Protein AF-0000000072565531 (afdb_homodimer)

Solvent-accessible surface area (backbone atoms only — not comparable to full-atom values): 30838 Å² total; per-residue (Å²): 128,79,81,88,70,74,52,72,39,52,61,85,63,38,60,67,57,52,47,52,44,26,73,65,26,23,34,28,35,31,40,63,65,44,51,71,66,58,48,52,55,39,49,62,47,43,44,70,64,51,68,69,54,58,58,15,61,64,39,75,56,76,86,51,63,68,60,41,48,55,53,23,66,44,15,34,72,42,57,62,39,69,75,59,21,68,50,42,46,69,43,62,69,58,36,63,66,61,50,54,50,47,44,73,58,38,58,80,52,90,88,44,19,46,27,49,22,47,44,32,40,39,33,36,25,46,62,26,69,49,28,66,71,42,37,66,36,59,82,47,51,67,50,34,75,42,21,60,80,41,74,72,57,33,40,36,37,40,30,25,69,28,66,27,34,73,52,37,23,15,46,25,34,17,72,39,40,43,68,36,87,58,63,65,61,44,97,86,64,47,49,87,61,61,88,58,54,46,56,53,64,35,52,57,23,16,25,42,39,31,40,16,54,21,35,28,28,45,28,36,8,74,36,87,80,49,66,25,33,30,39,39,39,33,32,27,34,48,61,43,43,28,36,40,37,43,63,80,72,52,54,67,76,60,51,70,73,45,53,69,66,47,28,19,32,42,58,49,32,30,56,31,77,74,60,84,82,62,69,18,55,51,34,6,50,76,40,27,45,33,19,52,77,70,66,69,54,72,88,125,128,80,80,88,72,76,52,72,42,51,61,86,63,38,60,66,58,51,48,52,43,26,74,63,25,25,34,28,35,31,39,64,66,43,53,71,67,58,49,53,54,39,49,63,47,44,44,70,63,51,68,71,55,59,58,17,65,64,42,66,56,74,86,51,65,67,60,39,50,55,52,23,66,45,15,35,72,42,58,63,39,69,75,59,21,68,51,43,47,69,43,62,70,59,35,63,65,62,51,54,48,46,44,73,59,38,57,80,55,89,88,44,20,46,29,49,23,47,43,32,38,40,35,36,24,46,62,25,68,49,28,66,72,42,39,68,35,59,81,46,50,66,50,34,75,42,21,59,80,41,74,71,57,31,41,35,36,40,30,26,69,28,65,28,34,72,50,38,24,14,46,24,33,16,72,41,39,42,68,37,85,58,62,64,61,44,96,86,64,47,50,87,63,61,87,56,55,45,55,51,63,34,51,56,23,16,25,42,39,33,40,17,54,21,34,28,30,44,28,37,8,73,36,86,80,49,65,24,32,31,40,38,39,31,32,27,34,48,60,42,43,28,36,42,38,44,63,80,72,54,56,66,76,60,49,71,72,46,52,69,66,47,29,19,31,41,59,50,32,31,54,31,79,73,59,84,81,61,70,18,56,50,33,7,51,76,42,30,45,33,18,52,79,70,66,69,53,72,88,125

Sequence (600 aa):
MGEQIIERFPMSAGPDAIFESFKKNGVVVIENFVTKDQLDRFTAEIDPALQKLTAGYASRIDGDEQVDDFFGKKTKRLGQLSTVSSVFRHEFLEHDLMHSLLERNFIDYPLAGYWMNTSDVIEIGPGSKPQPIHRDLELYHPFVIGGPAMPEAVCNFMVALTPFTAENGATVFAPGTHLNESFERLEDGELPGGDKTISAVMNPGDCAFFSGKVIHGGGTNSTTDEFRRGLSMSFIRRILSPEQAHPLSISREIIETMSYRGQAMLGFRSNWPAIGDEPAIIWSYQGSDIGKKLGLGDKNMGEQIIERFPMSAGPDAIFESFKKNGVVVIENFVTKDQLDRFTAEIDPALQKLTAGYASRIDGDEQVDDFFGKKTKRLGQLSTVSSVFRHEFLEHDLMHSLLERNFIDYPLAGYWMNTSDVIEIGPGSKPQPIHRDLELYHPFVIGGPAMPEAVCNFMVALTPFTAENGATVFAPGTHLNESFERLEDGELPGGDKTISAVMNPGDCAFFSGKVIHGGGTNSTTDEFRRGLSMSFIRRILSPEQAHPLSISREIIETMSYRGQAMLGFRSNWPAIGDEPAIIWSYQGSDIGKKLGLGDKN

Nearest PDB structures (foldseek):
  5ybm-assembly1_B  TM=9.253E-01  e=1.752E-33  Penicillium brasilianum
  5ybo-assembly1_A  TM=9.042E-01  e=7.121E-34  Penicillium brasilianum
  5ybs-assembly1_B  TM=9.193E-01  e=6.665E-31  Penicillium brasilianum
  5ybp-assembly1_B  TM=9.101E-01  e=7.805E-30  Penicillium brasilianum
  5ybo-assembly1_B  TM=9.172E-01  e=2.753E-29  Penicillium brasilianum

Secondary structure (DSSP, 8-state):
-------EEEGGGHHHHHHHHHHHHSEEEEETSS-HHHHHHHHHHHHHHHHTPPSS--S--TT-HHHHHHH-TTEEEE--HHHH-HHIIIIITT-HHHHHHHHHHH-SSTT--EEEEEEEEEEEPTTPPPPPPB-GGGGGTHHHHHGGGSPP-EEEEEEESS-B-TTBTPPEEETTGGG-S--PPPTTS--TTTT--EE--B-TT-EEEEETTSEEEPPPB--SS--EEEEEEEEEETTBPPSB-HHHHS-HHHHTTS-HHHHHHTTSSS-SS--TTPPP-TTEETTEEHHHHTT-----/-------EEEGGGHHHHHHHHHHHHSEEEEETSS-HHHHHHHHHHHHHHHHTPPSS--S--TT-HHHHHHH-TTEEEE--HHHH-HHIIIIITT-HHHHHHHHHHH--STT--EEEEEEEEEEEPTTPPPPPPB-GGGGSHHHHHHGGGSPP-EEEEEEESS-B-TTBT--EEETTGGG-S--PPPTTS--TTTT--EE--B-TT-EEEEETTSEEEPPPB--SS--EEEEEEEEEETTBPPSB-HHHHS-HHHHTTS-HHHHHHTTSSS-SS--TTPPP-TTEETTEEHHHHTT-----

pLDDT: mean 92.39, std 11.61, range [35.53, 98.94]

Organism: Arthroderma benhamiae (strain ATCC MYA-4681 / CBS 112371) (NCBI:txid663331)

Foldseek 3Di:
DPQDDAAEDECVVALVVQLVSCVQWQKHKYALLDPPVLLVQLCVQCVVVQVPDQAFPPPPPPDDVLVRLQLWRQKTKDWPSLARHPSCQAPVLPRPSVVVNVCVQFVDDPPKDKAWQTKIKMKHWAQIAWHPKAFLCVVVVVDQVVALVDGFFKKKKKAWSAWFDLQAWAKKWQIPQLVPRGQDADPVRDGVSLVSIDGDGGHHSMMMIGTSSTIMITHHNNDDGDITIIIMIMMGILVDDHPDQQVVPHDPVSLLVHAPSSCVNRLLWQDPPPDPPQFRDRSDDVRHINNVVVVSDDRD/DPQDDAAEDECVVALVVQLVSCVQWQKHKYALLDPPVLLVQLCVQCVVVQVPDQAFPPPPPPDDVLVRLQLWRQKTKDWPSLARHPSCQAPVLPRVSVVVNVCVQFVDDPPKDKAWQTKIKMKHWAQIAWHPKAFLCVVVPVDQVVALVDGFFKKKKKAWSAWFDLQAWAKKWQIPQLVPRGQDADPVRDGVSLVSIDGDGGHHSMMMIGTSSTIIITHHNNDDGDITIIIMIMMGILVDDHPDQQVVPHDPVSLLVHAPSSCVNRLLWQDPPPDDPQFRDRSDDVRHINNVVVVSDDRD

Structure (mmCIF, N/CA/C/O backbone):
data_AF-0000000072565531-model_v1
#
loop_
_entity.id
_entity.type
_entity.pdbx_description
1 polymer 'Phytanoyl-CoA dioxygenase family protein'
#
loop_
_atom_site.group_PDB
_atom_site.id
_atom_site.type_symbol
_atom_site.label_atom_id
_atom_site.label_alt_id
_atom_site.label_comp_id
_atom_site.label_asym_id
_atom_site.label_entity_id
_atom_site.label_seq_id
_atom_site.pdbx_PDB_ins_code
_atom_site.Cartn_x
_atom_site.Cartn_y
_atom_site.Cartn_z
_atom_site.occupancy
_atom_site.B_iso_or_equiv
_atom_site.auth_seq_id
_atom_site.auth_comp_id
_atom_site.auth_asym_id
_atom_site.auth_atom_id
_atom_site.pdbx_PDB_model_num
AT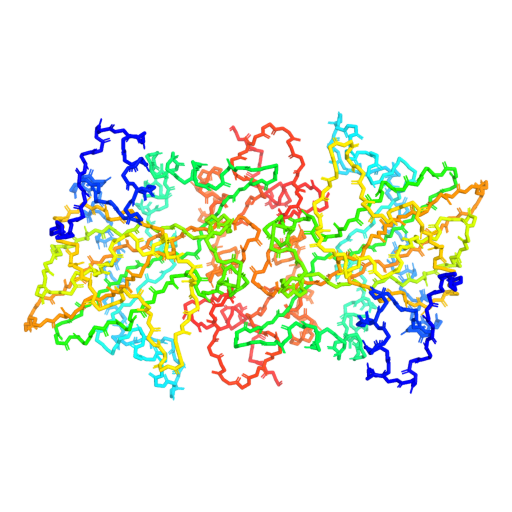OM 1 N N . MET A 1 1 ? -27.312 22.703 20.031 1 35.53 1 MET A N 1
ATOM 2 C CA . MET A 1 1 ? -26.234 21.859 19.516 1 35.53 1 MET A CA 1
ATOM 3 C C . MET A 1 1 ? -24.875 22.469 19.859 1 35.53 1 MET A C 1
ATOM 5 O O . MET A 1 1 ? -24.609 23.625 19.516 1 35.53 1 MET A O 1
ATOM 9 N N . GLY A 1 2 ? -24.234 22.156 20.891 1 44.75 2 GLY A N 1
ATOM 10 C CA . GLY A 1 2 ? -23.141 22.938 21.453 1 44.75 2 GLY A CA 1
ATOM 11 C C . GLY A 1 2 ? -22.109 23.344 20.406 1 44.75 2 GLY A C 1
ATOM 12 O O . GLY A 1 2 ? -22.016 22.75 19.344 1 44.75 2 GLY A O 1
ATOM 13 N N . GLU A 1 3 ? -21.688 24.609 20.359 1 57.94 3 GLU A N 1
ATOM 14 C CA . GLU A 1 3 ? -20.688 25.188 19.453 1 57.94 3 GLU A CA 1
ATOM 15 C C . GLU A 1 3 ? -19.531 24.219 19.219 1 57.94 3 GLU A C 1
ATOM 17 O O . GLU A 1 3 ? -19.016 23.609 20.156 1 57.94 3 GLU A O 1
ATOM 22 N N . GLN A 1 4 ? -19.344 23.719 18 1 74.44 4 GLN A N 1
ATOM 23 C CA . GLN A 1 4 ? -18.266 22.812 17.641 1 74.44 4 GLN A CA 1
ATOM 24 C C . GLN A 1 4 ? -16.906 23.422 17.984 1 74.44 4 GLN A C 1
ATOM 26 O O . GLN A 1 4 ? -16.656 24.609 17.703 1 74.44 4 GLN A O 1
ATOM 31 N N . ILE A 1 5 ? -16.203 22.859 18.891 1 88.12 5 ILE A N 1
ATOM 32 C CA . ILE A 1 5 ? -14.867 23.328 19.25 1 88.12 5 ILE A CA 1
ATOM 33 C C . ILE A 1 5 ? -13.828 22.266 18.938 1 88.12 5 ILE A C 1
ATOM 35 O O . ILE A 1 5 ? -14.141 21.062 18.906 1 88.12 5 ILE A O 1
ATOM 39 N N . ILE A 1 6 ? -12.68 22.703 18.578 1 97.31 6 ILE A N 1
ATOM 40 C CA . ILE A 1 6 ? -11.523 21.828 18.531 1 97.31 6 ILE A CA 1
ATOM 41 C C . ILE A 1 6 ? -10.812 21.828 19.891 1 97.31 6 ILE A C 1
ATOM 43 O O . ILE A 1 6 ? -10.273 22.859 20.312 1 97.31 6 ILE A O 1
ATOM 47 N N . GLU A 1 7 ? -10.883 20.719 20.562 1 98.12 7 GLU A N 1
ATOM 48 C CA . GLU A 1 7 ? -10.242 20.641 21.875 1 98.12 7 GLU A CA 1
ATOM 49 C C . GLU A 1 7 ? -8.734 20.812 21.766 1 98.12 7 GLU A C 1
ATOM 51 O O . GLU A 1 7 ? -8.141 20.516 20.719 1 98.12 7 GLU A O 1
ATOM 56 N N . ARG A 1 8 ? -8.195 21.328 22.828 1 98.5 8 ARG A N 1
ATOM 57 C CA . ARG A 1 8 ? -6.762 21.578 22.906 1 98.5 8 ARG A CA 1
ATOM 58 C C . ARG A 1 8 ? -6.156 21 24.172 1 98.5 8 ARG A C 1
ATOM 60 O O . ARG A 1 8 ? -6.77 21.078 25.25 1 98.5 8 ARG A O 1
ATOM 67 N N . PHE A 1 9 ? -4.988 20.453 24.031 1 98.56 9 PHE A N 1
ATOM 68 C CA . PHE A 1 9 ? -4.242 19.906 25.156 1 98.56 9 PHE A CA 1
ATOM 69 C C . PHE A 1 9 ? -2.771 20.297 25.078 1 98.56 9 PHE A C 1
ATOM 71 O O . PHE A 1 9 ? -2.193 20.344 23.984 1 98.56 9 PHE A O 1
ATOM 78 N N . PRO A 1 10 ? -2.129 20.594 26.203 1 98.12 10 PRO A N 1
ATOM 79 C CA . PRO A 1 10 ? -0.666 20.672 26.203 1 98.12 10 PRO A CA 1
ATOM 80 C C . PRO A 1 10 ? -0.003 19.312 25.984 1 98.12 10 PRO A C 1
ATOM 82 O O . PRO A 1 10 ? -0.615 18.281 26.25 1 98.12 10 PRO A O 1
ATOM 85 N N . MET A 1 11 ? 1.144 19.297 25.531 1 95.56 11 MET A N 1
ATOM 86 C CA . MET A 1 11 ? 1.888 18.047 25.344 1 95.56 11 MET A CA 1
ATOM 87 C C . MET A 1 11 ? 1.935 17.234 26.625 1 95.56 11 MET A C 1
ATOM 89 O O . MET A 1 11 ? 1.916 16.016 26.594 1 95.56 11 MET A O 1
ATOM 93 N N . SER A 1 12 ? 1.947 17.969 27.703 1 96.25 12 SER A N 1
ATOM 94 C CA . SER A 1 12 ? 2.115 17.344 29.016 1 96.25 12 SER A CA 1
ATOM 95 C C . SER A 1 12 ? 0.868 16.578 29.422 1 96.25 12 SER A C 1
ATOM 97 O O . SER A 1 12 ? 0.899 15.797 30.375 1 96.25 12 SER A O 1
ATOM 99 N N . ALA A 1 13 ? -0.25 16.812 28.703 1 97.75 13 ALA A N 1
ATOM 100 C CA . ALA A 1 13 ? -1.464 16.062 29 1 97.75 13 ALA A CA 1
ATOM 101 C C . ALA A 1 13 ? -1.261 14.57 28.734 1 97.75 13 ALA A C 1
ATOM 103 O O . ALA A 1 13 ? -1.988 13.734 29.266 1 97.75 13 ALA A O 1
ATOM 104 N N . GLY A 1 14 ? -0.297 14.242 27.828 1 97.44 14 GLY A N 1
ATOM 105 C CA . GLY A 1 14 ? 0.036 12.859 27.531 1 97.44 14 GLY A CA 1
ATOM 106 C C . GLY A 1 14 ? -0.813 12.266 26.422 1 97.44 14 GLY A C 1
ATOM 107 O O . GLY A 1 14 ? -1.854 12.82 26.062 1 97.44 14 GLY A O 1
ATOM 108 N N . PRO A 1 15 ? -0.366 11.133 25.922 1 98.31 15 PRO A N 1
ATOM 109 C CA . PRO A 1 15 ? -1.009 10.547 24.75 1 98.31 15 PRO A CA 1
ATOM 110 C C . PRO A 1 15 ? -2.42 10.039 25.031 1 98.31 15 PRO A C 1
ATOM 112 O O . PRO A 1 15 ? -3.285 10.078 24.156 1 98.31 15 PRO A O 1
ATOM 115 N N . ASP A 1 16 ? -2.705 9.586 26.25 1 98.44 16 ASP A N 1
ATOM 116 C CA . ASP A 1 16 ? -4.012 9.008 26.562 1 98.44 16 ASP A CA 1
ATOM 117 C C . ASP A 1 16 ? -5.117 10.055 26.438 1 98.44 16 ASP A C 1
ATOM 119 O O . ASP A 1 16 ? -6.105 9.844 25.719 1 98.44 16 ASP A O 1
ATOM 123 N N . ALA A 1 17 ? -4.91 11.203 27.109 1 98.62 17 ALA A N 1
ATOM 124 C CA . ALA A 1 17 ? -5.914 12.266 27.062 1 98.62 17 ALA A CA 1
ATOM 125 C C . ALA A 1 17 ? -6.09 12.805 25.656 1 98.62 17 ALA A C 1
ATOM 127 O O . ALA A 1 17 ? -7.215 13.016 25.203 1 98.62 17 ALA A O 1
ATOM 128 N N . ILE A 1 18 ? -5.02 13 25.016 1 98.81 18 ILE A N 1
ATOM 129 C CA . ILE A 1 18 ? -5.035 13.523 23.641 1 98.81 18 ILE A CA 1
ATOM 130 C C . ILE A 1 18 ? -5.75 12.539 22.719 1 98.81 18 ILE A C 1
ATOM 132 O O . ILE A 1 18 ? -6.598 12.93 21.922 1 98.81 18 ILE A O 1
ATOM 136 N N . PHE A 1 19 ? -5.445 11.273 22.859 1 98.75 19 PHE A N 1
ATOM 137 C CA . PHE A 1 19 ? -6.016 10.242 22 1 98.75 19 PHE A CA 1
ATOM 138 C C . PHE A 1 19 ? -7.512 10.102 22.25 1 98.75 19 PHE A C 1
ATOM 140 O O . PHE A 1 19 ? -8.281 9.836 21.328 1 98.75 19 PHE A O 1
ATOM 147 N N . GLU A 1 20 ? -7.941 10.234 23.484 1 98.5 20 GLU A N 1
ATOM 148 C CA . GLU A 1 20 ? -9.367 10.18 23.781 1 98.5 20 GLU A CA 1
ATOM 149 C C . GLU A 1 20 ? -10.125 11.289 23.062 1 98.5 20 GLU A C 1
ATOM 151 O O . GLU A 1 20 ? -11.219 11.07 22.531 1 98.5 20 GLU A O 1
ATOM 156 N N . SER A 1 21 ? -9.562 12.484 23.109 1 98.44 21 SER A N 1
ATOM 157 C CA . SER A 1 21 ? -10.164 13.586 22.375 1 98.44 21 SER A CA 1
ATOM 158 C C . SER A 1 21 ? -10.188 13.305 20.875 1 98.44 21 SER A C 1
ATOM 160 O O . SER A 1 21 ? -11.188 13.57 20.203 1 98.44 21 SER A O 1
ATOM 162 N N . PHE A 1 22 ? -9.125 12.805 20.359 1 98.56 22 PHE A N 1
ATOM 163 C CA . PHE A 1 22 ? -9.023 12.422 18.953 1 98.56 22 PHE A CA 1
ATOM 164 C C . PHE A 1 22 ? -10.133 11.445 18.578 1 98.56 22 PHE A C 1
ATOM 166 O O . PHE A 1 22 ? -10.789 11.602 17.547 1 98.56 22 PHE A O 1
ATOM 173 N N . LYS A 1 23 ? -10.312 10.414 19.359 1 97.56 23 LYS A N 1
ATOM 174 C CA . LYS A 1 23 ? -11.344 9.406 19.109 1 97.56 23 LYS A CA 1
ATOM 175 C C . LYS A 1 23 ? -12.727 10.039 19.078 1 97.56 23 LYS A C 1
ATOM 177 O O . LYS A 1 23 ? -13.578 9.648 18.281 1 97.56 23 LYS A O 1
ATOM 182 N N . LYS A 1 24 ? -12.891 11 19.938 1 97.06 24 LYS A N 1
ATOM 183 C CA . LYS A 1 24 ? -14.195 11.625 20.094 1 97.06 24 LYS A CA 1
ATOM 184 C C . LYS A 1 24 ? -14.469 12.625 18.969 1 97.06 24 LYS A C 1
ATOM 186 O O . LYS A 1 24 ? -15.57 12.664 18.422 1 97.06 24 LYS A O 1
ATOM 191 N N . ASN A 1 25 ? -13.422 13.406 18.578 1 97.44 25 ASN A N 1
ATOM 192 C CA . ASN A 1 25 ? -13.664 14.578 17.75 1 97.44 25 ASN A CA 1
ATOM 193 C C . ASN A 1 25 ? -13.062 14.414 16.359 1 97.44 25 ASN A C 1
ATOM 195 O O . ASN A 1 25 ? -13.391 15.164 15.445 1 97.44 25 ASN A O 1
ATOM 199 N N . GLY A 1 26 ? -12.164 13.453 16.203 1 97.81 26 GLY A N 1
ATOM 200 C CA . GLY A 1 26 ? -11.477 13.258 14.93 1 97.81 26 GLY A CA 1
ATOM 201 C C . GLY A 1 26 ? -10.344 14.234 14.703 1 97.81 26 GLY A C 1
ATOM 202 O O . GLY A 1 26 ? -9.578 14.102 13.75 1 97.81 26 GLY A O 1
ATOM 203 N N . VAL A 1 27 ? -10.242 15.281 15.57 1 98.75 27 VAL A N 1
ATOM 204 C CA . VAL A 1 27 ? -9.188 16.281 15.531 1 98.75 27 VAL A CA 1
ATOM 205 C C . VAL A 1 27 ? -8.953 16.844 16.922 1 98.75 27 VAL A C 1
ATOM 207 O O . VAL A 1 27 ? -9.891 17.031 17.703 1 98.75 27 VAL A O 1
ATOM 210 N N . VAL A 1 28 ? -7.734 17.172 17.219 1 98.88 28 VAL A N 1
ATOM 211 C CA . VAL A 1 28 ? -7.324 17.781 18.484 1 98.88 28 VAL A CA 1
ATOM 212 C C . VAL A 1 28 ? -6.078 18.625 18.266 1 98.88 28 VAL A C 1
ATOM 214 O O . VAL A 1 28 ? -5.207 18.281 17.469 1 98.88 28 VAL A O 1
ATOM 217 N N . VAL A 1 29 ? -5.988 19.75 18.922 1 98.88 29 VAL A N 1
ATOM 218 C CA . VAL A 1 29 ? -4.797 20.594 18.844 1 98.88 29 VAL A CA 1
ATOM 219 C C . VAL A 1 29 ? -3.881 20.312 20.031 1 98.88 29 VAL A C 1
ATOM 221 O O . VAL A 1 29 ? -4.332 20.266 21.172 1 98.88 29 VAL A O 1
ATOM 224 N N . ILE A 1 30 ? -2.678 20.047 19.75 1 98.94 30 ILE A N 1
ATOM 225 C CA . ILE A 1 30 ? -1.638 19.859 20.75 1 98.94 30 ILE A CA 1
ATOM 226 C C . ILE A 1 30 ? -0.791 21.125 20.844 1 98.94 30 ILE A C 1
ATOM 228 O O . ILE A 1 30 ? -0.142 21.531 19.875 1 98.94 30 ILE A O 1
ATOM 232 N N . GLU A 1 31 ? -0.731 21.719 21.969 1 98.69 31 GLU A N 1
ATOM 233 C CA . GLU A 1 31 ? 0.007 22.969 22.172 1 98.69 31 GLU A CA 1
ATOM 234 C C . GLU A 1 31 ? 1.495 22.703 22.375 1 98.69 31 GLU A C 1
ATOM 236 O O . GLU A 1 31 ? 1.869 21.719 23.031 1 98.69 31 GLU A O 1
ATOM 241 N N . ASN A 1 32 ? 2.305 23.531 21.781 1 97.81 32 ASN A N 1
ATOM 242 C CA . ASN A 1 32 ? 3.756 23.484 21.906 1 97.81 32 ASN A CA 1
ATOM 243 C C . ASN A 1 32 ? 4.301 22.109 21.516 1 97.81 32 ASN A C 1
ATOM 245 O O . ASN A 1 32 ? 5.09 21.516 22.25 1 97.81 32 ASN A O 1
ATOM 249 N N . PHE A 1 33 ? 3.797 21.641 20.469 1 98.62 33 PHE A N 1
ATOM 250 C CA . PHE A 1 33 ? 4.203 20.359 19.922 1 98.62 33 PHE A CA 1
ATOM 251 C C . PHE A 1 33 ? 5.676 20.375 19.531 1 98.62 33 PHE A C 1
ATOM 253 O O . PHE A 1 33 ? 6.379 19.375 19.672 1 98.62 33 PHE A O 1
ATOM 260 N N . VAL A 1 34 ? 6.156 21.453 19 1 98.25 34 VAL A N 1
ATOM 261 C CA . VAL A 1 34 ? 7.574 21.672 18.734 1 98.25 34 VAL A CA 1
ATOM 262 C C . VAL A 1 34 ? 8.031 22.969 19.406 1 98.25 34 VAL A C 1
ATOM 264 O O . VAL A 1 34 ? 7.23 23.875 19.625 1 98.25 34 VAL A O 1
ATOM 267 N N . THR A 1 35 ? 9.305 23.078 19.688 1 98 35 THR A N 1
ATOM 268 C CA . THR A 1 35 ? 9.836 24.25 20.375 1 98 35 THR A CA 1
ATOM 269 C C . THR A 1 35 ? 10.141 25.359 19.375 1 98 35 THR A C 1
ATOM 271 O O . THR A 1 35 ? 10.258 25.109 18.172 1 98 35 THR A O 1
ATOM 274 N N . LYS A 1 36 ? 10.289 26.547 19.953 1 98 36 LYS A N 1
ATOM 275 C CA . LYS A 1 36 ? 10.664 27.688 19.141 1 98 36 LYS A CA 1
ATOM 276 C C . LYS A 1 36 ? 12.016 27.469 18.453 1 98 36 LYS A C 1
ATOM 278 O O . LYS A 1 36 ? 12.203 27.844 17.297 1 98 36 LYS A O 1
ATOM 2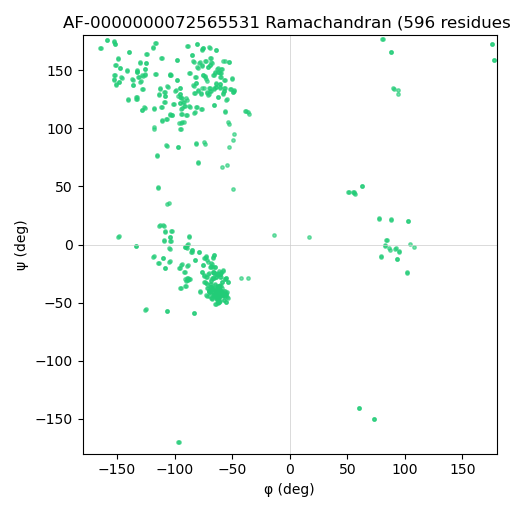83 N N . ASP A 1 37 ? 12.922 26.891 19.156 1 98.56 37 ASP A N 1
ATOM 284 C CA . ASP A 1 37 ? 14.242 26.609 18.594 1 98.56 37 ASP A CA 1
ATOM 285 C C . ASP A 1 37 ? 14.141 25.656 17.406 1 98.56 37 ASP A C 1
ATOM 287 O O . ASP A 1 37 ? 14.742 25.891 16.359 1 98.56 37 ASP A O 1
ATOM 291 N N . GLN A 1 38 ? 13.438 24.547 17.562 1 98.5 38 GLN A N 1
ATOM 292 C CA . GLN A 1 38 ? 13.227 23.594 16.484 1 98.5 38 GLN A CA 1
ATOM 293 C C . GLN A 1 38 ? 12.602 24.281 15.266 1 98.5 38 GLN A C 1
ATOM 295 O O . GLN A 1 38 ? 13.031 24.047 14.133 1 98.5 38 GLN A O 1
ATOM 300 N N . LEU A 1 39 ? 11.641 25.109 15.547 1 98.25 39 LEU A N 1
ATOM 301 C CA . LEU A 1 39 ? 10.938 25.828 14.484 1 98.25 39 LEU A CA 1
ATOM 302 C C . LEU A 1 39 ? 11.891 26.734 13.719 1 98.25 39 LEU A C 1
ATOM 304 O O . LEU A 1 39 ? 11.875 26.766 12.484 1 98.25 39 LEU A O 1
ATOM 308 N N . ASP A 1 40 ? 12.656 27.484 14.43 1 98.19 40 ASP A N 1
ATOM 309 C CA . ASP A 1 40 ? 13.594 28.406 13.812 1 98.19 40 ASP A CA 1
ATOM 310 C C . ASP A 1 40 ? 14.617 27.672 12.953 1 98.19 40 ASP A C 1
ATOM 312 O O . ASP A 1 40 ? 14.883 28.062 11.82 1 98.19 40 ASP A O 1
ATOM 316 N N . ARG A 1 41 ? 15.188 26.594 13.453 1 98.75 41 ARG A N 1
ATOM 317 C CA . ARG A 1 41 ? 16.188 25.812 12.719 1 98.75 41 ARG A CA 1
ATOM 318 C C . ARG A 1 41 ? 15.562 25.156 11.492 1 98.75 41 ARG A C 1
ATOM 320 O O . ARG A 1 41 ? 16.156 25.172 10.414 1 98.75 41 ARG A O 1
ATOM 327 N N . PHE A 1 42 ? 14.43 24.625 11.672 1 98.81 42 PHE A N 1
ATOM 328 C CA . PHE A 1 42 ? 13.734 23.984 10.555 1 98.81 42 PHE A CA 1
ATOM 329 C C . PHE A 1 42 ? 13.438 25 9.453 1 98.81 42 PHE A C 1
ATOM 331 O O . PHE A 1 42 ? 13.695 24.75 8.281 1 98.81 42 PHE A O 1
ATOM 338 N N . THR A 1 43 ? 12.883 26.141 9.859 1 98.12 43 THR A N 1
ATOM 339 C CA . THR A 1 43 ? 12.547 27.203 8.906 1 98.12 43 THR A CA 1
ATOM 340 C C . THR A 1 43 ? 13.789 27.641 8.141 1 98.12 43 THR A C 1
ATOM 342 O O . THR A 1 43 ? 13.734 27.828 6.926 1 98.12 43 THR A O 1
ATOM 345 N N . ALA A 1 44 ? 14.844 27.766 8.82 1 98.44 44 ALA A N 1
ATOM 346 C CA . ALA A 1 44 ? 16.094 28.156 8.18 1 98.44 44 ALA A CA 1
ATOM 347 C C . ALA A 1 44 ? 16.531 27.125 7.145 1 98.44 44 ALA A C 1
ATOM 349 O O . ALA A 1 44 ? 17.062 27.469 6.094 1 98.44 44 ALA A O 1
ATOM 350 N N . GLU A 1 45 ? 16.312 25.844 7.398 1 98.56 45 GLU A N 1
ATOM 351 C CA . GLU A 1 45 ? 16.734 24.766 6.512 1 98.56 45 GLU A CA 1
ATOM 352 C C . GLU A 1 45 ? 15.859 24.719 5.262 1 98.56 45 GLU A C 1
ATOM 354 O O . GLU A 1 45 ? 16.344 24.391 4.172 1 98.56 45 GLU A O 1
ATOM 359 N N . ILE A 1 46 ? 14.586 25.062 5.371 1 98 46 ILE A N 1
ATOM 360 C CA . ILE A 1 46 ? 13.688 24.812 4.254 1 98 46 ILE A CA 1
ATOM 361 C C . ILE A 1 46 ? 13.562 26.078 3.402 1 98 46 ILE A C 1
ATOM 363 O O . ILE A 1 46 ? 13.172 26.016 2.234 1 98 46 ILE A O 1
ATOM 367 N N . ASP A 1 47 ? 13.883 27.25 3.932 1 97.44 47 ASP A N 1
ATOM 368 C CA . ASP A 1 47 ? 13.625 28.531 3.287 1 97.44 47 ASP A CA 1
ATOM 369 C C . ASP A 1 47 ? 14.281 28.594 1.913 1 97.44 47 ASP A C 1
ATOM 371 O O . ASP A 1 47 ? 13.648 29 0.935 1 97.44 47 ASP A O 1
ATOM 375 N N . PRO A 1 48 ? 15.555 28.219 1.774 1 97.12 48 PRO A N 1
ATOM 376 C CA . PRO A 1 48 ? 16.172 28.312 0.449 1 97.12 48 PRO A CA 1
ATOM 377 C C . PRO A 1 48 ? 15.422 27.516 -0.61 1 97.12 48 PRO A C 1
ATOM 379 O O . PRO A 1 48 ? 15.25 27.984 -1.738 1 97.12 48 PRO A O 1
ATOM 382 N N . ALA A 1 49 ? 14.984 26.297 -0.272 1 95.12 49 ALA A N 1
ATOM 383 C CA . ALA A 1 49 ? 14.25 25.453 -1.214 1 95.12 49 ALA A CA 1
ATOM 384 C C . ALA A 1 49 ? 12.859 26.031 -1.482 1 95.12 49 ALA A C 1
ATOM 386 O O . ALA A 1 49 ? 12.383 26 -2.619 1 95.12 49 ALA A O 1
ATOM 387 N N . LEU A 1 50 ? 12.227 26.516 -0.449 1 94.38 50 LEU A N 1
ATOM 388 C CA . LEU A 1 50 ? 10.883 27.062 -0.561 1 94.38 50 LEU A CA 1
ATOM 389 C C . LEU A 1 50 ? 10.875 28.297 -1.455 1 94.38 50 LEU A C 1
ATOM 391 O O . LEU A 1 50 ? 9.953 28.484 -2.258 1 94.38 50 LEU A O 1
ATOM 395 N N . GLN A 1 51 ? 11.844 29.109 -1.353 1 92.69 51 GLN A N 1
ATOM 396 C CA . GLN A 1 51 ? 11.93 30.359 -2.107 1 92.69 51 GLN A CA 1
ATOM 397 C C . GLN A 1 51 ? 12.094 30.078 -3.6 1 92.69 51 GLN A C 1
ATOM 399 O O . GLN A 1 51 ? 11.688 30.891 -4.434 1 92.69 51 GLN A O 1
ATOM 404 N N . LYS A 1 52 ? 12.586 28.938 -3.936 1 91.62 52 LYS A N 1
ATOM 405 C CA . LYS A 1 52 ? 12.812 28.594 -5.336 1 91.62 52 LYS A CA 1
ATOM 406 C C . LYS A 1 52 ? 11.539 28.094 -6 1 91.62 52 LYS A C 1
ATOM 408 O O . LYS A 1 52 ? 11.461 28.016 -7.227 1 91.62 52 LYS A O 1
ATOM 413 N N . LEU A 1 53 ? 10.578 27.812 -5.172 1 89.5 53 LEU A N 1
ATOM 414 C CA . LEU A 1 53 ? 9.328 27.281 -5.719 1 89.5 53 LEU A CA 1
ATOM 415 C C . LEU A 1 53 ? 8.445 28.406 -6.238 1 89.5 53 LEU A C 1
ATOM 417 O O . LEU A 1 53 ? 8.469 29.516 -5.699 1 89.5 53 LEU A O 1
ATOM 421 N N . THR A 1 54 ? 7.758 28.062 -7.332 1 85.06 54 THR A N 1
ATOM 422 C CA . THR A 1 54 ? 6.676 28.922 -7.809 1 85.06 54 THR A CA 1
ATOM 423 C C . THR A 1 54 ? 5.328 28.438 -7.281 1 85.06 54 THR A C 1
ATOM 425 O O . THR A 1 54 ? 5.062 27.234 -7.25 1 85.06 54 THR A O 1
ATOM 428 N N . ALA A 1 55 ? 4.586 29.438 -6.812 1 83.94 55 ALA A N 1
ATOM 429 C CA . ALA A 1 55 ? 3.262 29.062 -6.32 1 83.94 55 ALA A CA 1
ATOM 430 C C . ALA A 1 55 ? 2.439 28.391 -7.418 1 83.94 55 ALA A C 1
ATOM 432 O O . ALA A 1 55 ? 2.533 28.766 -8.586 1 83.94 55 ALA A O 1
ATOM 433 N N . GLY A 1 56 ? 1.637 27.578 -6.82 1 74.94 56 GLY A N 1
ATOM 434 C CA . GLY A 1 56 ? 0.864 26.719 -7.711 1 74.94 56 GLY A CA 1
ATOM 435 C C . GLY A 1 56 ? 1.507 25.375 -7.949 1 74.94 56 GLY A C 1
ATOM 436 O O . GLY A 1 56 ? 2.672 25.156 -7.602 1 74.94 56 GLY A O 1
ATOM 437 N N . TYR A 1 57 ? 0.798 24.469 -7.855 1 57.69 57 TYR A N 1
ATOM 438 C CA . TYR A 1 57 ? 1.332 23.125 -7.844 1 57.69 57 TYR A CA 1
ATOM 439 C C . TYR A 1 57 ? 2.297 22.906 -9 1 57.69 57 TYR A C 1
ATOM 441 O O . TYR A 1 57 ? 1.959 23.172 -10.156 1 57.69 57 TYR A O 1
ATOM 449 N N . ALA A 1 58 ? 3.537 23.203 -8.703 1 49.09 58 ALA A N 1
ATOM 450 C CA . ALA A 1 58 ? 4.605 22.875 -9.648 1 49.09 58 ALA A CA 1
ATOM 451 C C . ALA A 1 58 ? 4.324 21.547 -10.359 1 49.09 58 ALA A C 1
ATOM 453 O O . ALA A 1 58 ? 5.113 21.109 -11.195 1 49.09 58 ALA A O 1
ATOM 454 N N . SER A 1 59 ? 3.623 20.688 -9.711 1 43.62 59 SER A N 1
ATOM 455 C CA . SER A 1 59 ? 3.633 19.516 -10.578 1 43.62 59 SER A CA 1
ATOM 456 C C . SER A 1 59 ? 3.184 19.875 -11.992 1 43.62 59 SER A C 1
ATOM 458 O O . SER A 1 59 ? 2.234 20.641 -12.172 1 43.62 59 SER A O 1
ATOM 460 N N . ARG A 1 60 ? 4.09 20.328 -12.711 1 43.5 60 ARG A N 1
ATOM 461 C CA . ARG A 1 60 ? 3.908 20.484 -14.148 1 43.5 60 ARG A CA 1
ATOM 462 C C . ARG A 1 60 ? 2.666 19.734 -14.625 1 43.5 60 ARG A C 1
ATOM 464 O O . ARG A 1 60 ? 2.691 19.078 -15.672 1 43.5 60 ARG A O 1
ATOM 471 N N . ILE A 1 61 ? 1.866 19.219 -13.742 1 44.09 61 ILE A N 1
ATOM 472 C CA . ILE A 1 61 ? 0.732 18.703 -14.5 1 44.09 61 ILE A CA 1
ATOM 473 C C . ILE A 1 61 ? 0.072 19.828 -15.281 1 44.09 61 ILE A C 1
ATOM 475 O O . ILE A 1 61 ? -0.648 20.656 -14.711 1 44.09 61 ILE A O 1
ATOM 479 N N . ASP A 1 62 ? 0.641 20.312 -16.125 1 44.06 62 ASP A N 1
ATOM 480 C CA . ASP A 1 62 ? 0.085 21.266 -17.094 1 44.06 62 ASP A CA 1
ATOM 481 C C . ASP A 1 62 ? -1.359 20.906 -17.438 1 44.06 62 ASP A C 1
ATOM 483 O O . ASP A 1 62 ? -1.653 19.781 -17.812 1 44.06 62 ASP A O 1
ATOM 487 N N . GLY A 1 63 ? -2.332 21.672 -17.109 1 51.56 63 GLY A N 1
ATOM 488 C CA . GLY A 1 63 ? -3.625 21.781 -17.766 1 51.56 63 GLY A CA 1
ATOM 489 C C . GLY A 1 63 ? -4.746 21.109 -17 1 51.56 63 GLY A C 1
ATOM 490 O O . GLY A 1 63 ? -5.879 21.031 -17.484 1 51.56 63 GLY A O 1
ATOM 491 N N . ASP A 1 64 ? -4.449 20.453 -15.727 1 59.66 64 ASP A N 1
ATOM 492 C CA . ASP A 1 64 ? -5.617 19.859 -15.078 1 59.66 64 ASP A CA 1
ATOM 493 C C . ASP A 1 64 ? -6.203 20.812 -14.031 1 59.66 64 ASP A C 1
ATOM 495 O O . ASP A 1 64 ? -5.633 20.969 -12.953 1 59.66 64 ASP A O 1
ATOM 499 N N . GLU A 1 65 ? -7.242 21.422 -14.273 1 66.5 65 GLU A N 1
ATOM 500 C CA . GLU A 1 65 ? -7.875 22.453 -13.461 1 66.5 65 GLU A CA 1
ATOM 501 C C . GLU A 1 65 ? -8.266 21.906 -12.086 1 66.5 65 GLU A C 1
ATOM 503 O O . GLU A 1 65 ? -8.141 22.609 -11.078 1 66.5 65 GLU A O 1
ATOM 508 N N . GLN A 1 66 ? -8.664 20.719 -11.961 1 68.25 66 GLN A N 1
ATOM 509 C CA . GLN A 1 66 ? -9.102 20.156 -10.688 1 68.25 66 GLN A CA 1
ATOM 510 C C . GLN A 1 66 ? -7.93 19.984 -9.727 1 68.25 66 GLN A C 1
ATOM 512 O O . GLN A 1 66 ? -8.039 20.297 -8.539 1 68.25 66 GLN A O 1
ATOM 517 N N . VAL A 1 67 ? -6.914 19.578 -10.242 1 68.88 67 VAL A N 1
ATOM 518 C CA . VAL A 1 67 ? -5.707 19.391 -9.445 1 68.88 67 VAL A CA 1
ATOM 519 C C . VAL A 1 67 ? -5.16 20.75 -9.008 1 68.88 67 VAL A C 1
ATOM 521 O O . VAL A 1 67 ? -4.75 20.922 -7.855 1 68.88 67 VAL A O 1
ATOM 524 N N . ASP A 1 68 ? -5.348 21.672 -9.898 1 69 68 ASP A N 1
ATOM 525 C CA . ASP A 1 68 ? -4.902 23.016 -9.586 1 69 68 ASP A CA 1
ATOM 526 C C . ASP A 1 68 ? -5.738 23.625 -8.461 1 69 68 ASP A C 1
ATOM 528 O O . ASP A 1 68 ? -5.207 24.312 -7.582 1 69 68 ASP A O 1
ATOM 532 N N . ASP A 1 69 ? -6.953 23.312 -8.562 1 73.06 69 ASP A N 1
ATOM 533 C CA . ASP A 1 69 ? -7.84 23.844 -7.531 1 73.06 69 ASP A CA 1
ATOM 534 C C . ASP A 1 69 ? -7.559 23.203 -6.176 1 73.06 69 ASP A C 1
ATOM 536 O O . ASP A 1 69 ? -7.621 23.875 -5.141 1 73.06 69 ASP A O 1
ATOM 540 N N . PHE A 1 70 ? -7.262 22.031 -6.199 1 74.75 70 PHE A N 1
ATOM 541 C CA . PHE A 1 70 ? -7.02 21.328 -4.949 1 74.75 70 PHE A CA 1
ATOM 542 C C . PHE A 1 70 ? -5.715 21.781 -4.309 1 74.75 70 PHE A C 1
ATOM 544 O O . PHE A 1 70 ? -5.648 21.969 -3.094 1 74.75 70 PHE A O 1
ATOM 551 N N . PHE A 1 71 ? -4.734 22.031 -5.062 1 77 71 PHE A N 1
ATOM 552 C CA . PHE A 1 71 ? -3.426 22.344 -4.5 1 77 71 PHE A CA 1
ATOM 553 C C . PHE A 1 71 ? -3.252 23.859 -4.371 1 77 71 PHE A C 1
ATOM 555 O O . PHE A 1 71 ? -2.396 24.328 -3.615 1 77 71 PHE A O 1
ATOM 562 N N . GLY A 1 72 ? -4.051 24.625 -5.047 1 78.88 72 GLY A N 1
ATOM 563 C CA . GLY A 1 72 ? -4.09 26.078 -4.871 1 78.88 72 GLY A CA 1
ATOM 564 C C . GLY A 1 72 ? -3.133 26.812 -5.789 1 78.88 72 GLY A C 1
ATOM 565 O O . GLY A 1 72 ? -1.928 26.562 -5.773 1 78.88 72 GLY A O 1
ATOM 566 N N . LYS A 1 73 ? -3.559 27.812 -6.398 1 80.94 73 LYS A N 1
ATOM 567 C CA . LYS A 1 73 ? -2.779 28.594 -7.348 1 80.94 73 LYS A CA 1
ATOM 568 C C . LYS A 1 73 ? -1.776 29.5 -6.629 1 80.94 73 LYS A C 1
ATOM 570 O O . LYS A 1 73 ? -0.725 29.828 -7.18 1 80.94 73 LYS A O 1
ATOM 575 N N . LYS A 1 74 ? -2.053 29.812 -5.418 1 89.44 74 LYS A N 1
ATOM 576 C CA . LYS A 1 74 ? -1.193 30.703 -4.652 1 89.44 74 LYS A CA 1
ATOM 577 C C . LYS A 1 74 ? -0.516 29.969 -3.502 1 89.44 74 LYS A C 1
ATOM 579 O O . LYS A 1 74 ? -0.071 30.578 -2.533 1 89.44 74 LYS A O 1
ATOM 584 N N . THR A 1 75 ? -0.52 28.703 -3.586 1 93.19 75 THR A N 1
ATOM 585 C CA . THR A 1 75 ? 0.054 27.859 -2.543 1 93.19 75 THR A CA 1
ATOM 586 C C . THR A 1 75 ? 1.345 27.203 -3.029 1 93.19 75 THR A C 1
ATOM 588 O O . THR A 1 75 ? 1.421 26.734 -4.168 1 93.19 75 THR A O 1
ATOM 591 N N . LYS A 1 76 ? 2.367 27.312 -2.178 1 92.88 76 LYS A N 1
ATOM 592 C CA . LYS A 1 76 ? 3.586 26.531 -2.396 1 92.88 76 LYS A CA 1
ATOM 593 C C . LYS A 1 76 ? 3.59 25.266 -1.548 1 92.88 76 LYS A C 1
ATOM 595 O O . LYS A 1 76 ? 3.125 25.281 -0.406 1 92.88 76 LYS A O 1
ATOM 600 N N . ARG A 1 77 ? 4.078 24.219 -2.104 1 93.69 77 ARG A N 1
ATOM 601 C CA . ARG A 1 77 ? 4.273 22.969 -1.382 1 93.69 77 ARG A CA 1
ATOM 602 C C . ARG A 1 77 ? 5.695 22.453 -1.562 1 93.69 77 ARG A C 1
ATOM 604 O O . ARG A 1 77 ? 6.129 22.188 -2.686 1 93.69 77 ARG A O 1
ATOM 611 N N . LEU A 1 78 ? 6.387 22.406 -0.521 1 94.88 78 LEU A N 1
ATOM 612 C CA . LEU A 1 78 ? 7.73 21.844 -0.518 1 94.88 78 LEU A CA 1
ATOM 613 C C . LEU A 1 78 ? 7.723 20.438 0.075 1 94.88 78 LEU A C 1
ATOM 615 O O . LEU A 1 78 ? 7.461 20.25 1.268 1 94.88 78 LEU A O 1
ATOM 619 N N . GLY A 1 79 ? 7.969 19.406 -0.768 1 93.94 79 GLY A N 1
ATOM 620 C CA . GLY A 1 79 ? 8.023 18.016 -0.33 1 93.94 79 GLY A CA 1
ATOM 621 C C . GLY A 1 79 ? 9.43 17.531 -0.059 1 93.94 79 GLY A C 1
ATOM 622 O O . GLY A 1 79 ? 10.359 18.328 0.073 1 93.94 79 GLY A O 1
ATOM 623 N N . GLN A 1 80 ? 9.594 16.234 0.145 1 90.75 80 GLN A N 1
ATOM 624 C CA . GLN A 1 80 ? 10.867 15.555 0.346 1 90.75 80 GLN A CA 1
ATOM 625 C C . GLN A 1 80 ? 11.648 16.172 1.503 1 90.75 80 GLN A C 1
ATOM 627 O O . GLN A 1 80 ? 12.836 16.484 1.366 1 90.75 80 GLN A O 1
ATOM 632 N N . LEU A 1 81 ? 10.938 16.406 2.559 1 97.19 81 LEU A N 1
ATOM 633 C CA . LEU A 1 81 ? 11.523 17.141 3.666 1 97.19 81 LEU A CA 1
ATOM 634 C C . LEU A 1 81 ? 12.648 16.344 4.32 1 97.19 81 LEU A C 1
ATOM 636 O O . LEU A 1 81 ? 13.562 16.938 4.91 1 97.19 81 LEU A O 1
ATOM 640 N N . SER A 1 82 ? 12.562 15 4.262 1 95.88 82 SER A N 1
ATOM 641 C CA . SER A 1 82 ? 13.633 14.172 4.809 1 95.88 82 SER A CA 1
ATOM 642 C C . SER A 1 82 ? 14.953 14.438 4.102 1 95.88 82 SER A C 1
ATOM 644 O O . SER A 1 82 ? 16.031 14.234 4.68 1 95.88 82 SER A O 1
ATOM 646 N N . THR A 1 83 ? 14.898 14.883 2.9 1 95.5 83 THR A N 1
ATOM 647 C CA . THR A 1 83 ? 16.109 15.203 2.146 1 95.5 83 THR A CA 1
ATOM 648 C C . THR A 1 83 ? 16.562 16.641 2.42 1 95.5 83 THR A C 1
ATOM 650 O O . THR A 1 83 ? 17.75 16.906 2.479 1 95.5 83 THR A O 1
ATOM 653 N N . VAL A 1 84 ? 15.703 17.516 2.705 1 96.5 84 VAL A N 1
ATOM 654 C CA . VAL A 1 84 ? 15.945 18.953 2.736 1 96.5 84 VAL A CA 1
ATOM 655 C C . VAL A 1 84 ? 16.391 19.375 4.137 1 96.5 84 VAL A C 1
ATOM 657 O O . VAL A 1 84 ? 17.172 20.312 4.293 1 96.5 84 VAL A O 1
ATOM 660 N N . SER A 1 85 ? 15.898 18.656 5.129 1 98.44 85 SER A N 1
ATOM 661 C CA . SER A 1 85 ? 16.047 19.203 6.473 1 98.44 85 SER A CA 1
ATOM 662 C C . SER A 1 85 ? 16.562 18.141 7.445 1 98.44 85 SER A C 1
ATOM 664 O O . SER A 1 85 ? 15.945 17.094 7.605 1 98.44 85 SER A O 1
ATOM 666 N N . SER A 1 86 ? 17.656 18.484 8.094 1 98.31 86 SER A N 1
ATOM 667 C CA . SER A 1 86 ? 18.188 17.672 9.18 1 98.31 86 SER A CA 1
ATOM 668 C C . SER A 1 86 ? 17.25 17.672 10.391 1 98.31 86 SER A C 1
ATOM 670 O O . SER A 1 86 ? 17.062 16.656 11.039 1 98.31 86 SER A O 1
ATOM 672 N N . VAL A 1 87 ? 16.703 18.812 10.703 1 98.81 87 VAL A N 1
ATOM 673 C CA . VAL A 1 87 ? 15.766 18.938 11.82 1 98.81 87 VAL A CA 1
ATOM 674 C C . VAL A 1 87 ? 14.578 18 11.602 1 98.81 87 VAL A C 1
ATOM 676 O O . VAL A 1 87 ? 14.141 17.312 12.531 1 98.81 87 VAL A O 1
ATOM 679 N N . PHE A 1 88 ? 14.086 17.953 10.375 1 98.75 88 PHE A N 1
ATOM 680 C CA . PHE A 1 88 ? 12.961 17.078 10.078 1 98.75 88 PHE A 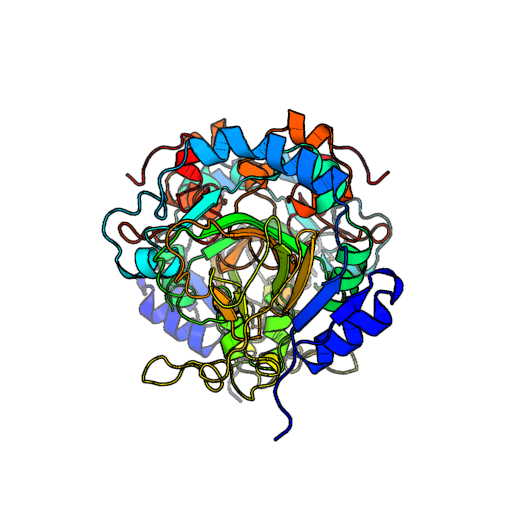CA 1
ATOM 681 C C . PHE A 1 88 ? 13.352 15.617 10.312 1 98.75 88 PHE A C 1
ATOM 683 O O . PHE A 1 88 ? 12.648 14.891 11.023 1 98.75 88 PHE A O 1
ATOM 690 N N . ARG A 1 89 ? 14.508 15.188 9.82 1 98.06 89 ARG A N 1
ATOM 691 C CA . ARG A 1 89 ? 14.953 13.797 9.867 1 98.06 89 ARG A CA 1
ATOM 692 C C . ARG A 1 89 ? 15.164 13.336 11.305 1 98.06 89 ARG A C 1
ATOM 694 O O . ARG A 1 89 ? 14.75 12.234 11.672 1 98.06 89 ARG A O 1
ATOM 701 N N . HIS A 1 90 ? 15.695 14.18 12.062 1 98.31 90 HIS A N 1
ATOM 702 C CA . HIS A 1 90 ? 16.281 13.695 13.305 1 98.31 90 HIS A CA 1
ATOM 703 C C . HIS A 1 90 ? 15.477 14.148 14.516 1 98.31 90 HIS A C 1
ATOM 705 O O . HIS A 1 90 ? 15.688 13.672 15.633 1 98.31 90 HIS A O 1
ATOM 711 N N . GLU A 1 91 ? 14.555 15.062 14.297 1 98.69 91 GLU A N 1
ATOM 712 C CA . GLU A 1 91 ? 13.789 15.555 15.438 1 98.69 91 GLU A CA 1
ATOM 713 C C . GLU A 1 91 ? 12.289 15.406 15.195 1 98.69 91 GLU A C 1
ATOM 715 O O . GLU A 1 91 ? 11.602 14.695 15.93 1 98.69 91 GLU A O 1
ATOM 720 N N . PHE A 1 92 ? 11.758 15.961 14.117 1 98.69 92 PHE A N 1
ATOM 721 C CA . PHE A 1 92 ? 10.32 15.914 13.883 1 98.69 92 PHE A CA 1
ATOM 722 C C . PHE A 1 92 ? 9.852 14.492 13.609 1 98.69 92 PHE A C 1
ATOM 724 O O . PHE A 1 92 ? 8.883 14.023 14.203 1 98.69 92 PHE A O 1
ATOM 731 N N . LEU A 1 93 ? 10.578 13.789 12.742 1 98.25 93 LEU A N 1
ATOM 732 C CA . LEU A 1 93 ? 10.219 12.422 12.383 1 98.25 93 LEU A CA 1
ATOM 733 C C . LEU A 1 93 ? 10.406 11.477 13.57 1 98.25 93 LEU A C 1
ATOM 735 O O . LEU A 1 93 ? 9.859 10.375 13.586 1 98.25 93 LEU A O 1
ATOM 739 N N . GLU A 1 94 ? 11.148 11.922 14.562 1 98.19 94 GLU A N 1
ATOM 740 C CA . GLU A 1 94 ? 11.484 11.102 15.727 1 98.19 94 GLU A CA 1
ATOM 741 C C . GLU A 1 94 ? 10.633 11.492 16.938 1 98.19 94 GLU A C 1
ATOM 743 O O . GLU A 1 94 ? 10.914 11.07 18.047 1 98.19 94 GLU A O 1
ATOM 748 N N . HIS A 1 95 ? 9.633 12.266 16.75 1 98.56 95 HIS A N 1
ATOM 749 C CA . HIS A 1 95 ? 8.852 12.844 17.844 1 98.56 95 HIS A CA 1
ATOM 750 C C . HIS A 1 95 ? 8.109 11.758 18.625 1 98.56 95 HIS A C 1
ATOM 752 O O . HIS A 1 95 ? 7.184 11.141 18.094 1 98.56 95 HIS A O 1
ATOM 758 N N . ASP A 1 96 ? 8.352 11.594 19.922 1 97.81 96 ASP A N 1
ATOM 759 C CA . ASP A 1 96 ? 7.883 10.461 20.719 1 97.81 96 ASP A CA 1
ATOM 760 C C . ASP A 1 96 ? 6.367 10.508 20.891 1 97.81 96 ASP A C 1
ATOM 762 O O . ASP A 1 96 ? 5.691 9.477 20.797 1 97.81 96 ASP A O 1
ATOM 766 N N . LEU A 1 97 ? 5.824 11.617 21.203 1 98.62 97 LEU A N 1
ATOM 767 C CA . LEU A 1 97 ? 4.375 11.703 21.359 1 98.62 97 LEU A CA 1
ATOM 768 C C . LEU A 1 97 ? 3.662 11.359 20.062 1 98.62 97 LEU A C 1
ATOM 770 O O . LEU A 1 97 ? 2.66 10.641 20.062 1 98.62 97 LEU A O 1
ATOM 774 N N . MET A 1 98 ? 4.191 11.891 18.953 1 98.69 98 MET A N 1
ATOM 775 C CA . MET A 1 98 ? 3.629 11.578 17.641 1 98.69 98 MET A CA 1
ATOM 776 C C . MET A 1 98 ? 3.561 10.07 17.422 1 98.69 98 MET A C 1
ATOM 778 O O . MET A 1 98 ? 2.51 9.539 17.047 1 98.69 98 MET A O 1
ATOM 782 N N . HIS A 1 99 ? 4.605 9.367 17.734 1 98.19 99 HIS A N 1
ATOM 783 C CA . HIS A 1 99 ? 4.648 7.926 17.5 1 98.19 99 HIS A CA 1
ATOM 784 C C . HIS A 1 99 ? 3.779 7.172 18.5 1 98.19 99 HIS A C 1
ATOM 786 O O . HIS A 1 99 ? 3.195 6.141 18.172 1 98.19 99 HIS A O 1
ATOM 792 N N . SER A 1 100 ? 3.678 7.688 19.688 1 98.38 100 SER A N 1
ATOM 793 C CA . SER A 1 100 ? 2.76 7.082 20.656 1 98.38 100 SER A CA 1
ATOM 794 C C . SER A 1 100 ? 1.32 7.145 20.156 1 98.38 100 SER A C 1
ATOM 796 O O . SER A 1 100 ? 0.568 6.176 20.281 1 98.38 100 SER A O 1
ATOM 798 N N . LEU A 1 101 ? 0.964 8.242 19.594 1 98.75 101 LEU A N 1
ATOM 799 C CA . LEU A 1 101 ? -0.38 8.422 19.062 1 98.75 101 LEU A CA 1
ATOM 800 C C . LEU A 1 101 ? -0.583 7.566 17.812 1 98.75 101 LEU A C 1
ATOM 802 O O . LEU A 1 101 ? -1.644 6.965 17.625 1 98.75 101 LEU A O 1
ATOM 806 N N . LEU A 1 102 ? 0.402 7.488 16.969 1 98.44 102 LEU A N 1
ATOM 807 C CA . LEU A 1 102 ? 0.336 6.68 15.758 1 98.44 102 LEU A CA 1
ATOM 808 C C . LEU A 1 102 ? 0.192 5.199 16.094 1 98.44 102 LEU A C 1
ATOM 810 O O . LEU A 1 102 ? -0.595 4.488 15.469 1 98.44 102 LEU A O 1
ATOM 814 N N . GLU A 1 103 ? 0.933 4.738 17.047 1 96.88 103 GLU A N 1
ATOM 815 C CA . GLU A 1 103 ? 0.862 3.336 17.453 1 96.88 103 GLU A CA 1
ATOM 816 C C . GLU A 1 103 ? -0.532 2.977 17.969 1 96.88 103 GLU A C 1
ATOM 818 O O . GLU A 1 103 ? -1.035 1.885 17.688 1 96.88 103 GLU A O 1
ATOM 823 N N . ARG A 1 104 ? -1.144 3.857 18.656 1 96.94 104 ARG A N 1
ATOM 824 C CA . ARG A 1 104 ? -2.494 3.635 19.156 1 96.94 104 ARG A CA 1
ATOM 825 C C . ARG A 1 104 ? -3.49 3.496 18.016 1 96.94 104 ARG A C 1
ATOM 827 O O . ARG A 1 104 ? -4.504 2.809 18.156 1 96.94 104 ARG A O 1
ATOM 834 N N . ASN A 1 105 ? -3.158 4.129 16.906 1 96.5 105 ASN A N 1
ATOM 835 C CA . ASN A 1 105 ? -4.074 4.129 15.781 1 96.5 105 ASN A CA 1
ATOM 836 C C . ASN A 1 105 ? -3.807 2.951 14.844 1 96.5 105 ASN A C 1
ATOM 838 O O . ASN A 1 105 ? -4.738 2.385 14.266 1 96.5 105 ASN A O 1
ATOM 842 N N . PHE A 1 106 ? -2.525 2.609 14.703 1 96.44 106 PHE A N 1
ATOM 843 C CA . PHE A 1 106 ? -2.184 1.762 13.57 1 96.44 106 PHE A CA 1
ATOM 844 C C . PHE A 1 106 ? -1.838 0.35 14.031 1 96.44 106 PHE A C 1
ATOM 846 O O . PHE A 1 106 ? -1.825 -0.585 13.227 1 96.44 106 PHE A O 1
ATOM 853 N N . ILE A 1 107 ? -1.495 0.145 15.266 1 94.19 107 ILE A N 1
ATOM 854 C CA . ILE A 1 107 ? -1.084 -1.172 15.742 1 94.19 107 ILE A CA 1
ATOM 855 C C . ILE A 1 107 ? -2.27 -1.878 16.391 1 94.19 107 ILE A C 1
ATOM 857 O O . ILE A 1 107 ? -2.4 -1.873 17.625 1 94.19 107 ILE A O 1
ATOM 861 N N . ASP A 1 108 ? -3.117 -2.52 15.617 1 90.19 108 ASP A N 1
ATOM 862 C CA . ASP A 1 108 ? -4.375 -3.049 16.141 1 90.19 108 ASP A CA 1
ATOM 863 C C . ASP A 1 108 ? -4.598 -4.484 15.672 1 90.19 108 ASP A C 1
ATOM 865 O O . ASP A 1 108 ? -5.648 -5.07 15.945 1 90.19 108 ASP A O 1
ATOM 869 N N . TYR A 1 109 ? -3.717 -5.047 14.883 1 82.81 109 TYR A N 1
ATOM 870 C CA . TYR A 1 109 ? -3.766 -6.453 14.5 1 82.81 109 TYR A CA 1
ATOM 871 C C . TYR A 1 109 ? -2.369 -6.984 14.203 1 82.81 109 TYR A C 1
ATOM 873 O O . TYR A 1 109 ? -1.414 -6.211 14.086 1 82.81 109 TYR A O 1
ATOM 881 N N . PRO A 1 110 ? -2.381 -8.281 14.008 1 73.31 110 PRO A N 1
ATOM 882 C CA . PRO A 1 110 ? -1.069 -8.836 13.672 1 73.31 110 PRO A CA 1
ATOM 883 C C . PRO A 1 110 ? -0.529 -8.312 12.344 1 73.31 110 PRO A C 1
ATOM 885 O O . PRO A 1 110 ? -1.304 -8.047 11.422 1 73.31 110 PRO A O 1
ATOM 888 N N . LEU A 1 111 ? 0.665 -7.988 12.172 1 76.81 111 LEU A N 1
ATOM 889 C CA . LEU A 1 111 ? 1.36 -7.504 10.977 1 76.81 111 LEU A CA 1
ATOM 890 C C . LEU A 1 111 ? 1.148 -6.008 10.797 1 76.81 111 LEU A C 1
ATOM 892 O O . LEU A 1 111 ? 1.593 -5.43 9.797 1 76.81 111 LEU A O 1
ATOM 896 N N . ALA A 1 112 ? 0.378 -5.523 11.766 1 87 112 ALA A N 1
ATOM 897 C CA . ALA A 1 112 ? 0.133 -4.086 11.672 1 87 112 ALA A CA 1
ATOM 898 C C . ALA A 1 112 ? 1.443 -3.305 11.688 1 87 112 ALA A C 1
ATOM 900 O O . ALA A 1 112 ? 2.471 -3.811 12.148 1 87 112 ALA A O 1
ATOM 901 N N . GLY A 1 113 ? 1.405 -2.148 11.195 1 94.25 113 GLY A N 1
ATOM 902 C CA . GLY A 1 113 ? 2.49 -1.185 11.094 1 94.25 113 GLY A CA 1
ATOM 903 C C . GLY A 1 113 ? 2.107 0.074 10.344 1 94.25 113 GLY A C 1
ATOM 904 O O . GLY A 1 113 ? 0.989 0.182 9.836 1 94.25 113 GLY A O 1
ATOM 905 N N . TYR A 1 114 ? 3.043 0.988 10.391 1 97.38 114 TYR A N 1
ATOM 906 C CA . TYR A 1 114 ? 2.777 2.242 9.695 1 97.38 114 TYR A CA 1
ATOM 907 C C . TYR A 1 114 ? 4.07 2.863 9.18 1 97.38 114 TYR A C 1
ATOM 909 O O . TYR A 1 114 ? 5.164 2.471 9.602 1 97.38 114 TYR A O 1
ATOM 917 N N . TRP A 1 115 ? 3.924 3.738 8.227 1 98.12 115 TRP A N 1
ATOM 918 C CA . TRP A 1 115 ? 5.035 4.52 7.695 1 98.12 115 TRP A CA 1
ATOM 919 C C . TRP A 1 115 ? 4.547 5.852 7.133 1 98.12 115 TRP A C 1
ATOM 921 O O . TRP A 1 115 ? 3.354 6.156 7.191 1 98.12 115 TRP A O 1
ATOM 931 N N . MET A 1 116 ? 5.449 6.672 6.738 1 98.5 116 MET A N 1
ATOM 932 C CA . MET A 1 116 ? 5.117 8.031 6.316 1 98.5 116 MET A CA 1
ATOM 933 C C . MET A 1 116 ? 4.527 8.031 4.91 1 98.5 116 MET A C 1
ATOM 935 O O . MET A 1 116 ? 5.078 7.41 3.998 1 98.5 116 MET A O 1
ATOM 939 N N . ASN A 1 117 ? 3.432 8.688 4.801 1 98.25 117 ASN A N 1
ATOM 940 C CA . ASN A 1 117 ? 2.777 8.914 3.516 1 98.25 117 ASN A CA 1
ATOM 941 C C . ASN A 1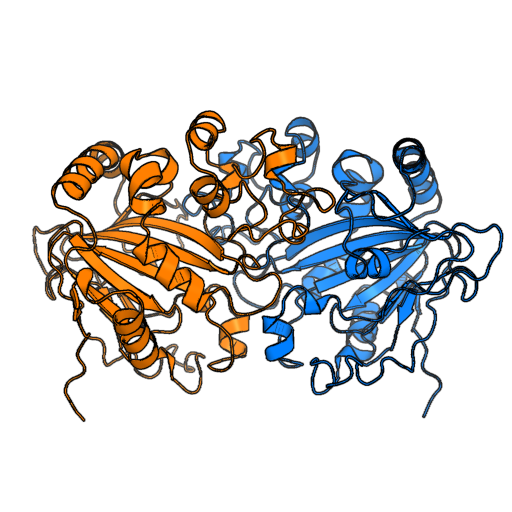 117 ? 3.379 10.117 2.789 1 98.25 117 ASN A C 1
ATOM 943 O O . ASN A 1 117 ? 3.93 9.969 1.695 1 98.25 117 ASN A O 1
ATOM 947 N N . THR A 1 118 ? 3.328 11.281 3.426 1 97.5 118 THR A N 1
ATOM 948 C CA . THR A 1 118 ? 3.859 12.523 2.871 1 97.5 118 THR A CA 1
ATOM 949 C C . THR A 1 118 ? 4.395 13.422 3.977 1 97.5 118 THR A C 1
ATOM 951 O O . THR A 1 118 ? 3.969 13.32 5.129 1 97.5 118 THR A O 1
ATOM 954 N N . SER A 1 119 ? 5.305 14.172 3.623 1 97.44 119 SER A N 1
ATOM 955 C CA . SER A 1 119 ? 5.719 15.344 4.387 1 97.44 119 SER A CA 1
ATOM 956 C C . SER A 1 119 ? 5.867 16.562 3.482 1 97.44 119 SER A C 1
ATOM 958 O O . SER A 1 119 ? 6.574 16.516 2.475 1 97.44 119 SER A O 1
ATOM 960 N N . ASP A 1 120 ? 5.207 17.656 3.842 1 96.75 120 ASP A N 1
ATOM 961 C CA . ASP A 1 120 ? 5.203 18.859 3.012 1 96.75 120 ASP A CA 1
ATOM 962 C C . ASP A 1 120 ? 5.113 20.125 3.869 1 96.75 120 ASP A C 1
ATOM 964 O O . ASP A 1 120 ? 4.383 20.156 4.863 1 96.75 120 ASP A O 1
ATOM 968 N N . VAL A 1 121 ? 5.852 21.062 3.455 1 97.81 121 VAL A N 1
ATOM 969 C CA . VAL A 1 121 ? 5.539 22.422 3.908 1 97.81 121 VAL A CA 1
ATOM 970 C C . VAL A 1 121 ? 4.559 23.078 2.939 1 97.81 121 VAL A C 1
ATOM 972 O O . VAL A 1 121 ? 4.812 23.125 1.731 1 97.81 121 VAL A O 1
ATOM 975 N N . ILE A 1 122 ? 3.498 23.516 3.465 1 97.12 122 ILE A N 1
ATOM 976 C CA . ILE A 1 122 ? 2.453 24.172 2.684 1 97.12 122 ILE A CA 1
ATOM 977 C C . ILE A 1 122 ? 2.389 25.656 3.039 1 97.12 122 ILE A C 1
ATOM 979 O O . ILE A 1 122 ? 2.109 26.016 4.184 1 97.12 122 ILE A O 1
ATOM 983 N N . GLU A 1 123 ? 2.635 26.469 2.1 1 96.94 123 GLU A N 1
ATOM 984 C CA . GLU A 1 123 ? 2.559 27.922 2.271 1 96.94 123 GLU A CA 1
ATOM 985 C C . GLU A 1 123 ? 1.387 28.516 1.489 1 96.94 123 GLU A C 1
ATOM 987 O O . GLU A 1 123 ? 1.446 28.625 0.263 1 96.94 123 GLU A O 1
ATOM 992 N N . ILE A 1 124 ? 0.404 28.875 2.172 1 97 124 ILE A N 1
ATOM 993 C CA . ILE A 1 124 ? -0.778 29.484 1.575 1 97 124 ILE A CA 1
ATOM 994 C C . ILE A 1 124 ? -0.612 31 1.544 1 97 124 ILE A C 1
ATOM 996 O O . ILE A 1 124 ? -0.563 31.656 2.592 1 97 124 ILE A O 1
ATOM 1000 N N . GLY A 1 125 ? -0.63 31.531 0.354 1 96.69 125 GLY A N 1
ATOM 1001 C CA . GLY A 1 125 ? -0.397 32.969 0.188 1 96.69 125 GLY A CA 1
ATOM 1002 C C . GLY A 1 125 ? -1.667 33.781 0.27 1 96.69 125 GLY A C 1
ATOM 1003 O O . GLY A 1 125 ? -2.771 33.25 0.291 1 96.69 125 GLY A O 1
ATOM 1004 N N . PRO A 1 126 ? -1.427 35.094 0.316 1 96.88 126 PRO A N 1
ATOM 1005 C CA . PRO A 1 126 ? -2.568 36 0.401 1 96.88 126 PRO A CA 1
ATOM 1006 C C . PRO A 1 126 ? -3.516 35.875 -0.79 1 96.88 126 PRO A C 1
ATOM 1008 O O . PRO A 1 126 ? -3.066 35.688 -1.924 1 96.88 126 PRO A O 1
ATOM 1011 N N . GLY A 1 127 ? -4.824 35.906 -0.485 1 95.94 127 GLY A N 1
ATOM 1012 C CA . GLY A 1 127 ? -5.836 35.844 -1.526 1 95.94 127 GLY A CA 1
ATOM 1013 C C . GLY A 1 127 ? -6.156 34.438 -1.977 1 95.94 127 GLY A C 1
ATOM 1014 O O . GLY A 1 127 ? -6.957 34.25 -2.895 1 95.94 127 GLY A O 1
ATOM 1015 N N . SER A 1 128 ? -5.566 33.469 -1.342 1 95 128 SER A N 1
ATOM 1016 C CA . SER A 1 128 ? -5.816 32.062 -1.732 1 95 128 SER A CA 1
ATOM 1017 C C . SER A 1 128 ? -7.262 31.672 -1.461 1 95 128 SER A C 1
ATOM 1019 O O . SER A 1 128 ? -7.812 31.984 -0.406 1 95 128 SER A O 1
ATOM 1021 N N . LYS A 1 129 ? -7.879 31.016 -2.453 1 93.75 129 LYS A N 1
ATOM 1022 C CA . LYS A 1 129 ? -9.172 30.359 -2.26 1 93.75 129 LYS A CA 1
ATOM 1023 C C . LYS A 1 129 ? -9.039 29.141 -1.358 1 93.75 129 LYS A C 1
ATOM 1025 O O . LYS A 1 129 ? -7.949 28.594 -1.2 1 93.75 129 LYS A O 1
ATOM 1030 N N . PRO A 1 130 ? -10.141 28.812 -0.713 1 94.56 130 PRO A N 1
ATOM 1031 C CA . PRO A 1 130 ? -10.055 27.609 0.13 1 94.56 130 PRO A CA 1
ATOM 1032 C C . PRO A 1 130 ? -9.844 26.344 -0.678 1 94.56 130 PRO A C 1
ATOM 1034 O O . PRO A 1 130 ? -10.352 26.219 -1.795 1 94.56 130 PRO A O 1
ATOM 1037 N N . GLN A 1 131 ? -9.102 25.438 -0.078 1 93.69 131 GLN A N 1
ATOM 1038 C CA . GLN A 1 131 ? -9.023 24.078 -0.63 1 93.69 131 GLN A CA 1
ATOM 1039 C C . GLN A 1 131 ? -10.383 23.391 -0.579 1 93.69 131 GLN A C 1
ATOM 1041 O O . GLN A 1 131 ? -11.102 23.484 0.419 1 93.69 131 GLN A O 1
ATOM 1046 N N . PRO A 1 132 ? -10.773 22.703 -1.684 1 93.31 132 PRO A N 1
ATOM 1047 C CA . PRO A 1 132 ? -11.984 21.906 -1.558 1 93.31 132 PRO A CA 1
ATOM 1048 C C . PRO A 1 132 ? -11.953 20.969 -0.349 1 93.31 132 PRO A C 1
ATOM 1050 O O . PRO A 1 132 ? -10.945 20.297 -0.116 1 93.31 132 PRO A O 1
ATOM 1053 N N . ILE A 1 133 ? -13.023 20.938 0.386 1 96 133 ILE A N 1
ATOM 1054 C CA . ILE A 1 133 ? -13.078 20.078 1.564 1 96 133 ILE A CA 1
ATOM 1055 C C . ILE A 1 133 ? -13.008 18.625 1.139 1 96 133 ILE A C 1
ATOM 1057 O O . ILE A 1 133 ? -13.516 18.25 0.08 1 96 133 ILE A O 1
ATOM 1061 N N . HIS A 1 134 ? -12.43 17.797 1.952 1 96.94 134 HIS A N 1
ATOM 1062 C CA . HIS A 1 134 ? -12.172 16.406 1.598 1 96.94 134 HIS A CA 1
ATOM 1063 C C . HIS A 1 134 ? -11.852 15.578 2.834 1 96.94 134 HIS A C 1
ATOM 1065 O O . HIS A 1 134 ? -11.758 16.109 3.941 1 96.94 134 HIS A O 1
ATOM 1071 N N . ARG A 1 135 ? -11.82 14.305 2.672 1 97.19 135 ARG A N 1
ATOM 1072 C CA . ARG A 1 135 ? -11.203 13.328 3.566 1 97.19 135 ARG A CA 1
ATOM 1073 C C . ARG A 1 135 ? -9.93 12.75 2.953 1 97.19 135 ARG A C 1
ATOM 1075 O O . ARG A 1 135 ? -9.938 12.32 1.799 1 97.19 135 ARG A O 1
ATOM 1082 N N . ASP A 1 136 ? -8.867 12.805 3.723 1 96.94 136 ASP A N 1
ATOM 1083 C CA . ASP A 1 136 ? -7.645 12.211 3.197 1 96.94 136 ASP A CA 1
ATOM 1084 C C . ASP A 1 136 ? -7.84 10.727 2.898 1 96.94 136 ASP A C 1
ATOM 1086 O O . ASP A 1 136 ? -7.16 10.164 2.035 1 96.94 136 ASP A O 1
ATOM 1090 N N . LEU A 1 137 ? -8.773 10.148 3.551 1 95.56 137 LEU A N 1
ATOM 1091 C CA . LEU A 1 137 ? -9.133 8.75 3.371 1 95.56 137 LEU A CA 1
ATOM 1092 C C . LEU A 1 137 ? -9.516 8.469 1.923 1 95.56 137 LEU A C 1
ATOM 1094 O O . LEU A 1 137 ? -9.438 7.324 1.465 1 95.56 137 LEU A O 1
ATOM 1098 N N . GLU A 1 138 ? -9.922 9.477 1.17 1 94.38 138 GLU A N 1
ATOM 1099 C CA . GLU A 1 138 ? -10.414 9.32 -0.193 1 94.38 138 GLU A CA 1
ATOM 1100 C C . GLU A 1 138 ? -9.312 8.828 -1.129 1 94.38 138 GLU A C 1
ATOM 1102 O O . GLU A 1 138 ? -9.594 8.273 -2.191 1 94.38 138 GLU A O 1
ATOM 1107 N N . LEU A 1 139 ? -8.055 9.062 -0.778 1 93.19 139 LEU A N 1
ATOM 1108 C CA . LEU A 1 139 ? -6.926 8.539 -1.54 1 93.19 139 LEU A CA 1
ATOM 1109 C C . LEU A 1 139 ? -6.965 7.012 -1.578 1 93.19 139 LEU A C 1
ATOM 1111 O O . LEU A 1 139 ? -6.445 6.398 -2.514 1 93.19 139 LEU A O 1
ATOM 1115 N N . TYR A 1 140 ? -7.52 6.422 -0.607 1 95.88 140 TYR A N 1
ATOM 1116 C CA . TYR A 1 140 ? -7.641 4.977 -0.457 1 95.88 140 TYR A CA 1
ATOM 1117 C C . TYR A 1 140 ? -9.102 4.539 -0.507 1 95.88 140 TYR A C 1
ATOM 1119 O O . TYR A 1 140 ? -9.656 4.098 0.5 1 95.88 140 TYR A O 1
ATOM 1127 N N . HIS A 1 141 ? -9.617 4.527 -1.612 1 93.94 141 HIS A N 1
ATOM 1128 C CA . HIS A 1 141 ? -11.031 4.469 -1.934 1 93.94 141 HIS A CA 1
ATOM 1129 C C . HIS A 1 141 ? -11.703 3.273 -1.263 1 93.94 141 HIS A C 1
ATOM 1131 O O . HIS A 1 141 ? -12.836 3.373 -0.796 1 93.94 141 HIS A O 1
ATOM 1137 N N . PRO A 1 142 ? -11.117 2.088 -1.204 1 94.38 142 PRO A N 1
ATOM 1138 C CA . PRO A 1 142 ? -11.789 0.969 -0.539 1 94.38 142 PRO A CA 1
ATOM 1139 C C . PRO A 1 142 ? -12.18 1.286 0.904 1 94.38 142 PRO A C 1
ATOM 1141 O O . PRO A 1 142 ? -13.172 0.762 1.409 1 94.38 142 PRO A O 1
ATOM 1144 N N . PHE A 1 143 ? -11.469 2.139 1.566 1 95.25 143 PHE A N 1
ATOM 1145 C CA . PHE A 1 143 ? -11.789 2.525 2.936 1 95.25 143 PHE A CA 1
ATOM 1146 C C . PHE A 1 143 ? -13.031 3.414 2.971 1 95.25 143 PHE A C 1
ATOM 1148 O O . PHE A 1 143 ? -13.703 3.512 4 1 95.25 143 PHE A O 1
ATOM 1155 N N . VAL A 1 144 ? -13.273 4.145 1.878 1 95.19 144 VAL A N 1
ATOM 1156 C CA . VAL A 1 144 ? -14.516 4.898 1.757 1 95.19 144 VAL A CA 1
ATOM 1157 C C . VAL A 1 144 ? -15.695 3.934 1.662 1 95.19 144 VAL A C 1
ATOM 1159 O O . VAL A 1 144 ? -16.703 4.109 2.348 1 95.19 144 VAL A O 1
ATOM 1162 N N . ILE A 1 145 ? -15.516 2.906 0.866 1 93.12 145 ILE A N 1
ATOM 1163 C CA . ILE A 1 145 ? -16.562 1.908 0.651 1 93.12 145 ILE A CA 1
ATOM 1164 C C . ILE A 1 145 ? -16.891 1.215 1.972 1 93.12 145 ILE A C 1
ATOM 1166 O O . ILE A 1 145 ? -18.062 1.021 2.303 1 93.12 145 ILE A O 1
ATOM 1170 N N . GLY A 1 146 ? -15.859 0.845 2.752 1 92.19 146 GLY A N 1
ATOM 1171 C CA . GLY A 1 146 ? -16.062 0.136 4.008 1 92.19 146 GLY A CA 1
ATOM 1172 C C . GLY A 1 146 ? -16.672 1 5.09 1 92.19 146 GLY A C 1
ATOM 1173 O O . GLY A 1 146 ? -17.25 0.485 6.051 1 92.19 146 GLY A O 1
ATOM 1174 N N . GLY A 1 147 ? -16.484 2.344 4.992 1 90.62 147 GLY A N 1
ATOM 1175 C CA . GLY A 1 147 ? -17.141 3.275 5.895 1 90.62 147 GLY A CA 1
ATOM 1176 C C . GLY A 1 147 ? -16.547 3.264 7.293 1 90.62 147 GLY A C 1
ATOM 1177 O O . GLY A 1 147 ? -15.352 3.051 7.465 1 90.62 147 GLY A O 1
ATOM 1178 N N . PRO A 1 148 ? -17.391 3.549 8.258 1 89.31 148 PRO A N 1
ATOM 1179 C CA . PRO A 1 148 ? -16.922 3.773 9.625 1 89.31 148 PRO A CA 1
ATOM 1180 C C . PRO A 1 148 ? -16.375 2.506 10.273 1 89.31 148 PRO A C 1
ATOM 1182 O O . PRO A 1 148 ? -15.609 2.582 11.242 1 89.31 148 PRO A O 1
ATOM 1185 N N . ALA A 1 149 ? -16.688 1.405 9.773 1 88.44 149 ALA A N 1
ATOM 1186 C CA . ALA A 1 149 ? -16.234 0.143 10.359 1 88.44 149 ALA A CA 1
ATOM 1187 C C . ALA A 1 149 ? -14.766 -0.119 10.039 1 88.44 149 ALA A C 1
ATOM 1189 O O . ALA A 1 149 ? -14.125 -0.961 10.68 1 88.44 149 ALA A O 1
ATOM 1190 N N . MET A 1 150 ? -14.258 0.555 9.07 1 93.69 150 MET A N 1
ATOM 1191 C CA . MET A 1 150 ? -12.875 0.344 8.664 1 93.69 150 MET A CA 1
ATOM 1192 C C . MET A 1 150 ? -11.914 0.952 9.68 1 93.69 150 MET A C 1
ATOM 1194 O O . MET A 1 150 ? -12.203 1.988 10.281 1 93.69 150 MET A O 1
ATOM 1198 N N . PRO A 1 151 ? -10.773 0.266 9.867 1 95.38 151 PRO A N 1
ATOM 1199 C CA . PRO A 1 151 ? -9.758 0.901 10.703 1 95.38 151 PRO A CA 1
ATOM 1200 C C . PRO A 1 151 ? -9.211 2.191 10.094 1 95.38 151 PRO A C 1
ATOM 1202 O O . PRO A 1 151 ? -9.484 2.492 8.93 1 95.38 151 PRO A O 1
ATOM 1205 N N . GLU A 1 152 ? -8.492 2.936 10.922 1 97.25 152 GLU A N 1
ATOM 1206 C CA . GLU A 1 152 ? -7.879 4.18 10.453 1 97.25 152 GLU A CA 1
ATOM 1207 C C . GLU A 1 152 ? -6.871 3.918 9.344 1 97.25 152 GLU A C 1
ATOM 1209 O O . GLU A 1 152 ? -5.988 3.068 9.484 1 97.25 152 GLU A O 1
ATOM 1214 N N . ALA A 1 153 ? -7.016 4.605 8.227 1 97.56 153 ALA A N 1
ATOM 1215 C CA . ALA A 1 153 ? -6.094 4.441 7.109 1 97.56 153 ALA A CA 1
ATOM 1216 C C . ALA A 1 153 ? -4.988 5.492 7.148 1 97.56 153 ALA A C 1
ATOM 1218 O O . ALA A 1 153 ? -3.842 5.207 6.797 1 97.56 153 ALA A O 1
ATOM 1219 N N . VAL A 1 154 ? -5.352 6.688 7.555 1 98.56 154 VAL A N 1
ATOM 1220 C CA . VAL A 1 154 ? -4.473 7.848 7.488 1 98.56 154 VAL A CA 1
ATOM 1221 C C . VAL A 1 154 ? -4.57 8.648 8.789 1 98.56 154 VAL A C 1
ATOM 1223 O O . VAL A 1 154 ? -5.668 8.852 9.312 1 98.56 154 VAL A O 1
ATOM 1226 N N . CYS A 1 155 ? -3.477 9.07 9.273 1 98.62 155 CYS A N 1
ATOM 1227 C CA . CYS A 1 155 ? -3.387 10.031 10.367 1 98.62 155 CYS A CA 1
ATOM 1228 C C . CYS A 1 155 ? -2.467 11.188 10.008 1 98.62 155 CYS A C 1
ATOM 1230 O O . CYS A 1 155 ? -1.431 10.992 9.367 1 98.62 155 CYS A O 1
ATOM 1232 N N . ASN A 1 156 ? -2.828 12.352 10.508 1 98.81 156 ASN A N 1
ATOM 1233 C CA . ASN A 1 156 ? -2.1 13.539 10.07 1 98.81 156 ASN A CA 1
ATOM 1234 C C . ASN A 1 156 ? -1.704 14.414 11.258 1 98.81 156 ASN A C 1
ATOM 1236 O O . ASN A 1 156 ? -2.402 14.445 12.273 1 98.81 156 ASN A O 1
ATOM 1240 N N . PHE A 1 157 ? -0.63 15.062 11.062 1 98.94 157 PHE A N 1
ATOM 1241 C CA . PHE A 1 157 ? -0.161 16.141 11.93 1 98.94 157 PHE A CA 1
ATOM 1242 C C . PHE A 1 157 ? 0.122 17.391 11.125 1 98.94 157 PHE A C 1
ATOM 1244 O O . PHE A 1 157 ? 0.954 17.391 10.219 1 98.94 157 PHE A O 1
ATOM 1251 N N . MET A 1 158 ? -0.577 18.438 11.406 1 98.94 158 MET A N 1
ATOM 1252 C CA . MET A 1 158 ? -0.336 19.766 10.836 1 98.94 158 MET A CA 1
ATOM 1253 C C . MET A 1 158 ? 0.274 20.703 11.875 1 98.94 158 MET A C 1
ATOM 1255 O O . MET A 1 158 ? -0.414 21.141 12.797 1 98.94 158 MET A O 1
ATOM 1259 N N . VAL A 1 159 ? 1.501 20.984 11.688 1 98.94 159 VAL A N 1
ATOM 1260 C CA . VAL A 1 159 ? 2.205 21.875 12.617 1 98.94 159 VAL A CA 1
ATOM 1261 C C . VAL A 1 159 ? 2.189 23.297 12.07 1 98.94 159 VAL A C 1
ATOM 1263 O O . VAL A 1 159 ? 2.555 23.531 10.922 1 98.94 159 VAL A O 1
ATOM 1266 N N . ALA A 1 160 ? 1.792 24.203 12.914 1 98.88 160 ALA A N 1
ATOM 1267 C CA . ALA A 1 160 ? 1.851 25.609 12.523 1 98.88 160 ALA A CA 1
ATOM 1268 C C . ALA A 1 160 ? 3.279 26.141 12.594 1 98.88 160 ALA A C 1
ATOM 1270 O O . ALA A 1 160 ? 3.875 26.203 13.672 1 98.88 160 ALA A O 1
ATOM 1271 N N . LEU A 1 161 ? 3.789 26.516 11.453 1 98.75 161 LEU A N 1
ATOM 1272 C CA . LEU A 1 161 ? 5.105 27.141 11.422 1 98.75 161 LEU A CA 1
ATOM 1273 C C . LEU A 1 161 ? 4.996 28.656 11.594 1 98.75 161 LEU A C 1
ATOM 1275 O O . LEU A 1 161 ? 5.949 29.297 12.031 1 98.75 161 LEU A O 1
ATOM 1279 N N . THR A 1 162 ? 3.957 29.234 11.156 1 98.62 162 THR A N 1
ATOM 1280 C CA . THR A 1 162 ? 3.514 30.609 11.375 1 98.62 162 THR A CA 1
ATOM 1281 C C . THR A 1 162 ? 2.164 30.641 12.086 1 98.62 162 THR A C 1
ATOM 1283 O O . THR A 1 162 ? 1.535 29.594 12.273 1 98.62 162 THR A O 1
ATOM 1286 N N . PRO A 1 163 ? 1.751 31.859 12.547 1 98.75 163 PRO A N 1
ATOM 1287 C CA . PRO A 1 163 ? 0.415 31.875 13.141 1 98.75 163 PRO A CA 1
ATOM 1288 C C . PRO A 1 163 ? -0.672 31.406 12.18 1 98.75 163 PRO A C 1
ATOM 1290 O O . PRO A 1 163 ? -0.655 31.766 11 1 98.75 163 PRO A O 1
ATOM 1293 N N . PHE A 1 164 ? -1.509 30.484 12.633 1 98.88 164 PHE A N 1
ATOM 1294 C CA . PHE A 1 164 ? -2.738 30.094 11.945 1 98.88 164 PHE A CA 1
ATOM 1295 C C . PHE A 1 164 ? -3.926 30.891 12.484 1 98.88 164 PHE A C 1
ATOM 1297 O O . PHE A 1 164 ? -4.27 30.781 13.664 1 98.88 164 PHE A O 1
ATOM 1304 N N . THR A 1 165 ? -4.523 31.672 11.68 1 98.62 165 THR A N 1
ATOM 1305 C CA . THR A 1 165 ? -5.73 32.406 12.039 1 98.62 165 THR A CA 1
ATOM 1306 C C . THR A 1 165 ? -6.859 32.094 11.055 1 98.62 165 THR A C 1
ATOM 1308 O O . THR A 1 165 ? -6.621 31.578 9.969 1 98.62 165 THR A O 1
ATOM 1311 N N . ALA A 1 166 ? -8.07 32.438 11.469 1 97.88 166 ALA A N 1
ATOM 1312 C CA . ALA A 1 166 ? -9.227 32.219 10.594 1 97.88 166 ALA A CA 1
ATOM 1313 C C . ALA A 1 166 ? -9.086 33.031 9.305 1 97.88 166 ALA A C 1
ATOM 1315 O O . ALA A 1 166 ? -9.586 32.625 8.258 1 97.88 166 ALA A O 1
ATOM 1316 N N . GLU A 1 167 ? -8.328 34.062 9.336 1 98.25 167 GLU A N 1
ATOM 1317 C CA . GLU A 1 167 ? -8.242 35 8.219 1 98.25 167 GLU A CA 1
ATOM 1318 C C . GLU A 1 167 ? -7.129 34.625 7.25 1 98.25 167 GLU A C 1
ATOM 1320 O O . GLU A 1 167 ? -7.156 34.969 6.074 1 98.25 167 GLU A O 1
ATOM 1325 N N . ASN A 1 168 ? -6.133 33.875 7.781 1 98.44 168 ASN A N 1
ATOM 1326 C CA . ASN A 1 168 ? -4.961 33.719 6.922 1 98.44 168 ASN A CA 1
ATOM 1327 C C . ASN A 1 168 ? -4.848 32.281 6.379 1 98.44 168 ASN A C 1
ATOM 1329 O O . ASN A 1 168 ? -3.76 31.859 5.992 1 98.44 168 ASN A O 1
ATOM 1333 N N . GLY A 1 169 ? -5.934 31.516 6.461 1 97.94 169 GLY A N 1
ATOM 1334 C CA . GLY A 1 169 ? -5.949 30.25 5.773 1 97.94 169 GLY A CA 1
ATOM 1335 C C . GLY A 1 169 ? -5.723 29.062 6.695 1 97.94 169 GLY A C 1
ATOM 1336 O O . GLY A 1 169 ? -5.312 27.984 6.25 1 97.94 169 GLY A O 1
ATOM 1337 N N . ALA A 1 170 ? -5.938 29.203 7.973 1 98.69 170 ALA A N 1
ATOM 1338 C CA . ALA A 1 170 ? -5.863 28.062 8.891 1 98.69 170 ALA A CA 1
ATOM 1339 C C . ALA A 1 170 ? -6.688 26.891 8.375 1 98.69 170 ALA A C 1
ATOM 1341 O O . ALA A 1 170 ? -7.762 27.078 7.801 1 98.69 170 ALA A O 1
ATOM 1342 N N . THR A 1 171 ? -6.133 25.688 8.609 1 98.62 171 THR A N 1
ATOM 1343 C CA . THR A 1 171 ? -6.887 24.5 8.219 1 98.62 171 THR A CA 1
ATOM 1344 C C . THR A 1 171 ? -8.25 24.484 8.898 1 98.62 171 THR A C 1
ATOM 1346 O O . THR A 1 171 ? -8.359 24.781 10.086 1 98.62 171 THR A O 1
ATOM 1349 N N . VAL A 1 172 ? -9.242 24.188 8.148 1 98.44 172 VAL A N 1
ATOM 1350 C CA . VAL A 1 172 ? -10.586 24.078 8.695 1 98.44 172 VAL A CA 1
ATOM 1351 C C . VAL A 1 172 ? -10.977 22.609 8.844 1 98.44 172 VAL A C 1
ATOM 1353 O O . VAL A 1 172 ? -10.547 21.766 8.055 1 98.44 172 VAL A O 1
ATOM 1356 N N . PHE A 1 173 ? -11.781 22.344 9.922 1 98.62 173 PHE A N 1
ATOM 1357 C CA . PHE A 1 173 ? -12.234 20.984 10.211 1 98.62 173 PHE A CA 1
ATOM 1358 C C . PHE A 1 173 ? -13.734 20.984 10.492 1 98.62 173 PHE A C 1
ATOM 1360 O O . PHE A 1 173 ? -14.289 21.969 10.961 1 98.62 173 PHE A O 1
ATOM 1367 N N . ALA A 1 174 ? -14.359 19.891 10.141 1 98 174 ALA A N 1
ATOM 1368 C CA . ALA A 1 174 ? -15.688 19.562 10.648 1 98 174 ALA A CA 1
ATOM 1369 C C . ALA A 1 174 ? -15.617 18.438 11.68 1 98 174 ALA A C 1
ATOM 1371 O O . ALA A 1 174 ? -15.883 17.281 11.359 1 98 174 ALA A O 1
ATOM 1372 N N . PRO A 1 175 ? -15.344 18.859 12.953 1 97.69 175 PRO A N 1
ATOM 1373 C CA . PRO A 1 175 ? -15.133 17.844 13.977 1 97.69 175 PRO A CA 1
ATOM 1374 C C . PRO A 1 175 ? -16.312 16.875 14.102 1 97.69 175 PRO A C 1
ATOM 1376 O O . PRO A 1 175 ? -17.469 17.281 14 1 97.69 175 PRO A O 1
ATOM 1379 N N . GLY A 1 176 ? -15.984 15.578 14.328 1 96.31 176 GLY A N 1
ATOM 1380 C CA . GLY A 1 176 ? -17 14.555 14.531 1 96.31 176 GLY A CA 1
ATOM 1381 C C . GLY A 1 176 ? -17.391 13.844 13.258 1 96.31 176 GLY A C 1
ATOM 1382 O O . GLY A 1 176 ? -18.031 12.781 13.297 1 96.31 176 GLY A O 1
ATOM 1383 N N . THR A 1 177 ? -17 14.359 12.102 1 96.88 177 THR A N 1
ATOM 1384 C CA . THR A 1 177 ? -17.469 13.805 10.836 1 96.88 177 THR A CA 1
ATOM 1385 C C . THR A 1 177 ? -16.781 12.469 10.547 1 96.88 177 THR A C 1
ATOM 1387 O O . THR A 1 177 ? -17.203 11.734 9.656 1 96.88 177 THR A O 1
ATOM 1390 N N . HIS A 1 178 ? -15.727 12.109 11.289 1 96.44 178 HIS A N 1
ATOM 1391 C CA . HIS A 1 178 ? -15.109 10.797 11.172 1 96.44 178 HIS A CA 1
ATOM 1392 C C . HIS A 1 178 ? -16.062 9.703 11.648 1 96.44 178 HIS A C 1
ATOM 1394 O O . HIS A 1 178 ? -15.812 8.516 11.414 1 96.44 178 HIS A O 1
ATOM 1400 N N . LEU A 1 179 ? -17.172 10.125 12.297 1 95.38 179 LEU A N 1
ATOM 1401 C CA . LEU A 1 179 ? -18.141 9.18 12.82 1 95.38 179 LEU A CA 1
ATOM 1402 C C . LEU A 1 179 ? -19.375 9.117 11.938 1 95.38 179 LEU A C 1
ATOM 1404 O O . LEU A 1 179 ? -20.391 8.516 12.305 1 95.38 179 LEU A O 1
ATOM 1408 N N . ASN A 1 180 ? -19.328 9.812 10.797 1 96.44 180 ASN A N 1
ATOM 1409 C CA . ASN A 1 180 ? -20.453 9.711 9.867 1 96.44 180 ASN A CA 1
ATOM 1410 C C . ASN A 1 180 ? -20.781 8.258 9.539 1 96.44 180 ASN A C 1
ATOM 1412 O O . ASN A 1 180 ? -19.906 7.395 9.57 1 96.44 180 ASN A O 1
ATOM 1416 N N . GLU A 1 181 ? -22 8.047 9.133 1 94.94 181 GLU A N 1
ATOM 1417 C CA . GLU A 1 181 ? -22.453 6.695 8.797 1 94.94 181 GLU A CA 1
ATOM 1418 C C . GLU A 1 181 ? -21.875 6.234 7.465 1 94.94 181 GLU A C 1
ATOM 1420 O O . GLU A 1 181 ? -21.797 5.031 7.199 1 94.94 181 GLU A O 1
ATOM 1425 N N . SER A 1 182 ? -21.609 7.156 6.668 1 94.88 182 SER A N 1
ATOM 1426 C CA . SER A 1 182 ? -21.031 6.902 5.359 1 94.88 182 SER A CA 1
ATOM 1427 C C . SER A 1 182 ? -19.984 7.965 5.008 1 94.88 182 SER A C 1
ATOM 1429 O O . SER A 1 182 ? -20.094 9.117 5.438 1 94.88 182 SER A O 1
ATOM 1431 N N . PHE A 1 183 ? -19.047 7.551 4.258 1 95.69 183 PHE A N 1
ATOM 1432 C CA . PHE A 1 183 ? -18 8.477 3.828 1 95.69 183 PHE A CA 1
ATOM 1433 C C . PHE A 1 183 ? -18.141 8.789 2.344 1 95.69 183 PHE A C 1
ATOM 1435 O O . PHE A 1 183 ? -17.328 9.531 1.784 1 95.69 183 PHE A O 1
ATOM 1442 N N . GLU A 1 184 ? -19.109 8.312 1.698 1 92.75 184 GLU A N 1
ATOM 1443 C CA . GLU A 1 184 ? -19.344 8.57 0.282 1 92.75 184 GLU A CA 1
ATOM 1444 C C . GLU A 1 184 ? -19.828 10 0.057 1 92.75 184 GLU A C 1
ATOM 1446 O O . GLU A 1 184 ? -20.609 10.531 0.854 1 92.75 184 GLU A O 1
ATOM 1451 N N . ARG A 1 185 ? -19.375 10.578 -0.997 1 93.38 185 ARG A N 1
ATOM 1452 C CA . ARG A 1 185 ? -19.906 11.875 -1.405 1 93.38 185 ARG A CA 1
ATOM 1453 C C . ARG A 1 185 ? -21.328 11.75 -1.937 1 93.38 185 ARG A C 1
ATOM 1455 O O . ARG A 1 185 ? -21.688 10.727 -2.516 1 93.38 185 ARG A O 1
ATOM 1462 N N . LEU A 1 186 ? -22.016 12.867 -1.778 1 92.62 186 LEU A N 1
ATOM 1463 C CA . LEU A 1 186 ? -23.359 12.953 -2.336 1 92.62 186 LEU A CA 1
ATOM 1464 C C . LEU A 1 186 ? -23.312 13.156 -3.846 1 92.62 186 LEU A C 1
ATOM 1466 O O . LEU A 1 186 ? -22.25 13.422 -4.406 1 92.62 186 LEU A O 1
ATOM 1470 N N . GLU A 1 187 ? -24.406 13.008 -4.488 1 91.69 187 GLU A N 1
ATOM 1471 C CA . GLU A 1 187 ? -24.5 13.133 -5.941 1 91.69 187 GLU A CA 1
ATOM 1472 C C . GLU A 1 187 ? -23.984 14.484 -6.418 1 91.69 187 GLU A C 1
ATOM 1474 O O . GLU A 1 187 ? -23.391 14.586 -7.492 1 91.69 187 GLU A O 1
ATOM 1479 N N . ASP A 1 188 ? -24.109 15.438 -5.605 1 91.38 188 ASP A N 1
ATOM 1480 C CA . ASP A 1 188 ? -23.672 16.781 -5.992 1 91.38 188 ASP A CA 1
ATOM 1481 C C . ASP A 1 188 ? -22.203 17 -5.637 1 91.38 188 ASP A C 1
ATOM 1483 O O . ASP A 1 188 ? -21.688 18.109 -5.773 1 91.38 188 ASP A O 1
ATOM 1487 N N . GLY A 1 189 ? -21.625 15.961 -5.055 1 91.62 189 GLY A N 1
ATOM 1488 C CA . GLY A 1 189 ? -20.203 16.031 -4.742 1 91.62 189 GLY A CA 1
ATOM 1489 C C . GLY A 1 189 ? -19.938 16.484 -3.318 1 91.62 189 GLY A C 1
ATOM 1490 O O . GLY A 1 189 ? -18.781 16.469 -2.861 1 91.62 189 GLY A O 1
ATOM 1491 N N . GLU A 1 190 ? -20.969 16.859 -2.619 1 92.88 190 GLU A N 1
ATOM 1492 C CA . GLU A 1 190 ? -20.797 17.391 -1.271 1 92.88 190 GLU A CA 1
ATOM 1493 C C . GLU A 1 190 ? -20.547 16.281 -0.26 1 92.88 190 GLU A C 1
ATOM 1495 O O . GLU A 1 190 ? -20.844 15.109 -0.528 1 92.88 190 GLU A O 1
ATOM 1500 N N . LEU A 1 191 ? -19.953 16.656 0.81 1 95.38 191 LEU A N 1
ATOM 1501 C CA . LEU A 1 191 ? -19.734 15.766 1.938 1 95.38 191 LEU A CA 1
ATOM 1502 C C . LEU A 1 191 ? -20.625 16.141 3.117 1 95.38 191 LEU A C 1
ATOM 1504 O O . LEU A 1 191 ? -20.547 17.266 3.621 1 95.38 191 LEU A O 1
ATOM 1508 N N . PRO A 1 192 ? -21.406 15.227 3.551 1 93.25 192 PRO A N 1
ATOM 1509 C CA . PRO A 1 192 ? -22.281 15.547 4.691 1 93.25 192 PRO A CA 1
ATOM 1510 C C . PRO A 1 192 ? -21.5 16.062 5.898 1 93.25 192 PRO A C 1
ATOM 1512 O O . PRO A 1 192 ? -20.562 15.406 6.363 1 93.25 192 PRO A O 1
ATOM 1515 N N . GLY A 1 193 ? -21.875 17.219 6.359 1 93 193 GLY A N 1
ATOM 1516 C CA . GLY A 1 193 ? -21.203 17.844 7.484 1 93 193 GLY A CA 1
ATOM 1517 C C . GLY A 1 193 ? -20.078 18.781 7.062 1 93 193 GLY A C 1
ATOM 1518 O O . GLY A 1 193 ? -19.5 19.469 7.895 1 93 193 GLY A O 1
ATOM 1519 N N . GLY A 1 194 ? -19.828 18.844 5.781 1 92.88 194 GLY A N 1
ATOM 1520 C CA . GLY A 1 194 ? -18.734 19.641 5.258 1 92.88 194 GLY A CA 1
ATOM 1521 C C . GLY A 1 194 ? -19 21.141 5.312 1 92.88 194 GLY A C 1
ATOM 1522 O O . GLY A 1 194 ? -18.094 21.953 5.148 1 92.88 194 GLY A O 1
ATOM 1523 N N . ASP A 1 195 ? -20.188 21.5 5.602 1 92.44 195 ASP A N 1
ATOM 1524 C CA . ASP A 1 195 ? -20.578 22.906 5.66 1 92.44 195 ASP A CA 1
ATOM 1525 C C . ASP A 1 195 ? -20.359 23.484 7.066 1 92.44 195 ASP A C 1
ATOM 1527 O O . ASP A 1 195 ? -20.516 24.688 7.281 1 92.44 195 ASP A O 1
ATOM 1531 N N . LYS A 1 196 ? -19.938 22.672 7.984 1 93.81 196 LYS A N 1
ATOM 1532 C CA . LYS A 1 196 ? -19.797 23.094 9.375 1 93.81 196 LYS A CA 1
ATOM 1533 C C . LYS A 1 196 ? -18.344 23.078 9.805 1 93.81 196 LYS A C 1
ATOM 1535 O O . LYS A 1 196 ? -18 22.531 10.867 1 93.81 196 LYS A O 1
ATOM 1540 N N . THR A 1 197 ? -17.516 23.641 9.031 1 96.75 197 THR A N 1
ATOM 1541 C CA . THR A 1 197 ? -16.094 23.625 9.367 1 96.75 197 THR A CA 1
ATOM 1542 C C . THR A 1 197 ? -15.742 24.797 10.273 1 96.75 197 THR A C 1
ATOM 1544 O O . THR A 1 197 ? -16.375 25.844 10.219 1 96.75 197 THR A O 1
ATOM 1547 N N . ILE A 1 198 ? -14.812 24.578 11.117 1 97.12 198 ILE A N 1
ATOM 1548 C CA . ILE A 1 198 ? -14.234 25.625 11.961 1 97.12 198 ILE A CA 1
ATOM 1549 C C . ILE A 1 198 ? -12.719 25.656 11.781 1 97.12 198 ILE A C 1
ATOM 1551 O O . ILE A 1 198 ? -12.086 24.609 11.594 1 97.12 198 ILE A O 1
ATOM 1555 N N . SER A 1 199 ? -12.156 26.844 11.883 1 98.06 199 SER A N 1
ATOM 1556 C CA . SER A 1 199 ? -10.719 27.016 11.688 1 98.06 199 SER A CA 1
ATOM 1557 C C . SER A 1 199 ? -9.93 26.531 12.898 1 98.06 199 SER A C 1
ATOM 1559 O O . SER A 1 199 ? -10.289 26.812 14.039 1 98.06 199 SER A O 1
ATOM 1561 N N . ALA A 1 200 ? -8.883 25.797 12.68 1 98.56 200 ALA A N 1
ATOM 1562 C CA . ALA A 1 200 ? -7.934 25.484 13.734 1 98.56 200 ALA A CA 1
ATOM 1563 C C . ALA A 1 200 ? -6.949 26.625 13.961 1 98.56 200 ALA A C 1
ATOM 1565 O O . ALA A 1 200 ? -5.852 26.625 13.398 1 98.56 200 ALA A O 1
ATOM 1566 N N . VAL A 1 201 ? -7.34 27.531 14.773 1 98.56 201 VAL A N 1
ATOM 1567 C CA . VAL A 1 201 ? -6.449 28.641 15.133 1 98.56 201 VAL A CA 1
ATOM 1568 C C . VAL A 1 201 ? -5.32 28.109 16.016 1 98.56 201 VAL A C 1
ATOM 1570 O O . VAL A 1 201 ? -5.566 27.438 17.016 1 98.56 201 VAL A O 1
ATOM 1573 N N . MET A 1 202 ? -4.074 28.438 15.641 1 98.81 202 MET A N 1
ATOM 1574 C CA . MET A 1 202 ? -2.914 27.859 16.328 1 98.81 202 MET A CA 1
ATOM 1575 C C . MET A 1 202 ? -1.764 28.859 16.375 1 98.81 202 MET A C 1
ATOM 1577 O O . MET A 1 202 ? -1.578 29.656 15.438 1 98.81 202 MET A O 1
ATOM 1581 N N . ASN A 1 203 ? -1.046 28.812 17.469 1 98.69 203 ASN A N 1
ATOM 1582 C CA . ASN A 1 203 ? 0.241 29.5 17.531 1 98.69 203 ASN A CA 1
ATOM 1583 C C . ASN A 1 203 ? 1.348 28.688 16.875 1 98.69 203 ASN A C 1
ATOM 1585 O O . ASN A 1 203 ? 1.253 27.453 16.812 1 98.69 203 ASN A O 1
ATOM 1589 N N . PRO A 1 204 ? 2.357 29.422 16.375 1 98.81 204 PRO A N 1
ATOM 1590 C CA . PRO A 1 204 ? 3.502 28.656 15.883 1 98.81 204 PRO A CA 1
ATOM 1591 C C . PRO A 1 204 ? 3.986 27.609 16.891 1 98.81 204 PRO A C 1
ATOM 1593 O O . PRO A 1 204 ? 4.109 27.922 18.094 1 98.81 204 PRO A O 1
ATOM 1596 N N . GLY A 1 205 ? 4.168 26.375 16.406 1 98.69 205 GLY A N 1
ATOM 1597 C CA . GLY A 1 205 ? 4.602 25.297 17.281 1 98.69 205 GLY A CA 1
ATOM 1598 C C . GLY A 1 205 ? 3.467 24.375 17.703 1 98.69 205 GLY A C 1
ATOM 1599 O O . GLY A 1 205 ? 3.703 23.25 18.141 1 98.69 205 GLY A O 1
ATOM 1600 N N . ASP A 1 206 ? 2.209 24.859 17.672 1 98.88 206 ASP A N 1
ATOM 1601 C CA . ASP A 1 206 ? 1.057 24 17.891 1 98.88 206 ASP A CA 1
ATOM 1602 C C . ASP A 1 206 ? 0.863 23.016 16.734 1 98.88 206 ASP A C 1
ATOM 1604 O O . ASP A 1 206 ? 1.41 23.219 15.648 1 98.88 206 ASP A O 1
ATOM 1608 N N . CYS A 1 207 ? 0.113 21.938 17 1 98.94 207 CYS A N 1
ATOM 1609 C CA . CYS A 1 207 ? -0.1 20.906 15.984 1 98.94 207 CYS A CA 1
ATOM 1610 C C . CYS A 1 207 ? -1.534 20.391 16.031 1 98.94 207 CYS A C 1
ATOM 1612 O O . CYS A 1 207 ? -2.039 20.031 17.094 1 98.94 207 CYS A O 1
ATOM 1614 N N . ALA A 1 208 ? -2.189 20.453 14.93 1 98.94 208 ALA A N 1
ATOM 1615 C CA . ALA A 1 208 ? -3.455 19.734 14.812 1 98.94 208 ALA A CA 1
ATOM 1616 C C . ALA A 1 208 ? -3.223 18.266 14.469 1 98.94 208 ALA A C 1
ATOM 1618 O O . ALA A 1 208 ? -2.625 17.953 13.438 1 98.94 208 ALA A O 1
ATOM 1619 N N . PHE A 1 209 ? -3.553 17.375 15.367 1 98.94 209 PHE A N 1
ATOM 1620 C CA . PHE A 1 209 ? -3.588 15.93 15.148 1 98.94 209 PHE A CA 1
ATOM 1621 C C . PHE A 1 209 ? -4.98 15.484 14.727 1 98.94 209 PHE A C 1
ATOM 1623 O O . PHE A 1 209 ? -5.961 15.734 15.438 1 98.94 209 PHE A O 1
ATOM 1630 N N . PHE A 1 210 ? -5.082 14.789 13.477 1 98.88 210 PHE A N 1
ATOM 1631 C CA . PHE A 1 210 ? -6.441 14.531 13.023 1 98.88 210 PHE A CA 1
ATOM 1632 C C . PHE A 1 210 ? -6.488 13.273 12.156 1 98.88 210 PHE A C 1
ATOM 1634 O O . PHE A 1 210 ? -5.48 12.883 11.562 1 98.88 210 PHE A O 1
ATOM 1641 N N . SER A 1 211 ? -7.66 12.672 12.133 1 98.62 211 SER A N 1
ATOM 1642 C CA . SER A 1 211 ? -7.98 11.453 11.383 1 98.62 211 SER A CA 1
ATOM 1643 C C . SER A 1 211 ? -8.133 11.75 9.898 1 98.62 211 SER A C 1
ATOM 1645 O O . SER A 1 211 ? -8.664 12.797 9.516 1 98.62 211 SER A O 1
ATOM 1647 N N . GLY A 1 212 ? -7.734 10.789 9.078 1 98.44 212 GLY A N 1
ATOM 1648 C CA . GLY A 1 212 ? -8.016 10.891 7.66 1 98.44 212 GLY A CA 1
ATOM 1649 C C . GLY A 1 212 ? -9.5 10.828 7.34 1 98.44 212 GLY A C 1
ATOM 1650 O O . GLY A 1 212 ? -9.914 11.125 6.219 1 98.44 212 GLY A O 1
ATOM 1651 N N . LYS A 1 213 ? -10.32 10.516 8.281 1 98.12 213 LYS A N 1
ATOM 1652 C CA . LYS A 1 213 ? -11.766 10.375 8.125 1 98.12 213 LYS A CA 1
ATOM 1653 C C . LYS A 1 213 ? -12.477 11.711 8.352 1 98.12 213 LYS A C 1
ATOM 1655 O O . LYS A 1 213 ? -13.648 11.867 8 1 98.12 213 LYS A O 1
ATOM 1660 N N . VAL A 1 214 ? -11.844 12.641 8.969 1 97.88 214 VAL A N 1
ATOM 1661 C CA . VAL A 1 214 ? -12.5 13.906 9.297 1 97.88 214 VAL A CA 1
ATOM 1662 C C . VAL A 1 214 ? -12.461 14.836 8.086 1 97.88 214 VAL A C 1
ATOM 1664 O O . VAL A 1 214 ? -11.438 14.93 7.406 1 97.88 214 VAL A O 1
ATOM 1667 N N . ILE A 1 215 ? -13.547 15.484 7.809 1 98.12 215 ILE A N 1
ATOM 1668 C CA . ILE A 1 215 ? -13.609 16.469 6.727 1 98.12 215 ILE A CA 1
ATOM 1669 C C . ILE A 1 215 ? -12.766 17.688 7.082 1 98.12 215 ILE A C 1
ATOM 1671 O O . ILE A 1 215 ? -12.867 18.219 8.188 1 98.12 215 ILE A O 1
ATOM 1675 N N . HIS A 1 216 ? -11.969 18.094 6.16 1 98.5 216 HIS A N 1
ATOM 1676 C CA . HIS A 1 216 ? -11.078 19.234 6.398 1 98.5 216 HIS A CA 1
ATOM 1677 C C . HIS A 1 216 ? -10.633 19.859 5.082 1 98.5 216 HIS A C 1
ATOM 1679 O O . HIS A 1 216 ? -11.023 19.406 4.004 1 98.5 216 HIS A O 1
ATOM 1685 N N . GLY A 1 217 ? -9.891 20.938 5.207 1 97.81 217 GLY A N 1
ATOM 1686 C CA . GLY A 1 217 ? -9.25 21.609 4.078 1 97.81 217 GLY A CA 1
ATOM 1687 C C . GLY A 1 217 ? -8.5 22.859 4.473 1 97.81 217 GLY A C 1
ATOM 1688 O O . GLY A 1 217 ? -8.727 23.406 5.551 1 97.81 217 GLY A O 1
ATOM 1689 N N . GLY A 1 218 ? -7.566 23.234 3.609 1 97.31 218 GLY A N 1
ATOM 1690 C CA . GLY A 1 218 ? -6.969 24.547 3.805 1 97.31 218 GLY A CA 1
ATOM 1691 C C . GLY A 1 218 ? -7.973 25.688 3.719 1 97.31 218 GLY A C 1
ATOM 1692 O O . GLY A 1 218 ? -8.82 25.703 2.822 1 97.31 218 GLY A O 1
ATOM 1693 N N . GLY A 1 219 ? -7.898 26.578 4.598 1 97.06 219 GLY A N 1
ATOM 1694 C CA . GLY A 1 219 ? -8.836 27.688 4.621 1 97.06 219 GLY A CA 1
ATOM 1695 C 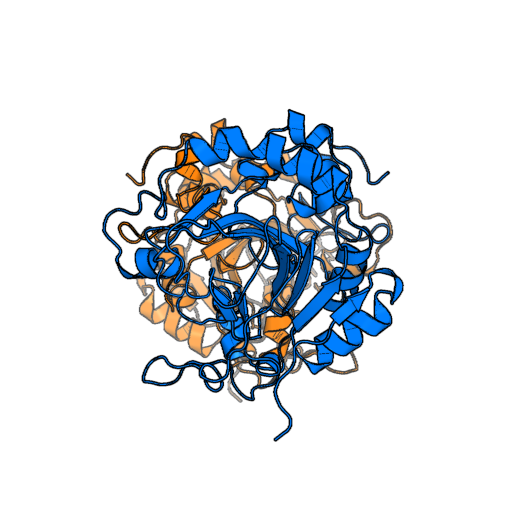C . GLY A 1 219 ? -8.492 28.797 3.641 1 97.06 219 GLY A C 1
ATOM 1696 O O . GLY A 1 219 ? -7.438 28.75 2.998 1 97.06 219 GLY A O 1
ATOM 1697 N N . THR A 1 220 ? -9.438 29.719 3.562 1 96.69 220 THR A N 1
ATOM 1698 C CA . THR A 1 220 ? -9.211 30.906 2.766 1 96.69 220 THR A CA 1
ATOM 1699 C C . THR A 1 220 ? -8.195 31.828 3.439 1 96.69 220 THR A C 1
ATOM 1701 O O . THR A 1 220 ? -8.25 32.031 4.652 1 96.69 220 THR A O 1
ATOM 1704 N N . ASN A 1 221 ? -7.242 32.219 2.611 1 98.12 221 ASN A N 1
ATOM 1705 C CA . ASN A 1 221 ? -6.418 33.344 3.078 1 98.12 221 ASN A CA 1
ATOM 1706 C C . ASN A 1 221 ? -6.934 34.688 2.562 1 98.12 221 ASN A C 1
ATOM 1708 O O . ASN A 1 221 ? -6.598 35.094 1.451 1 98.12 221 ASN A O 1
ATOM 1712 N N . SER A 1 222 ? -7.629 35.375 3.348 1 98.12 222 SER A N 1
ATOM 1713 C CA . SER A 1 222 ? -8.266 36.625 2.945 1 98.12 222 SER A CA 1
ATOM 1714 C C . SER A 1 222 ? -7.348 37.812 3.209 1 98.12 222 SER A C 1
ATOM 1716 O O . SER A 1 222 ? -7.719 38.938 2.936 1 98.12 222 SER A O 1
ATOM 1718 N N . THR A 1 223 ? -6.203 37.531 3.768 1 98.19 223 THR A N 1
ATOM 1719 C CA . THR A 1 223 ? -5.266 38.625 4.039 1 98.19 223 THR A CA 1
ATOM 1720 C C . THR A 1 223 ? -4.582 39.094 2.756 1 98.19 223 THR A C 1
ATOM 1722 O O . THR A 1 223 ? -4.727 38.469 1.708 1 98.19 223 THR A O 1
ATOM 1725 N N . THR A 1 224 ? -3.885 40.219 2.861 1 97.5 224 THR A N 1
ATOM 1726 C CA . THR A 1 224 ? -3.262 40.812 1.676 1 97.5 224 THR A CA 1
ATOM 1727 C C . THR A 1 224 ? -1.754 40.562 1.688 1 97.5 224 THR A C 1
ATOM 1729 O O . THR A 1 224 ? -1.085 40.75 0.667 1 97.5 224 THR A O 1
ATOM 1732 N N . ASP A 1 225 ? -1.212 40.156 2.854 1 97.38 225 ASP A N 1
ATOM 1733 C CA . ASP A 1 225 ? 0.247 40.125 2.898 1 97.38 225 ASP A CA 1
ATOM 1734 C C . ASP A 1 225 ? 0.758 39.031 3.812 1 97.38 225 ASP A C 1
ATOM 1736 O O . ASP A 1 225 ? 1.951 38.969 4.117 1 97.38 225 ASP A O 1
ATOM 1740 N N . GLU A 1 226 ? -0.053 38.156 4.348 1 97.94 226 GLU A N 1
ATOM 1741 C CA . GLU A 1 226 ? 0.385 37.094 5.246 1 97.94 226 GLU A CA 1
ATOM 1742 C C . GLU A 1 226 ? 0.521 35.781 4.5 1 97.94 226 GLU A C 1
ATOM 1744 O O . GLU A 1 226 ? -0.352 35.406 3.711 1 97.94 226 GLU A O 1
ATOM 1749 N N . PHE A 1 227 ? 1.636 35.125 4.711 1 97.44 227 PHE A N 1
ATOM 1750 C CA . PHE A 1 227 ? 1.865 33.75 4.227 1 97.44 227 PHE A CA 1
ATOM 1751 C C . PHE A 1 227 ? 1.747 32.75 5.363 1 97.44 227 PHE A C 1
ATOM 1753 O O . PHE A 1 227 ? 2.551 32.781 6.301 1 97.44 227 PHE A O 1
ATOM 1760 N N . ARG A 1 228 ? 0.766 31.984 5.316 1 98.19 228 ARG A N 1
ATOM 1761 C CA . ARG A 1 228 ? 0.542 30.969 6.336 1 98.19 228 ARG A CA 1
ATOM 1762 C C . ARG A 1 228 ? 1.286 29.672 5.996 1 98.19 228 ARG A C 1
ATOM 1764 O O . ARG A 1 228 ? 1.005 29.047 4.977 1 98.19 228 ARG A O 1
ATOM 1771 N N . ARG A 1 229 ? 2.191 29.281 6.844 1 98.19 229 ARG A N 1
ATOM 1772 C CA . ARG A 1 229 ? 3.023 28.109 6.598 1 98.19 229 ARG A CA 1
ATOM 1773 C C . ARG A 1 229 ? 2.715 27 7.598 1 98.19 229 ARG A C 1
ATOM 1775 O O . ARG A 1 229 ? 2.668 27.234 8.805 1 98.19 229 ARG A O 1
ATOM 1782 N N . GLY A 1 230 ? 2.473 25.812 7.059 1 98.62 230 GLY A N 1
ATOM 1783 C CA . GLY A 1 230 ? 2.279 24.641 7.883 1 98.62 230 GLY A CA 1
ATOM 1784 C C . GLY A 1 230 ? 3.109 23.453 7.43 1 98.62 230 GLY A C 1
ATOM 1785 O O . GLY A 1 230 ? 3.361 23.281 6.234 1 98.62 230 GLY A O 1
ATOM 1786 N N . LEU A 1 231 ? 3.57 22.688 8.383 1 98.81 231 LEU A N 1
ATOM 1787 C CA . LEU A 1 231 ? 4.195 21.406 8.117 1 98.81 231 LEU A CA 1
ATOM 1788 C C . LEU A 1 231 ? 3.172 20.281 8.219 1 98.81 231 LEU A C 1
ATOM 1790 O O . LEU A 1 231 ? 2.648 20 9.297 1 98.81 231 LEU A O 1
ATOM 1794 N N . SER A 1 232 ? 2.898 19.703 7.102 1 98.44 232 SER A N 1
ATOM 1795 C CA . SER A 1 232 ? 2.002 18.547 7.051 1 98.44 232 SER A CA 1
ATOM 1796 C C . SER A 1 232 ? 2.783 17.234 7.086 1 98.44 232 SER A C 1
ATOM 1798 O O . SER A 1 232 ? 3.662 17 6.254 1 98.44 232 SER A O 1
ATOM 1800 N N . MET A 1 233 ? 2.529 16.406 8.039 1 98.75 233 MET A N 1
ATOM 1801 C CA . MET A 1 233 ? 3.037 15.039 8.125 1 98.75 233 MET A CA 1
ATOM 1802 C C . MET A 1 233 ? 1.894 14.031 8.102 1 98.75 233 MET A C 1
ATOM 1804 O O . MET A 1 233 ? 1.032 14.039 8.984 1 98.75 233 MET A O 1
ATOM 1808 N N . SER A 1 234 ? 1.87 13.234 7.125 1 98.62 234 SER A N 1
ATOM 1809 C CA . SER A 1 234 ? 0.837 12.219 6.945 1 98.62 234 SER A CA 1
ATOM 1810 C C . SER A 1 234 ? 1.414 10.812 7.086 1 98.62 234 SER A C 1
ATOM 1812 O O . SER A 1 234 ? 2.48 10.516 6.543 1 98.62 234 SER A O 1
ATOM 1814 N N . PHE A 1 235 ? 0.722 9.992 7.82 1 98.75 235 PHE A N 1
ATOM 1815 C CA . PHE A 1 235 ? 1.122 8.602 8.031 1 98.75 235 PHE A CA 1
ATOM 1816 C C . PHE A 1 235 ? -0.009 7.652 7.66 1 98.75 235 PHE A C 1
ATOM 1818 O O . PHE A 1 235 ? -1.186 7.992 7.809 1 98.75 235 PHE A O 1
ATOM 1825 N N . ILE A 1 236 ? 0.409 6.473 7.238 1 98.56 236 ILE A N 1
ATOM 1826 C CA . ILE A 1 236 ? -0.576 5.488 6.797 1 98.56 236 ILE A CA 1
ATOM 1827 C C . ILE A 1 236 ? -0.177 4.102 7.297 1 98.56 236 ILE A C 1
ATOM 1829 O O . ILE A 1 236 ? 0.948 3.9 7.758 1 98.56 236 ILE A O 1
ATOM 1833 N N . ARG A 1 237 ? -1.14 3.205 7.207 1 97 237 ARG A N 1
ATOM 1834 C CA . ARG A 1 237 ? -0.851 1.803 7.496 1 97 237 ARG A CA 1
ATOM 1835 C C . ARG A 1 237 ? 0.215 1.259 6.551 1 97 237 ARG A C 1
ATOM 1837 O O . ARG A 1 237 ? 0.219 1.579 5.359 1 97 237 ARG A O 1
ATOM 1844 N N . ARG A 1 238 ? 0.995 0.34 7.062 1 95.88 238 ARG A N 1
ATOM 1845 C CA . ARG A 1 238 ? 2.104 -0.233 6.305 1 95.88 238 ARG A CA 1
ATOM 1846 C C . ARG A 1 238 ? 1.6 -0.966 5.066 1 95.88 238 ARG A C 1
ATOM 1848 O O . ARG A 1 238 ? 2.295 -1.027 4.051 1 95.88 238 ARG A O 1
ATOM 1855 N N . ILE A 1 239 ? 0.426 -1.416 5.055 1 96.5 239 ILE A N 1
ATOM 1856 C CA . ILE A 1 239 ? -0.122 -2.184 3.943 1 96.5 239 ILE A CA 1
ATOM 1857 C C . ILE A 1 239 ? -0.526 -1.239 2.812 1 96.5 239 ILE A C 1
ATOM 1859 O O . ILE A 1 239 ? -0.894 -1.686 1.724 1 96.5 239 ILE A O 1
ATOM 1863 N N . LEU A 1 240 ? -0.467 0.067 3.025 1 97.5 240 LEU A N 1
ATOM 1864 C CA . LEU A 1 240 ? -0.857 1.04 2.01 1 97.5 240 LEU A CA 1
ATOM 1865 C C . LEU A 1 240 ? 0.37 1.677 1.366 1 97.5 240 LEU A C 1
ATOM 1867 O O . LEU A 1 240 ? 1.365 1.94 2.043 1 97.5 240 LEU A O 1
ATOM 1871 N N . SER A 1 241 ? 0.234 1.976 0.094 1 97.44 241 SER A N 1
ATOM 1872 C CA . SER A 1 241 ? 1.299 2.654 -0.637 1 97.44 241 SER A CA 1
ATOM 1873 C C . SER A 1 241 ? 1.299 4.152 -0.348 1 97.44 241 SER A C 1
ATOM 1875 O O . SER A 1 241 ? 0.253 4.801 -0.413 1 97.44 241 SER A O 1
ATOM 1877 N N . PRO A 1 242 ? 2.457 4.66 -0.074 1 97.75 242 PRO A N 1
ATOM 1878 C CA . PRO A 1 242 ? 2.516 6.105 0.16 1 97.75 242 PRO A CA 1
ATOM 1879 C C . PRO A 1 242 ? 2.375 6.918 -1.126 1 97.75 242 PRO A C 1
ATOM 1881 O O . PRO A 1 242 ? 2.598 6.395 -2.219 1 97.75 242 PRO A O 1
ATOM 1884 N N . GLU A 1 243 ? 1.969 8.141 -0.971 1 96.38 243 GLU A N 1
ATOM 1885 C CA . GLU A 1 243 ? 1.978 9.094 -2.082 1 96.38 243 GLU A CA 1
ATOM 1886 C C . GLU A 1 243 ? 3.4 9.367 -2.561 1 96.38 243 GLU A C 1
ATOM 1888 O O . GLU A 1 243 ? 3.664 9.375 -3.764 1 96.38 243 GLU A O 1
ATOM 1893 N N . GLN A 1 244 ? 4.273 9.594 -1.618 1 96.88 244 GLN A N 1
ATOM 1894 C CA . GLN A 1 244 ? 5.656 9.898 -1.974 1 96.88 244 GLN A CA 1
ATOM 1895 C C . GLN A 1 244 ? 6.516 8.633 -1.971 1 96.88 244 GLN A C 1
ATOM 1897 O O . GLN A 1 244 ? 6.562 7.914 -0.973 1 96.88 244 GLN A O 1
ATOM 1902 N N . ALA A 1 245 ? 7.195 8.383 -3.049 1 97.56 245 ALA A N 1
ATOM 1903 C CA . ALA A 1 245 ? 8.055 7.207 -3.18 1 97.56 245 ALA A CA 1
ATOM 1904 C C . ALA A 1 245 ? 9.391 7.43 -2.479 1 97.56 245 ALA A C 1
ATOM 1906 O O . ALA A 1 245 ? 10.445 7.391 -3.117 1 97.56 245 ALA A O 1
ATOM 1907 N N . HIS A 1 246 ? 9.406 7.461 -1.188 1 97.25 246 HIS A N 1
ATOM 1908 C CA . HIS A 1 246 ? 10.555 7.812 -0.359 1 97.25 246 HIS A CA 1
ATOM 1909 C C . HIS A 1 246 ? 11.734 6.891 -0.637 1 97.25 246 HIS A C 1
ATOM 1911 O O . HIS A 1 246 ? 12.867 7.355 -0.799 1 97.25 246 HIS A O 1
ATOM 1917 N N . PRO A 1 247 ? 11.523 5.594 -0.766 1 96.75 247 PRO A N 1
ATOM 1918 C CA . PRO A 1 247 ? 12.68 4.699 -0.906 1 96.75 247 PRO A CA 1
ATOM 1919 C C . PRO A 1 247 ? 13.461 4.941 -2.195 1 96.75 247 PRO A C 1
ATOM 1921 O O . PRO A 1 247 ? 14.617 4.531 -2.307 1 96.75 247 PRO A O 1
ATOM 1924 N N . LEU A 1 248 ? 12.812 5.578 -3.125 1 97.06 248 LEU A N 1
ATOM 1925 C CA . LEU A 1 248 ? 13.461 5.766 -4.418 1 97.06 248 LEU A CA 1
ATOM 1926 C C . LEU A 1 248 ? 13.953 7.199 -4.578 1 97.06 248 LEU A C 1
ATOM 1928 O O . LEU A 1 248 ? 14.625 7.523 -5.559 1 97.06 248 LEU A O 1
ATOM 1932 N N . SER A 1 249 ? 13.664 8.047 -3.609 1 94.75 249 SER A N 1
ATOM 1933 C CA . SER A 1 249 ? 13.977 9.461 -3.803 1 94.75 249 SER A CA 1
ATOM 1934 C C . SER A 1 249 ? 14.992 9.953 -2.771 1 94.75 249 SER A C 1
ATOM 1936 O O . SER A 1 249 ? 15.492 11.07 -2.867 1 94.75 249 SER A O 1
ATOM 1938 N N . ILE A 1 250 ? 15.273 9.172 -1.791 1 96.69 250 ILE A N 1
ATOM 1939 C CA . ILE A 1 250 ? 16.203 9.57 -0.735 1 96.69 250 ILE A CA 1
ATOM 1940 C C . ILE A 1 250 ? 17.516 8.828 -0.898 1 96.69 250 ILE A C 1
ATOM 1942 O O . ILE A 1 250 ? 17.531 7.617 -1.124 1 96.69 250 ILE A O 1
ATOM 1946 N N . SER A 1 251 ? 18.578 9.484 -0.755 1 95.75 251 SER A N 1
ATOM 1947 C CA . SER A 1 251 ? 19.891 8.891 -0.992 1 95.75 251 SER A CA 1
ATOM 1948 C C . SER A 1 251 ? 20.312 7.98 0.158 1 95.75 251 SER A C 1
ATOM 1950 O O . SER A 1 251 ? 19.875 8.172 1.295 1 95.75 251 SER A O 1
ATOM 1952 N N . ARG A 1 252 ? 21.125 7.086 -0.167 1 94.38 252 ARG A N 1
ATOM 1953 C CA . ARG A 1 252 ? 21.672 6.172 0.829 1 94.38 252 ARG A CA 1
ATOM 1954 C C . ARG A 1 252 ? 22.438 6.938 1.908 1 94.38 252 ARG A C 1
ATOM 1956 O O . ARG A 1 252 ? 22.375 6.586 3.088 1 94.38 252 ARG A O 1
ATOM 1963 N N . GLU A 1 253 ? 23.172 7.965 1.515 1 96.69 253 GLU A N 1
ATOM 1964 C CA . GLU A 1 253 ? 23.953 8.766 2.453 1 96.69 253 GLU A CA 1
ATOM 1965 C C . GLU A 1 253 ? 23.062 9.359 3.545 1 96.69 253 GLU A C 1
ATOM 1967 O O . GLU A 1 253 ? 23.422 9.344 4.723 1 96.69 253 GLU A O 1
ATOM 1972 N N . ILE A 1 254 ? 21.938 9.789 3.162 1 97.62 254 ILE A N 1
ATOM 1973 C CA . ILE A 1 254 ? 21.016 10.391 4.113 1 97.62 254 ILE A CA 1
ATOM 1974 C C . ILE A 1 254 ? 20.422 9.305 5.012 1 97.62 254 ILE A C 1
ATOM 1976 O O . ILE A 1 254 ? 20.406 9.453 6.238 1 97.62 254 ILE A O 1
ATOM 1980 N N . ILE A 1 255 ? 20.047 8.203 4.418 1 97.56 255 ILE A N 1
ATOM 1981 C CA . ILE A 1 255 ? 19.359 7.148 5.148 1 97.56 255 ILE A CA 1
ATOM 1982 C C . ILE A 1 255 ? 20.281 6.555 6.203 1 97.56 255 ILE A C 1
ATOM 1984 O O . ILE A 1 255 ? 19.844 6.211 7.305 1 97.56 255 ILE A O 1
ATOM 1988 N N . GLU A 1 256 ? 21.5 6.488 5.906 1 96.62 256 GLU A N 1
ATOM 1989 C CA . GLU A 1 256 ? 22.484 5.883 6.812 1 96.62 256 GLU A CA 1
ATOM 1990 C C . GLU A 1 256 ? 22.672 6.734 8.062 1 96.62 256 GLU A C 1
ATOM 1992 O O . GLU A 1 256 ? 23.203 6.258 9.07 1 96.62 256 GLU A O 1
ATOM 1997 N N . THR A 1 257 ? 22.281 7.992 7.996 1 97 257 THR A N 1
ATOM 1998 C CA . THR A 1 257 ? 22.422 8.859 9.164 1 97 257 THR A CA 1
ATOM 1999 C C . THR A 1 257 ? 21.219 8.711 10.094 1 97 257 THR A C 1
ATOM 2001 O O . THR A 1 257 ? 21.219 9.234 11.211 1 97 257 THR A O 1
ATOM 2004 N N . MET A 1 258 ? 20.25 7.977 9.648 1 97.12 258 MET A N 1
ATOM 2005 C CA . MET A 1 258 ? 18.969 7.988 10.352 1 97.12 258 MET A CA 1
ATOM 2006 C C . MET A 1 258 ? 18.859 6.793 11.297 1 97.12 258 MET A C 1
ATOM 2008 O O . MET A 1 258 ? 19.594 5.809 11.141 1 97.12 258 MET A O 1
ATOM 2012 N N . SER A 1 259 ? 17.969 6.965 12.25 1 95.56 259 SER A N 1
ATOM 2013 C CA . SER A 1 259 ? 17.641 5.867 13.156 1 95.56 259 SER A CA 1
ATOM 2014 C C . SER A 1 259 ? 16.875 4.766 12.438 1 95.56 259 SER A C 1
ATOM 2016 O O . SER A 1 259 ? 16.406 4.953 11.312 1 95.56 259 SER A O 1
ATOM 2018 N N . TYR A 1 260 ? 16.719 3.598 13.125 1 94.62 260 TYR A N 1
ATOM 2019 C CA . TYR A 1 260 ? 15.883 2.521 12.594 1 94.62 260 TYR A CA 1
ATOM 2020 C C . TYR A 1 260 ? 14.453 3 12.359 1 94.62 260 TYR A C 1
ATOM 2022 O O . TYR A 1 260 ? 13.867 2.719 11.305 1 94.62 260 TYR A O 1
ATOM 2030 N N . ARG A 1 261 ? 13.914 3.764 13.328 1 95.88 261 ARG A N 1
ATOM 2031 C CA . ARG A 1 261 ? 12.562 4.289 13.188 1 95.88 261 ARG A CA 1
ATOM 2032 C C . ARG A 1 261 ? 12.453 5.207 11.977 1 95.88 261 ARG A C 1
ATOM 2034 O O . ARG A 1 261 ? 11.523 5.074 11.172 1 95.88 261 ARG A O 1
ATOM 2041 N N . GLY A 1 262 ? 13.383 6.129 11.891 1 97.19 262 GLY A N 1
ATOM 2042 C CA . GLY A 1 262 ? 13.383 7.008 10.734 1 97.19 262 GLY A CA 1
ATOM 2043 C C . GLY A 1 262 ? 13.453 6.258 9.414 1 97.19 262 GLY A C 1
ATOM 2044 O O . GLY A 1 262 ? 12.727 6.578 8.477 1 97.19 262 GLY A O 1
ATOM 2045 N N . GLN A 1 263 ? 14.312 5.266 9.359 1 97.38 263 GLN A N 1
ATOM 2046 C CA . GLN A 1 263 ? 14.438 4.434 8.164 1 97.38 263 GLN A CA 1
ATOM 2047 C C . GLN A 1 263 ? 13.133 3.697 7.867 1 97.38 263 GLN A C 1
ATOM 2049 O O . GLN A 1 263 ? 12.719 3.607 6.707 1 97.38 263 GLN A O 1
ATOM 2054 N N . ALA A 1 264 ? 12.531 3.191 8.922 1 96.88 264 ALA A N 1
ATOM 2055 C CA . ALA A 1 264 ? 11.273 2.467 8.758 1 96.88 264 ALA A CA 1
ATOM 2056 C C . ALA A 1 264 ? 10.18 3.387 8.227 1 96.88 264 ALA A C 1
ATOM 2058 O O . ALA A 1 264 ? 9.406 3 7.348 1 96.88 264 ALA A O 1
ATOM 2059 N N . MET A 1 265 ? 10.156 4.621 8.688 1 98.06 265 MET A N 1
ATOM 2060 C CA . MET A 1 265 ? 9.125 5.57 8.273 1 98.06 265 MET A CA 1
ATOM 2061 C C . MET A 1 265 ? 9.258 5.895 6.785 1 98.06 265 MET A C 1
ATOM 2063 O O . MET A 1 265 ? 8.266 6.23 6.129 1 98.06 265 MET A O 1
ATOM 2067 N N . LEU A 1 266 ? 10.445 5.719 6.324 1 98.25 266 LEU A N 1
ATOM 2068 C CA . LEU A 1 266 ? 10.695 6.129 4.945 1 98.25 266 LEU A CA 1
ATOM 2069 C C . LEU A 1 266 ? 10.867 4.914 4.039 1 98.25 266 LEU A C 1
ATOM 2071 O O . LEU A 1 266 ? 11.336 5.043 2.904 1 98.25 266 LEU A O 1
ATOM 2075 N N . GLY A 1 267 ? 10.562 3.74 4.484 1 97.56 267 GLY A N 1
ATOM 2076 C CA . GLY A 1 267 ? 10.438 2.553 3.656 1 97.56 267 GLY A CA 1
ATOM 2077 C C . GLY A 1 267 ? 11.75 1.819 3.461 1 97.56 267 GLY A C 1
ATOM 2078 O O . GLY A 1 267 ? 11.898 1.046 2.514 1 97.56 267 GLY A O 1
ATOM 2079 N N . PHE A 1 268 ? 12.68 2.045 4.363 1 97.5 268 PHE A N 1
ATOM 2080 C CA . PHE A 1 268 ? 13.961 1.363 4.234 1 97.5 268 PHE A CA 1
ATOM 2081 C C . PHE A 1 268 ? 14.07 0.214 5.23 1 97.5 268 PHE A C 1
ATOM 2083 O O . PHE A 1 268 ? 15.133 -0.391 5.379 1 97.5 268 PHE A O 1
ATOM 2090 N N . ARG A 1 269 ? 12.992 -0.002 5.973 1 95.5 269 ARG A N 1
ATOM 2091 C CA . ARG A 1 269 ? 12.789 -1.167 6.828 1 95.5 269 ARG A CA 1
ATOM 2092 C C . ARG A 1 269 ? 11.43 -1.803 6.57 1 95.5 269 ARG A C 1
ATOM 2094 O O . ARG A 1 269 ? 10.508 -1.137 6.094 1 95.5 269 ARG A O 1
ATOM 2101 N N . SER A 1 270 ? 11.328 -3.059 6.895 1 93.31 270 SER A N 1
ATOM 2102 C CA . SER A 1 270 ? 10.094 -3.783 6.613 1 93.31 270 SER A CA 1
ATOM 2103 C C . SER A 1 270 ? 9.094 -3.648 7.758 1 93.31 270 SER A C 1
ATOM 2105 O O . SER A 1 270 ? 7.883 -3.697 7.539 1 93.31 270 SER A O 1
ATOM 2107 N N . ASN A 1 271 ? 9.68 -3.486 8.914 1 89.31 271 ASN A N 1
ATOM 2108 C CA . ASN A 1 271 ? 8.789 -3.506 10.07 1 89.31 271 ASN A CA 1
ATOM 2109 C C . ASN A 1 271 ? 8.992 -2.281 10.961 1 89.31 271 ASN A C 1
ATOM 2111 O O . ASN A 1 271 ? 10.125 -1.933 11.289 1 89.31 271 ASN A O 1
ATOM 2115 N N . TRP A 1 272 ? 7.832 -1.75 11.305 1 90.12 272 TRP A N 1
ATOM 2116 C CA . TRP A 1 272 ? 7.734 -0.842 12.445 1 90.12 272 TRP A CA 1
ATOM 2117 C C . TRP A 1 272 ? 6.352 -0.923 13.086 1 90.12 272 TRP A C 1
ATOM 2119 O O . TRP A 1 272 ? 5.332 -0.863 12.391 1 90.12 272 TRP A O 1
ATOM 2129 N N . PRO A 1 273 ? 6.16 -0.949 14.453 1 86.69 273 PRO A N 1
ATOM 2130 C CA . PRO A 1 273 ? 7.289 -1.133 15.367 1 86.69 273 PRO A CA 1
ATOM 2131 C C . PRO A 1 273 ? 7.988 -2.477 15.172 1 86.69 273 PRO A C 1
ATOM 2133 O O . PRO A 1 273 ? 7.398 -3.414 14.633 1 86.69 273 PRO A O 1
ATOM 2136 N N . ALA A 1 274 ? 9.25 -2.441 15.422 1 70.62 274 ALA A N 1
ATOM 2137 C CA . ALA A 1 274 ? 10.031 -3.678 15.359 1 70.62 274 ALA A CA 1
ATOM 2138 C C . ALA A 1 274 ? 9.734 -4.578 16.547 1 70.62 274 ALA A C 1
ATOM 2140 O O . ALA A 1 274 ? 10.078 -4.242 17.688 1 70.62 274 ALA A O 1
ATOM 2141 N N . ILE A 1 275 ? 8.766 -5.297 16.344 1 62.94 275 ILE A N 1
ATOM 2142 C CA . ILE A 1 275 ? 8.414 -6.137 17.484 1 62.94 275 ILE A CA 1
ATOM 2143 C C . ILE A 1 275 ? 9.117 -7.488 17.375 1 62.94 275 ILE A C 1
ATOM 2145 O O . ILE A 1 275 ? 8.773 -8.297 16.516 1 62.94 275 ILE A O 1
ATOM 2149 N N . GLY A 1 276 ? 10.125 -7.699 18.156 1 62.28 276 GLY A N 1
ATOM 2150 C CA . GLY A 1 276 ? 10.789 -8.992 18.266 1 62.28 276 GLY A CA 1
ATOM 2151 C C . GLY A 1 276 ? 11.383 -9.477 16.969 1 62.28 276 GLY A C 1
ATOM 2152 O O . GLY A 1 276 ? 12.016 -8.711 16.234 1 62.28 276 GLY A O 1
ATOM 2153 N N . ASP A 1 277 ? 11.258 -10.758 16.75 1 64.94 277 ASP A N 1
ATOM 2154 C CA . ASP A 1 277 ? 11.82 -11.461 15.602 1 64.94 277 ASP A CA 1
ATOM 2155 C C . ASP A 1 277 ? 10.727 -11.836 14.602 1 64.94 277 ASP A C 1
ATOM 2157 O O . ASP A 1 277 ? 10.836 -12.852 13.906 1 64.94 277 ASP A O 1
ATOM 2161 N N . GLU A 1 278 ? 9.797 -10.914 14.562 1 71.38 278 GLU A N 1
ATOM 2162 C CA . GLU A 1 278 ? 8.711 -11.203 13.641 1 71.38 278 GLU A CA 1
ATOM 2163 C C . GLU A 1 278 ? 9.172 -11.117 12.188 1 71.38 278 GLU A C 1
ATOM 2165 O O . GLU A 1 278 ? 9.969 -10.25 11.844 1 71.38 278 GLU A O 1
ATOM 2170 N N . PRO A 1 279 ? 8.734 -12.156 11.438 1 76.19 279 PRO A N 1
ATOM 2171 C CA . PRO A 1 279 ? 9.125 -12.117 10.031 1 76.19 279 PRO A CA 1
ATOM 2172 C C . PRO A 1 279 ? 8.594 -10.883 9.305 1 76.19 279 PRO A C 1
ATOM 2174 O O . PRO A 1 279 ? 7.559 -10.336 9.688 1 76.19 279 PRO A O 1
ATOM 2177 N N . ALA A 1 280 ? 9.414 -10.43 8.438 1 83.44 280 ALA A N 1
ATOM 2178 C CA . ALA A 1 280 ? 8.961 -9.367 7.547 1 83.44 280 ALA A CA 1
ATOM 2179 C C . ALA A 1 280 ? 8.141 -9.938 6.391 1 83.44 280 ALA A C 1
ATOM 2181 O O . ALA A 1 280 ? 8.617 -10.797 5.645 1 83.44 280 ALA A O 1
ATOM 2182 N N . ILE A 1 281 ? 6.949 -9.539 6.344 1 88.56 281 ILE A N 1
ATOM 2183 C CA . ILE A 1 281 ? 6.074 -10.047 5.289 1 88.56 281 ILE A CA 1
ATOM 2184 C C . ILE A 1 281 ? 5.84 -8.953 4.246 1 88.56 281 ILE A C 1
ATOM 2186 O O . ILE A 1 281 ? 6.25 -9.094 3.092 1 88.56 281 ILE A O 1
ATOM 2190 N N . ILE A 1 282 ? 5.332 -7.836 4.668 1 93.75 282 ILE A N 1
ATOM 2191 C CA . ILE A 1 282 ? 5.074 -6.723 3.762 1 93.75 282 ILE A CA 1
ATOM 2192 C C . ILE A 1 282 ? 6.355 -5.922 3.549 1 93.75 282 ILE A C 1
ATOM 2194 O O . ILE A 1 282 ? 7.082 -5.633 4.504 1 93.75 282 ILE A O 1
ATOM 2198 N N . TRP A 1 283 ? 6.621 -5.691 2.289 1 96.12 283 TRP A N 1
ATOM 2199 C CA . TRP A 1 283 ? 7.766 -4.863 1.925 1 96.12 283 TRP A CA 1
ATOM 2200 C C . TRP A 1 283 ? 9.07 -5.5 2.391 1 96.12 283 TRP A C 1
ATOM 2202 O O . TRP A 1 283 ? 9.883 -4.855 3.057 1 96.12 283 TRP A O 1
ATOM 2212 N N . SER A 1 284 ? 9.227 -6.797 2.037 1 93.69 284 SER A N 1
ATOM 2213 C CA . SER A 1 284 ? 10.344 -7.598 2.521 1 93.69 284 SER A CA 1
ATOM 2214 C C . SER A 1 284 ? 11.234 -8.055 1.372 1 93.69 284 SER A C 1
ATOM 2216 O O . SER A 1 284 ? 10.953 -7.762 0.207 1 93.69 284 SER A O 1
ATOM 2218 N N . TYR A 1 285 ? 12.305 -8.641 1.741 1 91.56 285 TYR A N 1
ATOM 2219 C CA . TYR A 1 285 ? 13.172 -9.375 0.828 1 91.56 285 TYR A CA 1
ATOM 2220 C C . TYR A 1 285 ? 13.25 -10.844 1.218 1 91.56 285 TYR A C 1
ATOM 2222 O O . TYR A 1 285 ? 14.023 -11.219 2.104 1 91.56 285 TYR A O 1
ATOM 2230 N N . GLN A 1 286 ? 12.516 -11.633 0.511 1 80.5 286 GLN A N 1
ATOM 2231 C CA . GLN A 1 286 ? 12.484 -13.078 0.74 1 80.5 286 GLN A CA 1
ATOM 2232 C C . GLN A 1 286 ? 12.242 -13.391 2.213 1 80.5 286 GLN A C 1
ATOM 2234 O O . GLN A 1 286 ? 12.992 -14.164 2.816 1 80.5 286 GLN A O 1
ATOM 2239 N N . GLY A 1 287 ? 11.289 -12.68 2.777 1 80.06 287 GLY A N 1
ATOM 2240 C CA . GLY A 1 287 ? 10.875 -12.953 4.145 1 80.06 287 GLY A CA 1
ATOM 2241 C C . GLY A 1 287 ? 11.719 -12.219 5.176 1 80.06 287 GLY A C 1
ATOM 2242 O O . GLY A 1 287 ? 11.445 -12.305 6.375 1 80.06 287 GLY A O 1
ATOM 2243 N N . SER A 1 288 ? 12.672 -11.539 4.77 1 85.62 288 SER A N 1
ATOM 2244 C CA . SER A 1 288 ? 13.555 -10.812 5.672 1 85.62 288 SER A CA 1
ATOM 2245 C C . SER A 1 288 ? 13.383 -9.305 5.531 1 85.62 288 SER A C 1
ATOM 2247 O O . SER A 1 288 ? 12.891 -8.828 4.504 1 85.62 288 SER A O 1
ATOM 2249 N N . ASP A 1 289 ? 13.844 -8.641 6.605 1 91.31 289 ASP A N 1
ATOM 2250 C CA . ASP A 1 289 ? 13.812 -7.184 6.594 1 91.31 289 ASP A CA 1
ATOM 2251 C C . ASP A 1 289 ? 14.578 -6.629 5.398 1 91.31 289 ASP A C 1
ATOM 2253 O O . ASP A 1 289 ? 15.742 -6.977 5.18 1 91.31 289 ASP A O 1
ATOM 2257 N N . ILE A 1 290 ? 14.008 -5.707 4.688 1 94.88 290 ILE A N 1
ATOM 2258 C CA . ILE A 1 290 ? 14.617 -5.145 3.486 1 94.88 290 ILE A CA 1
ATOM 2259 C C . ILE A 1 290 ? 15.867 -4.355 3.861 1 94.88 290 ILE A C 1
ATOM 2261 O O . ILE A 1 290 ? 16.828 -4.312 3.096 1 94.88 290 ILE A O 1
ATOM 2265 N N . GLY A 1 291 ? 15.891 -3.809 5.059 1 94.19 291 GLY A N 1
ATOM 2266 C CA . GLY A 1 291 ? 17.062 -3.092 5.52 1 94.19 291 GLY A CA 1
ATOM 2267 C C . GLY A 1 291 ? 18.312 -3.967 5.598 1 94.19 291 GLY A C 1
ATOM 2268 O O . GLY A 1 291 ? 19.422 -3.512 5.316 1 94.19 291 GLY A O 1
ATOM 2269 N N . LYS A 1 292 ? 18.094 -5.188 5.961 1 90.31 292 LYS A N 1
ATOM 2270 C CA . LYS A 1 292 ? 19.219 -6.121 5.988 1 90.31 292 LYS A CA 1
ATOM 2271 C C . LYS A 1 292 ? 19.781 -6.332 4.59 1 90.31 292 LYS A C 1
ATOM 2273 O O . LYS A 1 292 ? 21 -6.305 4.402 1 90.31 292 LYS A O 1
ATOM 2278 N N . LYS A 1 293 ? 18.906 -6.508 3.686 1 91.12 293 LYS A N 1
ATOM 2279 C CA . LYS A 1 293 ? 19.328 -6.664 2.297 1 91.12 293 LYS A CA 1
ATOM 2280 C C . LYS A 1 293 ? 20.109 -5.438 1.82 1 91.12 293 LYS A C 1
ATOM 2282 O O . LYS A 1 293 ? 21.062 -5.562 1.05 1 91.12 293 LYS A O 1
ATOM 2287 N N . LEU A 1 294 ? 19.75 -4.297 2.338 1 95.06 294 LEU A N 1
ATOM 2288 C CA . LEU A 1 294 ? 20.359 -3.043 1.914 1 95.06 294 LEU A CA 1
ATOM 2289 C C . LEU A 1 294 ? 21.656 -2.781 2.678 1 95.06 294 LEU A C 1
ATOM 2291 O O . LEU A 1 294 ? 22.344 -1.803 2.408 1 95.06 294 LEU A O 1
ATOM 2295 N N . GLY A 1 295 ? 21.938 -3.627 3.592 1 94.06 295 GLY A N 1
ATOM 2296 C CA . GLY A 1 295 ? 23.156 -3.449 4.367 1 94.06 295 GLY A CA 1
ATOM 2297 C C . GLY A 1 295 ? 23.031 -2.383 5.438 1 94.06 295 GLY A C 1
ATOM 2298 O O . GLY A 1 295 ? 24.016 -1.775 5.84 1 94.06 295 GLY A O 1
ATOM 2299 N N . LEU A 1 296 ? 21.812 -2.059 5.875 1 93.62 296 LEU A N 1
ATOM 2300 C CA . LEU A 1 296 ? 21.594 -1.015 6.867 1 93.62 296 LEU A CA 1
ATOM 2301 C C . LEU A 1 296 ? 21.688 -1.581 8.281 1 93.62 296 LEU A C 1
ATOM 2303 O O . LEU A 1 296 ? 21.516 -0.853 9.258 1 93.62 296 LEU A O 1
ATOM 2307 N N . GLY A 1 297 ? 22.047 -2.76 8.445 1 82.75 297 GLY A N 1
ATOM 2308 C CA . GLY A 1 297 ? 22.266 -3.369 9.75 1 82.75 297 GLY A CA 1
ATOM 2309 C C . GLY A 1 297 ? 20.969 -3.83 10.406 1 82.75 297 GLY A C 1
ATOM 2310 O O . GLY A 1 297 ? 19.891 -3.736 9.805 1 82.75 297 GLY A O 1
ATOM 2311 N N . ASP A 1 298 ? 21.156 -4.473 11.617 1 73.75 298 ASP A N 1
ATOM 2312 C CA . ASP A 1 298 ? 20.031 -4.98 12.391 1 73.75 298 ASP A CA 1
ATOM 2313 C C . ASP A 1 298 ? 19.406 -3.875 13.242 1 73.75 298 ASP A C 1
ATOM 2315 O O . ASP A 1 298 ? 19.984 -2.799 13.391 1 73.75 298 ASP A O 1
ATOM 2319 N N . LYS A 1 299 ? 18.125 -4.168 13.562 1 63.59 299 LYS A N 1
ATOM 2320 C CA . LYS A 1 299 ? 17.484 -3.277 14.516 1 63.59 299 LYS A CA 1
ATOM 2321 C C . LYS A 1 299 ? 18.312 -3.135 15.789 1 63.59 299 LYS A C 1
ATOM 2323 O O . LYS A 1 299 ? 18.938 -4.098 16.234 1 63.59 299 LYS A O 1
ATOM 2328 N N . ASN A 1 300 ? 19.031 -1.973 16.016 1 49.44 300 ASN A N 1
ATOM 2329 C CA . ASN A 1 300 ? 19.812 -1.856 17.234 1 49.44 300 ASN A CA 1
ATOM 2330 C C . ASN A 1 300 ? 18.938 -1.814 18.469 1 49.44 300 ASN A C 1
ATOM 2332 O O . ASN A 1 300 ? 17.812 -1.297 18.422 1 49.44 300 ASN A O 1
ATOM 2336 N N . MET B 1 1 ? -26.297 -30.891 -5.445 1 36.16 1 MET B N 1
ATOM 2337 C CA . MET B 1 1 ? -25.391 -29.75 -5.543 1 36.16 1 MET B CA 1
ATOM 2338 C C . MET B 1 1 ? -24.281 -30 -6.559 1 36.16 1 MET B C 1
ATOM 2340 O O . MET B 1 1 ? -23.562 -31 -6.461 1 36.16 1 MET B O 1
ATOM 2344 N N . GLY B 1 2 ? -24.344 -29.609 -7.75 1 44.69 2 GLY B N 1
ATOM 2345 C CA . GLY B 1 2 ? -23.516 -30.109 -8.828 1 44.69 2 GLY B CA 1
ATOM 2346 C C . GLY B 1 2 ? -22.031 -30.156 -8.469 1 44.69 2 GLY B C 1
ATOM 2347 O O . GLY B 1 2 ? -21.594 -29.453 -7.559 1 44.69 2 GLY B O 1
ATOM 2348 N N . GLU B 1 3 ? -21.312 -31.234 -8.727 1 57.56 3 GLU B N 1
ATOM 2349 C CA . GLU B 1 3 ? -19.891 -31.453 -8.484 1 57.56 3 GLU B CA 1
ATOM 2350 C C . GLU B 1 3 ? -19.094 -30.188 -8.773 1 57.56 3 GLU B C 1
ATOM 2352 O O . GLU B 1 3 ? -19.297 -29.547 -9.797 1 57.56 3 GLU B O 1
ATOM 2357 N N . GLN B 1 4 ? -18.469 -29.578 -7.785 1 73.88 4 GLN B N 1
ATOM 2358 C CA . GLN B 1 4 ? -17.641 -28.375 -7.945 1 73.88 4 GLN B CA 1
ATOM 2359 C C . GLN B 1 4 ? -16.531 -28.609 -8.961 1 73.88 4 GLN B C 1
ATOM 2361 O O . GLN B 1 4 ? -15.867 -29.656 -8.938 1 73.88 4 GLN B O 1
ATOM 2366 N N . ILE B 1 5 ? -16.547 -27.938 -10.055 1 87.94 5 ILE B N 1
ATOM 2367 C CA . ILE B 1 5 ? -15.508 -28.062 -11.078 1 87.94 5 ILE B CA 1
ATOM 2368 C C . ILE B 1 5 ? -14.789 -26.719 -11.234 1 87.94 5 ILE B C 1
ATOM 2370 O O . ILE B 1 5 ? -15.359 -25.656 -10.961 1 87.94 5 ILE B O 1
ATOM 2374 N N . ILE B 1 6 ? -13.547 -26.812 -11.531 1 97.31 6 ILE B N 1
ATOM 2375 C CA . ILE B 1 6 ? -12.812 -25.641 -12 1 97.31 6 ILE B CA 1
ATOM 2376 C C . ILE B 1 6 ? -12.906 -25.547 -13.523 1 97.31 6 ILE B C 1
ATOM 2378 O O . ILE B 1 6 ? -12.391 -26.406 -14.234 1 97.31 6 ILE B O 1
ATOM 2382 N N . GLU B 1 7 ? -13.617 -24.547 -13.977 1 98.12 7 GLU B N 1
ATOM 2383 C CA . GLU B 1 7 ? -13.773 -24.391 -15.422 1 98.12 7 GLU B CA 1
ATOM 2384 C C . GLU B 1 7 ? -12.422 -24.141 -16.094 1 98.12 7 GLU B C 1
ATOM 2386 O O . GLU B 1 7 ? -11.5 -23.625 -15.477 1 98.12 7 GLU B O 1
ATOM 2391 N N . ARG B 1 8 ? -12.375 -24.562 -17.328 1 98.5 8 ARG B N 1
ATOM 2392 C CA . ARG B 1 8 ? -11.156 -24.422 -18.125 1 98.5 8 ARG B CA 1
ATOM 2393 C C . ARG B 1 8 ? -11.453 -23.797 -19.484 1 98.5 8 ARG B C 1
ATOM 2395 O O . ARG B 1 8 ? -12.477 -24.109 -20.109 1 98.5 8 ARG B O 1
ATOM 2402 N N . PHE B 1 9 ? -10.578 -22.938 -19.906 1 98.56 9 PHE B N 1
ATOM 2403 C CA . PHE B 1 9 ? -10.68 -22.281 -21.203 1 98.56 9 PHE B CA 1
ATOM 2404 C C . PHE B 1 9 ? -9.32 -22.266 -21.906 1 98.56 9 PHE B C 1
ATOM 2406 O O . PHE B 1 9 ? -8.289 -22.078 -21.25 1 98.56 9 PHE B O 1
ATOM 2413 N N . PRO B 1 10 ? -9.273 -22.453 -23.219 1 98.06 10 PRO B N 1
ATOM 2414 C CA . PRO B 1 10 ? -8.047 -22.141 -23.953 1 98.06 10 PRO B CA 1
ATOM 2415 C C . PRO B 1 10 ? -7.762 -20.641 -23.984 1 98.06 10 PRO B C 1
ATOM 2417 O O . PRO B 1 10 ? -8.68 -19.828 -23.828 1 98.06 10 PRO B O 1
ATOM 2420 N N . MET B 1 11 ? -6.605 -20.266 -24.172 1 95.56 11 MET B N 1
ATOM 2421 C CA . MET B 1 11 ? -6.234 -18.859 -24.297 1 95.56 11 MET B CA 1
ATOM 2422 C C . MET B 1 11 ? -7.062 -18.156 -25.375 1 95.56 11 MET B C 1
ATOM 2424 O O . MET B 1 11 ? -7.398 -16.984 -25.25 1 95.56 11 MET B O 1
ATOM 2428 N N . SER B 1 12 ? -7.391 -18.953 -26.359 1 96.25 12 SER B N 1
ATOM 2429 C CA . SER B 1 12 ? -8.078 -18.422 -27.516 1 96.25 12 SER B CA 1
ATOM 2430 C C . SER B 1 12 ? -9.516 -18.031 -27.188 1 96.25 12 SER B C 1
ATOM 2432 O O . SER B 1 12 ? -10.18 -17.359 -27.969 1 96.25 12 SER B O 1
ATOM 2434 N N . ALA B 1 13 ? -1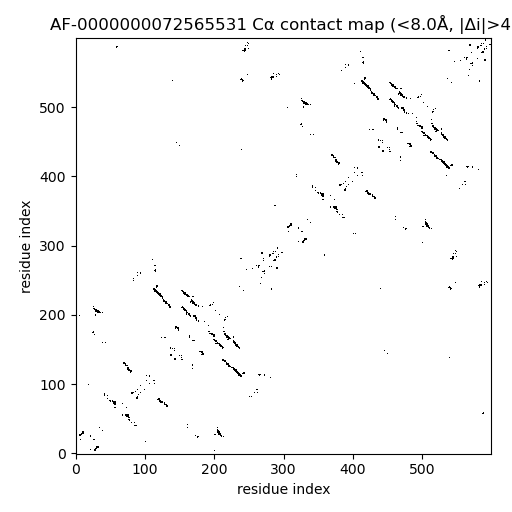0.008 -18.516 -26.031 1 97.75 13 ALA B N 1
ATOM 2435 C CA . ALA B 1 13 ? -11.359 -18.141 -25.609 1 97.75 13 ALA B CA 1
ATOM 2436 C C . ALA B 1 13 ? -11.461 -16.641 -25.375 1 97.75 13 ALA B C 1
ATOM 2438 O O . ALA B 1 13 ? -12.555 -16.062 -25.406 1 97.75 13 ALA B O 1
ATOM 2439 N N . GLY B 1 14 ? -10.305 -15.992 -25.047 1 97.5 14 GLY B N 1
ATOM 2440 C CA . GLY B 1 14 ? -10.25 -14.547 -24.859 1 97.5 14 GLY B CA 1
ATOM 2441 C C . GLY B 1 14 ? -10.562 -14.125 -23.422 1 97.5 14 GLY B C 1
ATOM 2442 O O . GLY B 1 14 ? -11.086 -14.914 -22.641 1 97.5 14 GLY B O 1
ATOM 2443 N N . PRO B 1 15 ? -10.242 -12.883 -23.141 1 98.31 15 PRO B N 1
ATOM 2444 C CA . PRO B 1 15 ? -10.344 -12.414 -21.766 1 98.31 15 PRO B CA 1
ATOM 2445 C C . PRO B 1 15 ? -11.789 -12.328 -21.266 1 98.31 15 PRO B C 1
ATOM 2447 O O . PRO B 1 15 ? -12.047 -12.539 -20.078 1 98.31 15 PRO B O 1
ATOM 2450 N N . ASP B 1 16 ? -12.75 -12.047 -22.141 1 98.44 16 ASP B N 1
ATOM 2451 C CA . ASP B 1 16 ? -14.133 -11.875 -21.703 1 98.44 16 ASP B CA 1
ATOM 2452 C C . ASP B 1 16 ? -14.695 -13.172 -21.125 1 98.44 16 ASP B C 1
ATOM 2454 O O . ASP B 1 16 ? -15.219 -13.18 -20.016 1 98.44 16 ASP B O 1
ATOM 2458 N N . ALA B 1 17 ? -14.539 -14.258 -21.906 1 98.62 17 ALA B N 1
ATOM 2459 C CA . ALA B 1 17 ? -15.062 -15.547 -21.453 1 98.62 17 ALA B CA 1
ATOM 2460 C C . ALA B 1 17 ? -14.352 -16.016 -20.172 1 98.62 17 ALA B C 1
ATOM 2462 O O . ALA B 1 17 ? -14.992 -16.484 -19.234 1 98.62 17 ALA B O 1
ATOM 2463 N N . ILE B 1 18 ? -13.102 -15.859 -20.172 1 98.75 18 ILE B N 1
ATOM 2464 C CA . ILE B 1 18 ? -12.289 -16.266 -19.016 1 98.75 18 ILE B CA 1
ATOM 2465 C C . ILE B 1 18 ? -12.688 -15.453 -17.797 1 98.75 18 ILE B C 1
ATOM 2467 O O . ILE B 1 18 ? -12.875 -16 -16.703 1 98.75 18 ILE B O 1
ATOM 2471 N N . PHE B 1 19 ? -12.844 -14.164 -17.969 1 98.75 19 PHE B N 1
ATOM 2472 C CA . PHE B 1 19 ? -13.164 -13.273 -16.859 1 98.75 19 PHE B CA 1
ATOM 2473 C C . PHE B 1 19 ? -14.562 -13.562 -16.328 1 98.75 19 PHE B C 1
ATOM 2475 O O . PHE B 1 19 ? -14.797 -13.453 -15.117 1 98.75 19 PHE B O 1
ATOM 2482 N N . GLU B 1 20 ? -15.484 -13.891 -17.188 1 98.5 20 GLU B N 1
ATOM 2483 C CA . GLU B 1 20 ? -16.828 -14.242 -16.719 1 98.5 20 GLU B CA 1
ATOM 2484 C C . GLU B 1 20 ? -16.797 -15.461 -15.812 1 98.5 20 GLU B C 1
ATOM 2486 O O . GLU B 1 20 ? -17.484 -15.508 -14.797 1 98.5 20 GLU B O 1
ATOM 2491 N N . SER B 1 21 ? -16.031 -16.453 -16.219 1 98.44 21 SER B N 1
ATOM 2492 C CA . SER B 1 21 ? -15.852 -17.641 -15.367 1 98.44 21 SER B CA 1
ATOM 2493 C C . SER B 1 21 ? -15.203 -17.266 -14.039 1 98.44 21 SER B C 1
ATOM 2495 O O . SER B 1 21 ? -15.625 -17.734 -12.984 1 98.44 21 SER B O 1
ATOM 2497 N N . PHE B 1 22 ? -14.211 -16.453 -14.094 1 98.56 22 PHE B N 1
ATOM 2498 C CA . PHE B 1 22 ? -13.531 -15.953 -12.906 1 98.56 22 PHE B CA 1
ATOM 2499 C C . PHE B 1 22 ? -14.516 -15.289 -11.953 1 98.56 22 PHE B C 1
ATOM 2501 O O . PHE B 1 22 ? -14.5 -15.547 -10.75 1 98.56 22 PHE B O 1
ATOM 2508 N N . LYS B 1 23 ? -15.336 -14.414 -12.461 1 97.62 23 LYS B N 1
ATOM 2509 C CA . LYS B 1 23 ? -16.328 -13.711 -11.648 1 97.62 23 LYS B CA 1
ATOM 2510 C C . LYS B 1 23 ? -17.297 -14.688 -10.984 1 97.62 23 LYS B C 1
ATOM 2512 O O . LYS B 1 23 ? -17.703 -14.492 -9.844 1 97.62 23 LYS B O 1
ATOM 2517 N N . LYS B 1 24 ? -17.578 -15.711 -11.727 1 97.06 24 LYS B N 1
ATOM 2518 C CA . LYS B 1 24 ? -18.562 -16.688 -11.266 1 97.06 24 LYS B CA 1
ATOM 2519 C C . LYS B 1 24 ? -17.969 -17.625 -10.234 1 97.06 24 LYS B C 1
ATOM 2521 O O . LYS B 1 24 ? -18.594 -17.922 -9.211 1 97.06 24 LYS B O 1
ATOM 2526 N N . ASN B 1 25 ? -16.703 -18.062 -10.469 1 97.44 25 ASN B N 1
ATOM 2527 C CA . ASN B 1 25 ? -16.172 -19.203 -9.727 1 97.44 25 ASN B CA 1
ATOM 2528 C C . ASN B 1 25 ? -15.016 -18.781 -8.812 1 97.44 25 ASN B C 1
ATOM 2530 O O . ASN B 1 25 ? -14.633 -19.531 -7.91 1 97.44 25 ASN B O 1
ATOM 2534 N N . GLY B 1 26 ? -14.453 -17.609 -9.039 1 97.81 26 GLY B N 1
ATOM 2535 C CA . GLY B 1 26 ? -13.312 -17.141 -8.273 1 97.81 26 GLY B CA 1
ATOM 2536 C C . GLY B 1 26 ? -12 -17.75 -8.719 1 97.81 26 GLY B C 1
ATOM 2537 O O . GLY B 1 26 ? -10.93 -17.344 -8.266 1 97.81 26 GLY B O 1
ATOM 2538 N N . VAL B 1 27 ? -12.07 -18.781 -9.602 1 98.75 27 VAL B N 1
ATOM 2539 C CA . VAL B 1 27 ? -10.906 -19.453 -10.164 1 98.75 27 VAL B CA 1
ATOM 2540 C C . VAL B 1 27 ? -11.258 -20.031 -11.531 1 98.75 27 VAL B C 1
ATOM 2542 O O . VAL B 1 27 ? -12.375 -20.516 -11.742 1 98.75 27 VAL B O 1
ATOM 2545 N N . VAL B 1 28 ? -10.312 -20.031 -12.414 1 98.88 28 VAL B N 1
ATOM 2546 C CA . VAL B 1 28 ? -10.445 -20.609 -13.75 1 98.88 28 VAL B CA 1
ATOM 2547 C C . VAL B 1 28 ? -9.078 -21.062 -14.25 1 98.88 28 VAL B C 1
ATOM 2549 O O . VAL B 1 28 ? -8.062 -20.422 -13.977 1 98.88 28 VAL B O 1
ATOM 2552 N N . VAL B 1 29 ? -9.023 -22.172 -14.945 1 98.88 29 VAL B N 1
ATOM 2553 C CA . VAL B 1 29 ? -7.777 -22.656 -15.539 1 98.88 29 VAL B CA 1
ATOM 2554 C C . VAL B 1 29 ? -7.695 -22.203 -17 1 98.88 29 VAL B C 1
ATOM 2556 O O . VAL B 1 29 ? -8.648 -22.375 -17.766 1 98.88 29 VAL B O 1
ATOM 2559 N N . ILE B 1 30 ? -6.641 -21.594 -17.328 1 98.94 30 ILE B N 1
ATOM 2560 C CA . ILE B 1 30 ? -6.34 -21.219 -18.703 1 98.94 30 ILE B CA 1
ATOM 2561 C C . ILE B 1 30 ? -5.348 -22.219 -19.312 1 98.94 30 ILE B C 1
ATOM 2563 O O . ILE B 1 30 ? -4.219 -22.344 -18.828 1 98.94 30 ILE B O 1
ATOM 2567 N N . GLU B 1 31 ? -5.699 -22.859 -20.359 1 98.69 31 GLU B N 1
ATOM 2568 C CA . GLU B 1 31 ? -4.855 -23.859 -21 1 98.69 31 GLU B CA 1
ATOM 2569 C C . GLU B 1 31 ? -3.807 -23.203 -21.891 1 98.69 31 GLU B C 1
ATOM 2571 O O . GLU B 1 31 ? -4.094 -22.219 -22.578 1 98.69 31 GLU B O 1
ATOM 2576 N N . ASN B 1 32 ? -2.615 -23.75 -21.828 1 97.81 32 ASN B N 1
ATOM 2577 C CA . ASN B 1 32 ? -1.502 -23.312 -22.672 1 97.81 32 ASN B CA 1
ATOM 2578 C C . ASN B 1 32 ? -1.229 -21.812 -22.5 1 97.81 32 ASN B C 1
ATOM 2580 O O . ASN B 1 32 ? -1.104 -21.094 -23.484 1 97.81 32 ASN B O 1
ATOM 2584 N N . PHE B 1 33 ? -1.248 -21.422 -21.312 1 98.62 33 PHE B N 1
ATOM 2585 C CA . PHE B 1 33 ? -0.985 -20.031 -20.938 1 98.62 33 PHE B CA 1
ATOM 2586 C C . PHE B 1 33 ? 0.431 -19.641 -21.344 1 98.62 33 PHE B C 1
ATOM 2588 O O . PHE B 1 33 ? 0.668 -18.484 -21.734 1 98.62 33 PHE B O 1
ATOM 2595 N N . VAL B 1 34 ? 1.381 -20.5 -21.203 1 98.19 34 VAL B N 1
ATOM 2596 C CA . VAL B 1 34 ? 2.738 -20.297 -21.703 1 98.19 34 VAL B CA 1
ATOM 2597 C C . VAL B 1 34 ? 3.133 -21.469 -22.609 1 98.19 34 VAL B C 1
ATOM 2599 O O . VAL B 1 34 ? 2.615 -22.578 -22.453 1 98.19 34 VAL B O 1
ATOM 2602 N N . THR B 1 35 ? 4.062 -21.25 -23.5 1 98 35 THR B N 1
ATOM 2603 C CA . THR B 1 35 ? 4.48 -22.281 -24.438 1 98 35 THR B CA 1
ATOM 2604 C C . THR B 1 35 ? 5.531 -23.188 -23.812 1 98 35 THR B C 1
ATOM 2606 O O . THR B 1 35 ? 6.164 -22.828 -22.828 1 98 35 THR B O 1
ATOM 2609 N N . LYS B 1 36 ? 5.684 -24.328 -24.469 1 98 36 LYS B N 1
ATOM 2610 C CA . LYS B 1 36 ? 6.711 -25.266 -24.031 1 98 36 LYS B CA 1
ATOM 2611 C C . LYS B 1 36 ? 8.102 -24.641 -24.109 1 98 36 LYS B C 1
ATOM 2613 O O . LYS B 1 36 ? 8.938 -24.859 -23.219 1 98 36 LYS B O 1
ATOM 2618 N N . ASP B 1 37 ? 8.344 -23.891 -25.109 1 98.5 37 ASP B N 1
ATOM 2619 C CA . ASP B 1 37 ? 9.641 -23.219 -25.266 1 98.5 37 ASP B CA 1
ATOM 2620 C C . ASP B 1 37 ? 9.891 -22.25 -24.125 1 98.5 37 ASP B C 1
ATOM 2622 O O . ASP B 1 37 ? 10.969 -22.234 -23.531 1 98.5 37 ASP B O 1
ATOM 2626 N N . GLN B 1 38 ? 8.938 -21.391 -23.828 1 98.5 38 GLN B N 1
ATOM 2627 C CA . GLN B 1 38 ? 9.047 -20.453 -22.719 1 98.5 38 GLN B CA 1
ATOM 2628 C C . GLN B 1 38 ? 9.328 -21.188 -21.406 1 98.5 38 GLN B C 1
ATOM 2630 O O . GLN B 1 38 ? 10.18 -20.766 -20.625 1 98.5 38 GLN B O 1
ATOM 2635 N N . LEU B 1 39 ? 8.617 -22.281 -21.234 1 98.19 39 LEU B N 1
ATOM 2636 C CA . LEU B 1 39 ? 8.766 -23.062 -20.016 1 98.19 39 LEU B CA 1
ATOM 2637 C C . LEU B 1 39 ? 10.18 -23.625 -19.906 1 98.19 39 LEU B C 1
ATOM 2639 O O . LEU B 1 39 ? 10.789 -23.562 -18.828 1 98.19 39 LEU B O 1
ATOM 2643 N N . ASP B 1 40 ? 10.648 -24.188 -20.953 1 98.19 40 ASP B N 1
ATOM 2644 C CA . ASP B 1 40 ? 11.984 -24.781 -20.953 1 98.19 40 ASP B CA 1
ATOM 2645 C C . ASP B 1 40 ? 13.055 -23.734 -20.672 1 98.19 40 ASP B C 1
ATOM 2647 O O . ASP B 1 40 ? 13.945 -23.953 -19.859 1 98.19 40 ASP B O 1
ATOM 2651 N N . ARG B 1 41 ? 12.977 -22.578 -21.312 1 98.75 41 ARG B N 1
ATOM 2652 C CA . ARG B 1 41 ? 13.953 -21.516 -21.125 1 98.75 41 ARG B CA 1
ATOM 2653 C C . ARG B 1 41 ? 13.883 -20.953 -19.703 1 98.75 41 ARG B C 1
ATOM 2655 O O . ARG B 1 41 ? 14.906 -20.734 -19.062 1 98.75 41 ARG B O 1
ATOM 2662 N N . PHE B 1 42 ? 12.711 -20.75 -19.25 1 98.81 42 PHE B N 1
ATOM 2663 C CA . PHE B 1 42 ? 12.523 -20.266 -17.891 1 98.81 42 PHE B CA 1
ATOM 2664 C C . PHE B 1 42 ? 13.102 -21.234 -16.859 1 98.81 42 PHE B C 1
ATOM 2666 O O . PHE B 1 42 ? 13.836 -20.828 -15.961 1 98.81 42 PHE B O 1
ATOM 2673 N N . THR B 1 43 ? 12.75 -22.516 -17.016 1 98.12 43 THR B N 1
ATOM 2674 C CA . THR B 1 43 ? 13.242 -23.547 -16.109 1 98.12 43 THR B CA 1
ATOM 2675 C C . THR B 1 43 ? 14.766 -23.578 -16.094 1 98.12 43 THR B C 1
ATOM 2677 O O . THR B 1 43 ? 15.383 -23.688 -15.039 1 98.12 43 THR B O 1
ATOM 2680 N N . ALA B 1 44 ? 15.328 -23.453 -17.234 1 98.44 44 ALA B N 1
ATOM 2681 C CA . ALA B 1 44 ? 16.781 -23.453 -17.328 1 98.44 44 ALA B CA 1
ATOM 2682 C C . ALA B 1 44 ? 17.375 -22.25 -16.578 1 98.44 44 ALA B C 1
ATOM 2684 O O . ALA B 1 44 ? 18.438 -22.359 -15.961 1 98.44 44 ALA B O 1
ATOM 2685 N N . GLU B 1 45 ? 16.734 -21.109 -16.594 1 98.56 45 GLU B N 1
ATOM 2686 C CA . GLU B 1 45 ? 17.219 -19.891 -15.953 1 98.56 45 GLU B CA 1
ATOM 2687 C C . GLU B 1 45 ? 17.125 -19.984 -14.438 1 98.56 45 GLU B C 1
ATOM 2689 O O . GLU B 1 45 ? 17.969 -19.469 -13.719 1 98.56 45 GLU B O 1
ATOM 2694 N N . ILE B 1 46 ? 16.109 -20.672 -13.914 1 98 46 ILE B N 1
ATOM 2695 C CA . ILE B 1 46 ? 15.859 -20.594 -12.477 1 98 46 ILE B CA 1
ATOM 2696 C C . ILE B 1 46 ? 16.531 -21.781 -11.773 1 98 46 ILE B C 1
ATOM 2698 O O . ILE B 1 46 ? 16.766 -21.734 -10.57 1 98 46 ILE B O 1
ATOM 2702 N N . ASP B 1 47 ? 16.844 -22.859 -12.484 1 97.44 47 ASP B N 1
ATOM 2703 C CA . ASP B 1 47 ? 17.297 -24.109 -11.898 1 97.44 47 ASP B CA 1
ATOM 2704 C C . ASP B 1 47 ? 18.547 -23.891 -11.039 1 97.44 47 ASP B C 1
ATOM 2706 O O . ASP B 1 47 ? 18.625 -24.391 -9.914 1 97.44 47 ASP B O 1
ATOM 2710 N N . PRO B 1 48 ? 19.562 -23.172 -11.531 1 97.06 48 PRO B N 1
ATOM 2711 C CA . PRO B 1 48 ? 20.766 -23 -10.703 1 97.06 48 PRO B CA 1
ATOM 2712 C C . PRO B 1 48 ? 20.453 -22.344 -9.352 1 97.06 48 PRO B C 1
ATOM 2714 O O . PRO B 1 48 ? 21 -22.766 -8.328 1 97.06 48 PRO B O 1
ATOM 2717 N N . ALA B 1 49 ? 19.594 -21.328 -9.328 1 95.06 49 ALA B N 1
ATOM 2718 C CA . ALA B 1 49 ? 19.234 -20.656 -8.086 1 95.06 49 ALA B CA 1
ATOM 2719 C C . ALA B 1 49 ? 18.375 -21.562 -7.203 1 95.06 49 ALA B C 1
ATOM 2721 O O . ALA B 1 49 ? 18.547 -21.594 -5.98 1 95.06 49 ALA B O 1
ATOM 2722 N N . LEU B 1 50 ? 17.484 -22.281 -7.816 1 94.31 50 LEU B N 1
ATOM 2723 C CA . LEU B 1 50 ? 16.578 -23.156 -7.09 1 94.31 50 LEU B CA 1
ATOM 2724 C C . LEU B 1 50 ? 17.359 -24.281 -6.406 1 94.31 50 LEU B C 1
ATOM 2726 O O . LEU B 1 50 ? 17.047 -24.656 -5.27 1 94.31 50 LEU B O 1
ATOM 2730 N N . GLN B 1 51 ? 18.312 -24.797 -7.035 1 92.56 51 GLN B N 1
ATOM 2731 C CA . GLN B 1 51 ? 19.109 -25.922 -6.523 1 92.56 51 GLN B CA 1
ATOM 2732 C C . GLN B 1 51 ? 19.906 -25.5 -5.293 1 92.56 51 GLN B C 1
ATOM 2734 O O . GLN B 1 51 ? 20.203 -26.328 -4.434 1 92.56 51 GLN B O 1
ATOM 2739 N N . LYS B 1 52 ? 20.172 -24.25 -5.16 1 91.5 52 LYS B N 1
ATOM 2740 C CA . LYS B 1 52 ? 20.969 -23.75 -4.043 1 91.5 52 LYS B CA 1
ATOM 2741 C C . LYS B 1 52 ? 20.109 -23.562 -2.795 1 91.5 52 LYS B C 1
ATOM 2743 O O . LYS B 1 52 ? 20.641 -23.406 -1.691 1 91.5 52 LYS B O 1
ATOM 2748 N N . LEU B 1 53 ? 18.828 -23.609 -3.004 1 89.31 53 LEU B N 1
ATOM 2749 C CA . LEU B 1 53 ? 17.938 -23.406 -1.871 1 89.31 53 LEU B CA 1
ATOM 2750 C C . LEU B 1 53 ? 17.781 -24.688 -1.062 1 89.31 53 LEU B C 1
ATOM 2752 O O . LEU B 1 53 ? 17.828 -25.797 -1.619 1 89.31 53 LEU B O 1
ATOM 2756 N N . THR B 1 54 ? 17.672 -24.453 0.252 1 84.88 54 THR B N 1
ATOM 2757 C CA . THR B 1 54 ? 17.25 -25.531 1.141 1 84.88 54 THR B CA 1
ATOM 2758 C C . THR B 1 54 ? 15.742 -25.469 1.39 1 84.88 54 THR B C 1
ATOM 2760 O O . THR B 1 54 ? 15.18 -24.391 1.578 1 84.88 54 THR B O 1
ATOM 2763 N N . ALA B 1 55 ? 15.164 -26.688 1.293 1 83.69 55 ALA B N 1
ATOM 2764 C CA . ALA B 1 55 ? 13.727 -26.703 1.557 1 83.69 55 ALA B CA 1
ATOM 2765 C C . ALA B 1 55 ? 13.414 -26.203 2.959 1 83.69 55 ALA B C 1
ATOM 2767 O O . ALA B 1 55 ? 14.172 -26.438 3.9 1 83.69 55 ALA B O 1
ATOM 2768 N N . GLY B 1 56 ? 12.219 -25.656 2.914 1 74.69 56 GLY B N 1
ATOM 2769 C CA . GLY B 1 56 ? 11.797 -24.984 4.133 1 74.69 56 GLY B CA 1
ATOM 2770 C C . GLY B 1 56 ? 12.094 -23.484 4.129 1 74.69 56 GLY B C 1
ATOM 2771 O O . GLY B 1 56 ? 12.867 -23.016 3.297 1 74.69 56 GLY B O 1
ATOM 2772 N N . TYR B 1 57 ? 11.156 -22.812 4.418 1 57.88 57 TYR B N 1
ATOM 2773 C CA . TYR B 1 57 ? 11.227 -21.359 4.25 1 57.88 57 TYR B CA 1
ATOM 2774 C C . TYR B 1 57 ? 12.508 -20.812 4.859 1 57.88 57 TYR B C 1
ATOM 2776 O O . TYR B 1 57 ? 12.812 -21.062 6.027 1 57.88 57 TYR B O 1
ATOM 2784 N N . ALA B 1 58 ? 13.445 -20.688 3.986 1 48.12 58 ALA B N 1
ATOM 2785 C CA . ALA B 1 58 ? 14.695 -20.031 4.348 1 48.12 58 ALA B CA 1
ATOM 2786 C C . ALA B 1 58 ? 14.422 -18.781 5.195 1 48.12 58 ALA B C 1
ATOM 2788 O O . ALA B 1 58 ? 15.352 -18.062 5.566 1 48.12 58 ALA B O 1
ATOM 2789 N N . SER B 1 59 ? 13.375 -18.188 5.043 1 42.75 59 SER B N 1
ATOM 2790 C CA . SER B 1 59 ? 13.484 -16.906 5.719 1 42.75 59 SER B CA 1
ATOM 2791 C C . SER B 1 59 ? 14.016 -17.078 7.141 1 42.75 59 SER B C 1
ATOM 2793 O O . SER B 1 59 ? 14.312 -16.094 7.816 1 42.75 59 SER B O 1
ATOM 2795 N N . ARG B 1 60 ? 15.078 -17.844 7.277 1 43.34 60 ARG B N 1
ATOM 2796 C CA . ARG B 1 60 ? 15.719 -17.969 8.578 1 43.34 60 ARG B CA 1
ATOM 2797 C C . ARG B 1 60 ? 14.797 -17.484 9.695 1 43.34 60 ARG B C 1
ATOM 2799 O O . ARG B 1 60 ? 15.242 -16.828 10.641 1 43.34 60 ARG B O 1
ATOM 2806 N N . ILE B 1 61 ? 13.547 -17.156 9.43 1 43.72 61 ILE B N 1
ATOM 2807 C CA . ILE B 1 61 ? 12.906 -16.906 10.711 1 43.72 61 ILE B CA 1
ATOM 2808 C C . ILE B 1 61 ? 13.07 -18.109 11.625 1 43.72 61 ILE B C 1
ATOM 2810 O O . ILE B 1 61 ? 12.391 -19.125 11.445 1 43.72 61 ILE B O 1
ATOM 2814 N N . ASP B 1 62 ? 14.102 -18.375 12.031 1 43.31 62 ASP B N 1
ATOM 2815 C CA . ASP B 1 62 ? 14.383 -19.375 13.062 1 43.31 62 ASP B CA 1
ATOM 2816 C C . ASP B 1 62 ? 13.273 -19.391 14.109 1 43.31 62 ASP B C 1
ATOM 2818 O O . ASP B 1 62 ? 12.914 -18.359 14.672 1 43.31 62 ASP B O 1
ATOM 2822 N N . GLY B 1 63 ? 12.477 -20.391 14.25 1 50.47 63 GLY B N 1
ATOM 2823 C CA . GLY B 1 63 ? 11.758 -20.797 15.453 1 50.47 63 GLY B CA 1
ATOM 2824 C C . GLY B 1 63 ? 10.273 -20.516 15.375 1 50.47 63 GLY B C 1
ATOM 2825 O O . GLY B 1 63 ? 9.539 -20.75 16.344 1 50.47 63 GLY B O 1
ATOM 2826 N N . ASP B 1 64 ? 9.727 -19.859 14.188 1 58.88 64 ASP B N 1
ATOM 2827 C CA . ASP B 1 64 ? 8.289 -19.656 14.25 1 58.88 64 ASP B CA 1
ATOM 2828 C C . ASP B 1 64 ? 7.543 -20.797 13.562 1 58.88 64 ASP B C 1
ATOM 2830 O O . ASP B 1 64 ? 7.52 -20.875 12.328 1 58.88 64 ASP B O 1
ATOM 2834 N N . GLU B 1 65 ? 6.977 -21.656 14.242 1 65.56 65 GLU B N 1
ATOM 2835 C CA . GLU B 1 65 ? 6.328 -22.875 13.773 1 65.56 65 GLU B CA 1
ATOM 2836 C C . GLU B 1 65 ? 5.18 -22.562 12.82 1 65.56 65 GLU B C 1
ATOM 2838 O O . GLU B 1 65 ? 4.973 -23.281 11.836 1 65.56 65 GLU B O 1
ATOM 2843 N N . GLN B 1 66 ? 4.469 -21.547 12.984 1 67.44 66 GLN B N 1
ATOM 2844 C CA . GLN B 1 66 ? 3.318 -21.219 12.141 1 67.44 66 GLN B CA 1
ATOM 2845 C C . GLN B 1 66 ? 3.76 -20.797 10.742 1 67.44 66 GLN B C 1
ATOM 2847 O O . GLN B 1 66 ? 3.166 -21.219 9.75 1 67.44 66 GLN B O 1
ATOM 2852 N N . VAL B 1 67 ? 4.734 -20.094 10.703 1 68.06 67 VAL B N 1
ATOM 2853 C CA . VAL B 1 67 ? 5.281 -19.656 9.422 1 68.06 67 VAL B CA 1
ATOM 2854 C C . VAL B 1 67 ? 5.887 -20.844 8.672 1 68.06 67 VAL B C 1
ATOM 2856 O O . VAL B 1 67 ? 5.695 -20.984 7.465 1 68.06 67 VAL B O 1
ATOM 2859 N N . ASP B 1 68 ? 6.426 -21.703 9.477 1 68.56 68 ASP B N 1
ATOM 2860 C CA . ASP B 1 68 ? 7.008 -22.906 8.883 1 68.56 68 ASP B CA 1
ATOM 2861 C C . ASP B 1 68 ? 5.926 -23.797 8.289 1 68.56 68 ASP B C 1
ATOM 2863 O O . ASP B 1 68 ? 6.117 -24.375 7.215 1 68.56 68 ASP B O 1
ATOM 2867 N N . ASP B 1 69 ? 4.879 -23.812 8.992 1 72.44 69 ASP B N 1
ATOM 2868 C CA . ASP B 1 69 ? 3.781 -24.641 8.508 1 72.44 69 ASP B CA 1
ATOM 2869 C C . ASP B 1 69 ? 3.168 -24.062 7.238 1 72.44 69 ASP B C 1
ATOM 2871 O O . ASP B 1 69 ? 2.789 -24.797 6.324 1 72.44 69 ASP B O 1
ATOM 2875 N N . PHE B 1 70 ? 3.111 -22.844 7.199 1 74.31 70 PHE B N 1
ATOM 2876 C CA . PHE B 1 70 ? 2.494 -22.203 6.055 1 74.31 70 PHE B CA 1
ATOM 2877 C C . PHE B 1 70 ? 3.377 -22.328 4.816 1 74.31 70 PHE B C 1
ATOM 2879 O O . PHE B 1 70 ? 2.883 -22.578 3.719 1 74.31 70 PHE B O 1
ATOM 2886 N N . PHE B 1 71 ? 4.629 -22.234 4.965 1 76.88 71 PHE B N 1
ATOM 2887 C CA . PHE B 1 71 ? 5.516 -22.234 3.809 1 76.88 71 PHE B CA 1
ATOM 2888 C C . PHE B 1 71 ? 6.012 -23.641 3.498 1 76.88 71 PHE B C 1
ATOM 2890 O O . PHE B 1 71 ? 6.48 -23.906 2.389 1 76.88 71 PHE B O 1
ATOM 2897 N N . GLY B 1 72 ? 5.883 -24.547 4.422 1 78.19 72 GLY B N 1
ATOM 2898 C CA . GLY B 1 72 ? 6.156 -25.953 4.18 1 78.19 72 GLY B CA 1
ATOM 2899 C C . GLY B 1 72 ? 7.602 -26.328 4.441 1 78.19 72 GLY B C 1
ATOM 2900 O O . GLY B 1 72 ? 8.516 -25.766 3.846 1 78.19 72 GLY B O 1
ATOM 2901 N N . LYS B 1 73 ? 7.832 -27.375 5.098 1 80.75 73 LYS B N 1
ATOM 2902 C CA . LYS B 1 73 ? 9.164 -27.844 5.469 1 80.75 73 LYS B CA 1
ATOM 2903 C C . LYS B 1 73 ? 9.875 -28.484 4.277 1 80.75 73 LYS B C 1
ATOM 2905 O O . LYS B 1 73 ? 11.102 -28.469 4.199 1 80.75 73 LYS B O 1
ATOM 2910 N N . LYS B 1 74 ? 9.117 -28.938 3.355 1 89.19 74 LYS B N 1
ATOM 2911 C CA . LYS B 1 74 ? 9.68 -29.625 2.195 1 89.19 74 LYS B CA 1
ATOM 2912 C C . LYS B 1 74 ? 9.461 -28.812 0.919 1 89.19 74 LYS B C 1
ATOM 2914 O O . LYS B 1 74 ? 9.516 -29.359 -0.185 1 89.19 74 LYS B O 1
ATOM 2919 N N . THR B 1 75 ? 9.148 -27.609 1.087 1 93.12 75 THR B N 1
ATOM 2920 C CA . THR B 1 75 ? 8.867 -26.719 -0.034 1 93.12 75 THR B CA 1
ATOM 2921 C C . THR B 1 75 ? 9.992 -25.703 -0.209 1 93.12 75 THR B C 1
ATOM 2923 O O . THR B 1 75 ? 10.492 -25.141 0.771 1 93.12 75 THR B O 1
ATOM 2926 N N . LYS B 1 76 ? 10.438 -25.594 -1.463 1 92.81 76 LYS B N 1
ATOM 2927 C CA . LYS B 1 76 ? 11.344 -24.5 -1.823 1 92.81 76 LYS B CA 1
ATOM 2928 C C . LYS B 1 76 ? 10.578 -23.344 -2.463 1 92.81 76 LYS B C 1
ATOM 2930 O O . LYS B 1 76 ? 9.633 -23.562 -3.221 1 92.81 76 LYS B O 1
ATOM 2935 N N . ARG B 1 77 ? 10.969 -22.156 -2.152 1 93.62 77 ARG B N 1
ATOM 2936 C CA . ARG B 1 77 ? 10.43 -20.953 -2.779 1 93.62 77 ARG B CA 1
ATOM 2937 C C . ARG B 1 77 ? 11.547 -20.062 -3.297 1 93.62 77 ARG B C 1
ATOM 2939 O O . ARG B 1 77 ? 12.406 -19.625 -2.525 1 93.62 77 ARG B O 1
ATOM 2946 N N . LEU B 1 78 ? 11.586 -19.906 -4.535 1 94.81 78 LEU B N 1
ATOM 2947 C CA . LEU B 1 78 ? 12.531 -19 -5.172 1 94.81 78 LEU B CA 1
ATOM 2948 C C . LEU B 1 78 ? 11.844 -17.703 -5.578 1 94.81 78 LEU B C 1
ATOM 2950 O O . LEU B 1 78 ? 10.984 -17.688 -6.465 1 94.81 78 LEU B O 1
ATOM 2954 N N . GLY B 1 79 ? 12.195 -16.578 -4.898 1 93.88 79 GLY B N 1
ATOM 2955 C CA . GLY B 1 79 ? 11.648 -15.266 -5.211 1 93.88 79 GLY B CA 1
ATOM 2956 C C . GLY B 1 79 ? 12.547 -14.445 -6.109 1 93.88 79 GLY B C 1
ATOM 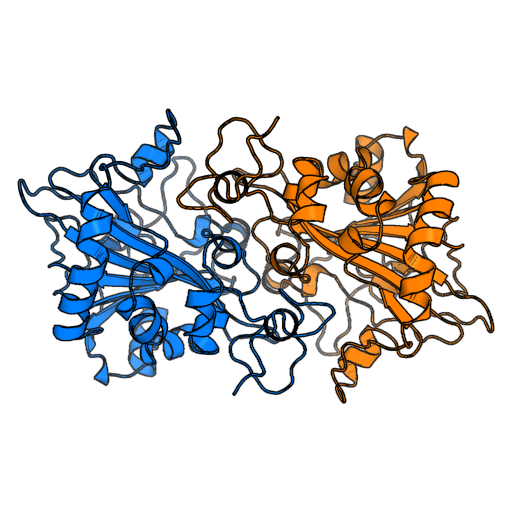2957 O O . GLY B 1 79 ? 13.453 -14.977 -6.75 1 93.88 79 GLY B O 1
ATOM 2958 N N . GLN B 1 80 ? 12.234 -13.172 -6.273 1 90.69 80 GLN B N 1
ATOM 2959 C CA . GLN B 1 80 ? 13.008 -12.188 -7.031 1 90.69 80 GLN B CA 1
ATOM 2960 C C . GLN B 1 80 ? 13.227 -12.664 -8.469 1 90.69 80 GLN B C 1
ATOM 2962 O O . GLN B 1 80 ? 14.352 -12.617 -8.969 1 90.69 80 GLN B O 1
ATOM 2967 N N . LEU B 1 81 ? 12.164 -13.141 -9.031 1 97.19 81 LEU B N 1
ATOM 2968 C CA . LEU B 1 81 ? 12.297 -13.781 -10.336 1 97.19 81 LEU B CA 1
ATOM 2969 C C . LEU B 1 81 ? 12.68 -12.758 -11.398 1 97.19 81 LEU B C 1
ATOM 2971 O O . LEU B 1 81 ? 13.297 -13.109 -12.406 1 97.19 81 LEU B O 1
ATOM 2975 N N . SER B 1 82 ? 12.273 -11.477 -11.203 1 95.81 82 SER B N 1
ATOM 2976 C CA . SER B 1 82 ? 12.664 -10.438 -12.148 1 95.81 82 SER B CA 1
ATOM 2977 C C . SER B 1 82 ? 14.18 -10.289 -12.219 1 95.81 82 SER B C 1
ATOM 2979 O O . SER B 1 82 ? 14.719 -9.844 -13.234 1 95.81 82 SER B O 1
ATOM 2981 N N . THR B 1 83 ? 14.852 -10.641 -11.195 1 95.5 83 THR B N 1
ATOM 2982 C CA . THR B 1 83 ? 16.312 -10.562 -11.164 1 95.5 83 THR B CA 1
ATOM 2983 C C . THR B 1 83 ? 16.938 -11.836 -11.727 1 95.5 83 THR B C 1
ATOM 2985 O O . THR B 1 83 ? 17.969 -11.789 -12.391 1 95.5 83 THR B O 1
ATOM 2988 N N . VAL B 1 84 ? 16.312 -12.945 -11.617 1 96.5 84 VAL B N 1
ATOM 2989 C CA . VAL B 1 84 ? 16.891 -14.258 -11.867 1 96.5 84 VAL B CA 1
ATOM 2990 C C . VAL B 1 84 ? 16.672 -14.648 -13.328 1 96.5 84 VAL B C 1
ATOM 2992 O O . VAL B 1 84 ? 17.5 -15.352 -13.922 1 96.5 84 VAL B O 1
ATOM 2995 N N . SER B 1 85 ? 15.586 -14.156 -13.891 1 98.44 85 SER B N 1
ATOM 2996 C CA . SER B 1 85 ? 15.18 -14.734 -15.164 1 98.44 85 SER B CA 1
ATOM 2997 C C . SER B 1 85 ? 14.836 -13.656 -16.188 1 98.44 85 SER B C 1
ATOM 2999 O O . SER B 1 85 ? 13.953 -12.82 -15.938 1 98.44 85 SER B O 1
ATOM 3001 N N . SER B 1 86 ? 15.492 -13.734 -17.312 1 98.31 86 SER B N 1
ATOM 3002 C CA . SER B 1 86 ? 15.164 -12.883 -18.453 1 98.31 86 SER B CA 1
ATOM 3003 C C . SER B 1 86 ? 13.797 -13.242 -19.031 1 98.31 86 SER B C 1
ATOM 3005 O O . SER B 1 86 ? 13.031 -12.352 -19.422 1 98.31 86 SER B O 1
ATOM 3007 N N . VAL B 1 87 ? 13.492 -14.5 -19.109 1 98.75 87 VAL B N 1
ATOM 3008 C CA . VAL B 1 87 ? 12.203 -14.953 -19.609 1 98.75 87 VAL B CA 1
ATOM 3009 C C . VAL B 1 87 ? 11.078 -14.367 -18.766 1 98.75 87 VAL B C 1
ATOM 3011 O O . VAL B 1 87 ? 10.07 -13.891 -19.297 1 98.75 87 VAL B O 1
ATOM 3014 N N . PHE B 1 88 ? 11.281 -14.367 -17.453 1 98.75 88 PHE B N 1
ATOM 3015 C CA . PHE B 1 88 ? 10.266 -13.797 -16.578 1 98.75 88 PHE B CA 1
ATOM 3016 C C . PHE B 1 88 ? 10.07 -12.312 -16.859 1 98.75 88 PHE B C 1
ATOM 3018 O O . PHE B 1 88 ? 8.938 -11.859 -17.078 1 98.75 88 PHE B O 1
ATOM 3025 N N . ARG B 1 89 ? 11.148 -11.539 -16.984 1 98.06 89 ARG B N 1
ATOM 3026 C CA . ARG B 1 89 ? 11.109 -10.094 -17.141 1 98.06 89 ARG B CA 1
ATOM 3027 C C . ARG B 1 89 ? 10.438 -9.703 -18.453 1 98.06 89 ARG B C 1
ATOM 3029 O O . ARG B 1 89 ? 9.617 -8.781 -18.484 1 98.06 89 ARG B O 1
ATOM 3036 N N . HIS B 1 90 ? 10.727 -10.422 -19.438 1 98.31 90 HIS B N 1
ATOM 3037 C CA . HIS B 1 90 ? 10.461 -9.883 -20.766 1 98.31 90 HIS B CA 1
ATOM 3038 C C . HIS B 1 90 ? 9.312 -10.633 -21.438 1 98.31 90 HIS B C 1
ATOM 3040 O O . HIS B 1 90 ? 8.805 -10.195 -22.469 1 98.31 90 HIS B O 1
ATOM 3046 N N . GLU B 1 91 ? 8.922 -11.742 -20.859 1 98.69 91 GLU B N 1
ATOM 3047 C CA . GLU B 1 91 ? 7.848 -12.508 -21.5 1 98.69 91 GLU B CA 1
ATOM 3048 C C . GLU B 1 91 ? 6.695 -12.758 -20.531 1 98.69 91 GLU B C 1
ATOM 3050 O O . GLU B 1 91 ? 5.574 -12.305 -20.766 1 98.69 91 GLU B O 1
ATOM 3055 N N . PHE B 1 92 ? 6.949 -13.352 -19.375 1 98.69 92 PHE B N 1
ATOM 3056 C CA . PHE B 1 92 ? 5.867 -13.68 -18.453 1 98.69 92 PHE B CA 1
ATOM 3057 C C . PHE B 1 92 ? 5.238 -12.414 -17.891 1 98.69 92 PHE B C 1
ATOM 3059 O O . PHE B 1 92 ? 4.012 -12.273 -17.875 1 98.69 92 PHE B O 1
ATOM 3066 N N . LEU B 1 93 ? 6.078 -11.484 -17.453 1 98.25 93 LEU B N 1
ATOM 3067 C CA . LEU B 1 93 ? 5.586 -10.242 -16.859 1 98.25 93 LEU B CA 1
ATOM 3068 C C . LEU B 1 93 ? 4.898 -9.375 -17.906 1 98.25 93 LEU B C 1
ATOM 3070 O O . LEU B 1 93 ? 4.137 -8.469 -17.562 1 98.25 93 LEU B O 1
ATOM 3074 N N . GLU B 1 94 ? 5.129 -9.672 -19.156 1 98.12 94 GLU B N 1
ATOM 3075 C CA . GLU B 1 94 ? 4.598 -8.883 -20.266 1 98.12 94 GLU B CA 1
ATOM 3076 C C . GLU B 1 94 ? 3.4 -9.57 -20.906 1 98.12 94 GLU B C 1
ATOM 3078 O O . GLU B 1 94 ? 2.951 -9.164 -21.984 1 98.12 94 GLU B O 1
ATOM 3083 N N . HIS B 1 95 ? 2.877 -10.57 -20.312 1 98.5 95 HIS B N 1
ATOM 3084 C CA . HIS B 1 95 ? 1.846 -11.414 -20.906 1 98.5 95 HIS B CA 1
ATOM 3085 C C . HIS B 1 95 ? 0.552 -10.633 -21.125 1 98.5 95 HIS B C 1
ATOM 3087 O O . HIS B 1 95 ? -0.115 -10.25 -20.156 1 98.5 95 HIS B O 1
ATOM 3093 N N . ASP B 1 96 ? 0.047 -10.508 -22.359 1 97.81 96 ASP B N 1
ATOM 3094 C CA . ASP B 1 96 ? -1.043 -9.602 -22.719 1 97.81 96 ASP B CA 1
ATOM 3095 C C . ASP B 1 96 ? -2.365 -10.078 -22.125 1 97.81 96 ASP B C 1
ATOM 3097 O O . ASP B 1 96 ? -3.148 -9.266 -21.609 1 97.81 96 ASP B O 1
ATOM 3101 N N . LEU B 1 97 ? -2.656 -11.312 -22.203 1 98.56 97 LEU B N 1
ATOM 3102 C CA . LEU B 1 97 ? -3.904 -11.797 -21.625 1 98.56 97 LEU B CA 1
ATOM 3103 C C . LEU B 1 97 ? -3.932 -11.57 -20.109 1 98.56 97 LEU B C 1
ATOM 3105 O O . LEU B 1 97 ? -4.953 -11.156 -19.562 1 98.56 97 LEU B O 1
ATOM 3109 N N . MET B 1 98 ? -2.793 -11.852 -19.453 1 98.69 98 MET B N 1
ATOM 3110 C CA . MET B 1 98 ? -2.684 -11.609 -18.016 1 98.69 98 MET B CA 1
ATOM 3111 C C . MET B 1 98 ? -3.041 -10.164 -17.688 1 98.69 98 MET B C 1
ATOM 3113 O O . MET B 1 98 ? -3.867 -9.914 -16.812 1 98.69 98 MET B O 1
ATOM 3117 N N . HIS B 1 99 ? -2.541 -9.227 -18.438 1 98.25 99 HIS B N 1
ATOM 3118 C CA . HIS B 1 99 ? -2.773 -7.82 -18.141 1 98.25 99 HIS B CA 1
ATOM 3119 C C . HIS B 1 99 ? -4.195 -7.41 -18.516 1 98.25 99 HIS B C 1
ATOM 3121 O O . HIS B 1 99 ? -4.789 -6.551 -17.859 1 98.25 99 HIS B O 1
ATOM 3127 N N . SER B 1 100 ? -4.738 -8.016 -19.531 1 98.44 100 SER B N 1
ATOM 3128 C CA . SER B 1 100 ? -6.141 -7.758 -19.844 1 98.44 100 SER B CA 1
ATOM 3129 C C . SER B 1 100 ? -7.055 -8.172 -18.703 1 98.44 100 SER B C 1
ATOM 3131 O O . SER B 1 100 ? -8.008 -7.461 -18.375 1 98.44 100 SER B O 1
ATOM 3133 N N . LEU B 1 101 ? -6.77 -9.289 -18.125 1 98.75 101 LEU B N 1
ATOM 3134 C CA . LEU B 1 101 ? -7.555 -9.789 -17.016 1 98.75 101 LEU B CA 1
ATOM 3135 C C . LEU B 1 101 ? -7.328 -8.938 -15.766 1 98.75 101 LEU B C 1
ATOM 3137 O O . LEU B 1 101 ? -8.273 -8.633 -15.031 1 98.75 101 LEU B O 1
ATOM 3141 N N . LEU B 1 102 ? -6.121 -8.523 -15.523 1 98.5 102 LEU B N 1
ATOM 3142 C CA . LEU B 1 102 ? -5.789 -7.672 -14.383 1 98.5 102 LEU B CA 1
ATOM 3143 C C . LEU B 1 102 ? -6.48 -6.316 -14.5 1 98.5 102 LEU B C 1
ATOM 3145 O O . LEU B 1 102 ? -7.008 -5.801 -13.508 1 98.5 102 LEU B O 1
ATOM 3149 N N . GLU B 1 103 ? -6.477 -5.742 -15.656 1 96.94 103 GLU B N 1
ATOM 3150 C CA . GLU B 1 103 ? -7.117 -4.445 -15.859 1 96.94 103 GLU B CA 1
ATOM 3151 C C . GLU B 1 103 ? -8.617 -4.52 -15.578 1 96.94 103 GLU B C 1
ATOM 3153 O O . GLU B 1 103 ? -9.188 -3.586 -15.008 1 96.94 103 GLU B O 1
ATOM 3158 N N . ARG B 1 104 ? -9.227 -5.578 -15.938 1 97 104 ARG B N 1
ATOM 3159 C CA . ARG B 1 104 ? -10.656 -5.77 -15.688 1 97 104 ARG B CA 1
ATOM 3160 C C . ARG B 1 104 ? -10.938 -5.82 -14.188 1 97 104 ARG B C 1
ATOM 3162 O O . ARG B 1 104 ? -12.023 -5.445 -13.742 1 97 104 ARG B O 1
ATOM 3169 N N . ASN B 1 105 ? -9.938 -6.262 -13.445 1 96.56 105 ASN B N 1
ATOM 3170 C CA . ASN B 1 105 ? -10.125 -6.426 -12.008 1 96.56 105 ASN B CA 1
ATOM 3171 C C . ASN B 1 105 ? -9.758 -5.156 -11.25 1 96.56 105 ASN B C 1
ATOM 3173 O O . ASN B 1 105 ? -10.375 -4.828 -10.234 1 96.56 105 ASN B O 1
ATOM 3177 N N . PHE B 1 106 ? -8.727 -4.469 -11.742 1 96.5 106 PHE B N 1
ATOM 3178 C CA . PHE B 1 106 ? -8.109 -3.477 -10.875 1 96.5 106 PHE B CA 1
ATOM 3179 C C . PHE B 1 106 ? -8.438 -2.064 -11.336 1 96.5 106 PHE B C 1
ATOM 3181 O O . PHE B 1 106 ? -8.281 -1.104 -10.578 1 96.5 106 PHE B O 1
ATOM 3188 N N . ILE B 1 107 ? -8.828 -1.871 -12.555 1 94.31 107 ILE B N 1
ATOM 3189 C CA . ILE B 1 107 ? -9.086 -0.531 -13.07 1 94.31 107 ILE B CA 1
ATOM 3190 C C . ILE B 1 107 ? -10.578 -0.227 -12.992 1 94.31 107 ILE B C 1
ATOM 3192 O O . ILE B 1 107 ? -11.305 -0.359 -13.984 1 94.31 107 ILE B O 1
ATOM 3196 N N . ASP B 1 108 ? -11.062 0.226 -11.844 1 90.44 108 ASP B N 1
ATOM 3197 C CA . ASP B 1 108 ? -12.5 0.352 -11.625 1 90.44 108 ASP B CA 1
ATOM 3198 C C . ASP B 1 108 ? -12.844 1.704 -11.008 1 90.44 108 ASP B C 1
ATOM 3200 O O . ASP B 1 108 ? -14 1.961 -10.664 1 90.44 108 ASP B O 1
ATOM 3204 N N . TYR B 1 109 ? -11.891 2.551 -10.727 1 83.31 109 TYR B N 1
ATOM 3205 C CA . TYR B 1 109 ? -12.117 3.916 -10.266 1 83.31 109 TYR B CA 1
ATOM 3206 C C . TYR B 1 109 ? -10.969 4.828 -10.68 1 83.31 109 TYR B C 1
ATOM 3208 O O . TYR B 1 109 ? -9.922 4.355 -11.117 1 83.31 109 TYR B O 1
ATOM 3216 N N . PRO B 1 110 ? -11.227 6.07 -10.414 1 73.94 110 PRO B N 1
ATOM 3217 C CA . PRO B 1 110 ? -10.141 6.988 -10.75 1 73.94 110 PRO B CA 1
ATOM 3218 C C . PRO B 1 110 ? -8.883 6.738 -9.922 1 73.94 110 PRO B C 1
ATOM 3220 O O . PRO B 1 110 ? -8.977 6.316 -8.766 1 73.94 110 PRO B O 1
ATOM 3223 N N . LEU B 1 111 ? -7.715 6.77 -10.367 1 77.56 111 LEU B N 1
ATOM 3224 C CA . LEU B 1 111 ? -6.414 6.598 -9.727 1 77.56 111 LEU B CA 1
ATOM 3225 C C . LEU B 1 111 ? -6.074 5.117 -9.586 1 77.56 111 LEU B C 1
ATOM 3227 O O . LEU B 1 111 ? -5.047 4.766 -8.992 1 77.56 111 LEU B O 1
ATOM 3231 N N . ALA B 1 112 ? -7.07 4.355 -10.055 1 87.5 112 ALA B N 1
ATOM 3232 C CA . ALA B 1 112 ? -6.828 2.918 -9.961 1 87.5 112 ALA B CA 1
ATOM 3233 C C . ALA B 1 112 ? -5.543 2.529 -10.68 1 87.5 112 ALA B C 1
ATOM 3235 O O . ALA B 1 112 ? -5.066 3.26 -11.555 1 87.5 112 ALA B O 1
ATOM 3236 N N . GLY B 1 113 ? -5.008 1.443 -10.328 1 94.31 113 GLY B N 1
ATOM 3237 C CA . GLY B 1 113 ? -3.805 0.821 -10.859 1 94.31 113 GLY B CA 1
ATOM 3238 C C . GLY B 1 113 ? -3.406 -0.437 -10.109 1 94.31 113 GLY B C 1
ATOM 3239 O O . GLY B 1 113 ? -4.039 -0.806 -9.117 1 94.31 113 GLY B O 1
ATOM 3240 N N . TYR B 1 114 ? -2.424 -1.07 -10.695 1 97.44 114 TYR B N 1
ATOM 3241 C CA . TYR B 1 114 ? -1.956 -2.297 -10.055 1 97.44 114 TYR B CA 1
ATOM 3242 C C . TYR B 1 114 ? -0.469 -2.51 -10.312 1 97.44 114 TYR B C 1
ATOM 3244 O O . TYR B 1 114 ? 0.115 -1.871 -11.188 1 97.44 114 TYR B O 1
ATOM 3252 N N . TRP B 1 115 ? 0.127 -3.316 -9.469 1 98.19 115 TRP B N 1
ATOM 3253 C CA . TRP B 1 115 ? 1.518 -3.729 -9.633 1 98.19 115 TRP B CA 1
ATOM 3254 C C . TRP B 1 115 ? 1.758 -5.098 -9 1 98.19 115 TRP B C 1
ATOM 3256 O O . TRP B 1 115 ? 0.83 -5.715 -8.477 1 98.19 115 TRP B O 1
ATOM 3266 N N . MET B 1 116 ? 2.918 -5.613 -9.164 1 98.5 116 MET B N 1
ATOM 3267 C CA . MET B 1 116 ? 3.229 -6.973 -8.734 1 98.5 116 MET B CA 1
ATOM 3268 C C . MET B 1 116 ? 3.443 -7.031 -7.223 1 98.5 116 MET B C 1
ATOM 3270 O O . MET B 1 116 ? 4.176 -6.215 -6.664 1 98.5 116 MET B O 1
ATOM 3274 N N . ASN B 1 117 ? 2.768 -7.945 -6.633 1 98.19 117 ASN B N 1
ATOM 3275 C CA . ASN B 1 117 ? 2.934 -8.25 -5.215 1 98.19 117 ASN B CA 1
ATOM 3276 C C . ASN B 1 117 ? 4.117 -9.18 -4.977 1 98.19 117 ASN B C 1
ATOM 3278 O O . ASN B 1 117 ? 5.078 -8.812 -4.297 1 98.19 117 ASN B O 1
ATOM 3282 N N . THR B 1 118 ? 4.07 -10.359 -5.59 1 97.5 118 THR B N 1
ATOM 3283 C CA . THR B 1 118 ? 5.125 -11.359 -5.469 1 97.5 118 THR B CA 1
ATOM 3284 C C . THR B 1 118 ? 5.258 -12.164 -6.762 1 97.5 118 THR B C 1
ATOM 3286 O O . THR B 1 118 ? 4.309 -12.266 -7.539 1 97.5 118 THR B O 1
ATOM 3289 N N . SER B 1 119 ? 6.387 -12.617 -6.965 1 97.44 119 SER B N 1
ATOM 3290 C CA . SER B 1 119 ? 6.664 -13.688 -7.918 1 97.44 119 SER B CA 1
ATOM 3291 C C . SER B 1 119 ? 7.57 -14.75 -7.301 1 97.44 119 SER B C 1
ATOM 3293 O O . SER B 1 119 ? 8.648 -14.438 -6.789 1 97.44 119 SER B O 1
ATOM 3295 N N . ASP B 1 120 ? 7.145 -16 -7.363 1 96.75 120 ASP B N 1
ATOM 3296 C CA . ASP B 1 120 ? 7.887 -17.094 -6.738 1 96.75 120 ASP B CA 1
ATOM 3297 C C . ASP B 1 120 ? 7.723 -18.391 -7.527 1 96.75 120 ASP B C 1
ATOM 3299 O O . ASP B 1 120 ? 6.633 -18.688 -8.016 1 96.75 120 ASP B O 1
ATOM 3303 N N . VAL B 1 121 ? 8.797 -19.062 -7.602 1 97.75 121 VAL B N 1
ATOM 3304 C CA . VAL B 1 121 ? 8.68 -20.469 -7.938 1 97.75 121 VAL B CA 1
ATOM 3305 C C . VAL B 1 121 ? 8.531 -21.297 -6.66 1 97.75 121 VAL B C 1
ATOM 3307 O O . VAL B 1 121 ? 9.359 -21.188 -5.746 1 97.75 121 VAL B O 1
ATOM 3310 N N . ILE B 1 122 ? 7.52 -22.062 -6.617 1 97.12 122 ILE B N 1
ATOM 3311 C CA . ILE B 1 122 ? 7.227 -22.906 -5.469 1 97.12 122 ILE B CA 1
ATOM 3312 C C . ILE B 1 122 ? 7.402 -24.375 -5.859 1 97.12 122 ILE B C 1
ATOM 3314 O O . ILE B 1 122 ? 6.699 -24.875 -6.738 1 97.12 122 ILE B O 1
ATOM 3318 N N . GLU B 1 123 ? 8.305 -25.031 -5.227 1 96.88 123 GLU B N 1
ATOM 3319 C CA . GLU B 1 123 ? 8.547 -26.453 -5.449 1 96.88 123 GLU B CA 1
ATOM 3320 C C . GLU B 1 123 ? 8.133 -27.266 -4.234 1 96.88 123 GLU B C 1
ATOM 3322 O O . GLU B 1 123 ? 8.828 -27.281 -3.215 1 96.88 123 GLU B O 1
ATOM 3327 N N . ILE B 1 124 ? 7.074 -27.953 -4.371 1 96.94 124 ILE B N 1
ATOM 3328 C CA . ILE B 1 124 ? 6.566 -28.812 -3.311 1 96.94 124 ILE B CA 1
ATOM 3329 C C . ILE B 1 124 ? 7.133 -30.219 -3.479 1 96.94 124 ILE B C 1
ATOM 3331 O O . ILE B 1 124 ? 6.824 -30.906 -4.457 1 96.94 124 ILE B O 1
ATOM 3335 N N . GLY B 1 125 ? 7.855 -30.625 -2.475 1 96.62 125 GLY B N 1
ATOM 3336 C CA . GLY B 1 125 ? 8.523 -31.922 -2.553 1 96.62 125 GLY B CA 1
ATOM 3337 C C . GLY B 1 125 ? 7.66 -33.062 -2.053 1 96.62 125 GLY B C 1
ATOM 3338 O O . GLY B 1 125 ? 6.59 -32.844 -1.484 1 96.62 125 GLY B O 1
ATOM 3339 N N . PRO B 1 126 ? 8.188 -34.25 -2.307 1 96.81 126 PRO B N 1
ATOM 3340 C CA . PRO B 1 126 ? 7.453 -35.438 -1.879 1 96.81 126 PRO B CA 1
ATOM 3341 C C . PRO B 1 126 ? 7.23 -35.5 -0.369 1 96.81 126 PRO B C 1
ATOM 3343 O O . PRO B 1 126 ? 8.117 -35.125 0.4 1 96.81 126 PRO B O 1
ATOM 3346 N N . GLY B 1 127 ? 6.012 -35.906 0.022 1 95.94 127 GLY B N 1
ATOM 3347 C CA . GLY B 1 127 ? 5.684 -36.062 1.431 1 95.94 127 GLY B CA 1
ATOM 3348 C C . GLY B 1 127 ? 5.258 -34.75 2.084 1 95.94 127 GLY B C 1
ATOM 3349 O O . GLY B 1 127 ? 4.996 -34.719 3.287 1 95.94 127 GLY B O 1
ATOM 3350 N N . SER B 1 128 ? 5.164 -33.688 1.315 1 94.88 128 SER B N 1
ATOM 3351 C CA . SER B 1 128 ? 4.781 -32.406 1.881 1 94.88 128 SER B CA 1
ATOM 3352 C C . SER B 1 128 ? 3.346 -32.438 2.395 1 94.88 128 SER B C 1
ATOM 3354 O O . SER B 1 128 ? 2.453 -32.969 1.729 1 94.88 128 SER B O 1
ATOM 3356 N N . LYS B 1 129 ? 3.148 -31.906 3.6 1 93.62 129 LYS B N 1
ATOM 3357 C CA . LYS B 1 129 ? 1.812 -31.641 4.125 1 93.62 129 LYS B CA 1
ATOM 3358 C C . LYS B 1 129 ? 1.136 -30.5 3.375 1 93.62 129 LYS B C 1
ATOM 3360 O O . LYS B 1 129 ? 1.807 -29.688 2.74 1 93.62 129 LYS B O 1
ATOM 3365 N N . PRO B 1 130 ? -0.181 -30.531 3.391 1 94.5 130 PRO B N 1
ATOM 3366 C CA . PRO B 1 130 ? -0.854 -29.422 2.709 1 94.5 130 PRO B CA 1
ATOM 3367 C C . PRO B 1 130 ? -0.625 -28.094 3.398 1 94.5 130 PRO B C 1
ATOM 3369 O O . PRO B 1 130 ? -0.52 -28.031 4.629 1 94.5 130 PRO B O 1
ATOM 3372 N N . GLN B 1 131 ? -0.551 -27.062 2.58 1 93.69 131 GLN B N 1
ATOM 3373 C CA . GLN B 1 131 ? -0.578 -25.703 3.121 1 93.69 131 GLN B CA 1
ATOM 3374 C C . GLN B 1 131 ? -1.909 -25.406 3.807 1 93.69 131 GLN B C 1
ATOM 3376 O O . GLN B 1 131 ? -2.971 -25.781 3.297 1 93.69 131 GLN B O 1
ATOM 3381 N N . PRO B 1 132 ? -1.869 -24.781 5.012 1 93.25 132 PRO B N 1
ATOM 3382 C CA . PRO B 1 132 ? -3.15 -24.344 5.57 1 93.25 132 PRO B CA 1
ATOM 3383 C C . PRO B 1 132 ? -3.98 -23.531 4.578 1 93.25 132 PRO B C 1
ATOM 3385 O O . PRO B 1 132 ? -3.455 -22.625 3.924 1 93.25 132 PRO B O 1
ATOM 3388 N N . ILE B 1 133 ? -5.238 -23.859 4.48 1 95.94 133 ILE B N 1
ATOM 3389 C CA . ILE B 1 133 ? -6.105 -23.141 3.557 1 95.94 133 ILE B CA 1
ATOM 3390 C C . ILE B 1 133 ? -6.23 -21.688 3.998 1 95.94 133 ILE B C 1
ATOM 3392 O O . ILE B 1 133 ? -6.227 -21.391 5.195 1 95.94 133 ILE B O 1
ATOM 3396 N N . HIS B 1 134 ? -6.383 -20.797 3.07 1 96.94 134 HIS B N 1
ATOM 3397 C CA . HIS B 1 134 ? -6.375 -19.359 3.352 1 96.94 134 HIS B CA 1
ATOM 3398 C C . HIS B 1 134 ? -6.945 -18.562 2.184 1 96.94 134 HIS B C 1
ATOM 3400 O O . HIS B 1 134 ? -7.281 -19.141 1.145 1 96.94 134 HIS B O 1
ATOM 3406 N N . ARG B 1 135 ? -7.188 -17.328 2.4 1 97.12 135 ARG B N 1
ATOM 3407 C CA . ARG B 1 135 ? -7.391 -16.297 1.393 1 97.12 135 ARG B CA 1
ATOM 3408 C C . ARG B 1 135 ? -6.199 -15.344 1.329 1 97.12 135 ARG B C 1
ATOM 3410 O O . ARG B 1 135 ? -5.738 -14.844 2.359 1 97.12 135 ARG B O 1
ATOM 3417 N N . ASP B 1 136 ? -5.695 -15.164 0.137 1 96.94 136 ASP B N 1
ATOM 3418 C CA . ASP B 1 136 ? -4.59 -14.219 0.022 1 96.94 136 ASP B CA 1
ATOM 3419 C C . ASP B 1 136 ? -5.004 -12.828 0.488 1 96.94 136 ASP B C 1
ATOM 3421 O O . ASP B 1 136 ? -4.164 -12.039 0.929 1 96.94 136 ASP B O 1
ATOM 3425 N N . LEU B 1 137 ? -6.258 -12.578 0.43 1 95.5 137 LEU B N 1
ATOM 3426 C CA . LEU B 1 137 ? -6.84 -11.312 0.87 1 95.5 137 LEU B CA 1
ATOM 3427 C C . LEU B 1 137 ? -6.512 -11.047 2.334 1 95.5 137 LEU B C 1
ATOM 3429 O O . LEU B 1 137 ? -6.523 -9.891 2.775 1 95.5 137 LEU B O 1
ATOM 3433 N N . GLU B 1 138 ? -6.188 -12.062 3.109 1 94.25 138 GLU B N 1
ATOM 3434 C CA . GLU B 1 138 ? -5.953 -11.945 4.547 1 94.25 138 GLU B CA 1
ATOM 3435 C C . GLU B 1 138 ? -4.707 -11.109 4.836 1 94.25 138 GLU B C 1
ATOM 3437 O O . GLU B 1 138 ? -4.555 -10.578 5.938 1 94.25 138 GLU B O 1
ATOM 3442 N N . LEU B 1 139 ? -3.789 -11.023 3.883 1 93.06 139 LEU B N 1
ATOM 3443 C CA . LEU B 1 139 ? -2.625 -10.148 4.012 1 93.06 139 LEU B CA 1
ATOM 3444 C C . LEU B 1 139 ? -3.047 -8.695 4.18 1 93.06 139 LEU B C 1
ATOM 3446 O O . LEU B 1 139 ? -2.318 -7.898 4.773 1 93.06 139 LEU B O 1
ATOM 3450 N N . TYR B 1 140 ? -4.152 -8.352 3.676 1 95.81 140 TYR B N 1
ATOM 3451 C CA . TYR B 1 140 ? -4.715 -7.008 3.715 1 95.81 140 TYR B CA 1
ATOM 3452 C C . TYR B 1 140 ? -6.008 -6.984 4.52 1 95.81 140 TYR B C 1
ATOM 3454 O O . TYR B 1 140 ? -7.094 -6.797 3.963 1 95.81 140 TYR B O 1
ATOM 3462 N N . HIS B 1 141 ? -5.883 -7.016 5.727 1 93.88 141 HIS B N 1
ATOM 3463 C CA . HIS B 1 141 ? -6.906 -7.32 6.719 1 93.88 141 HIS B CA 1
ATOM 3464 C C . HIS B 1 141 ? -8.117 -6.41 6.559 1 93.88 141 HIS B C 1
ATOM 3466 O O . HIS B 1 141 ? -9.258 -6.848 6.723 1 93.88 141 HIS B O 1
ATOM 3472 N N . PRO B 1 142 ? -7.996 -5.117 6.305 1 94.31 142 PRO B N 1
ATOM 3473 C CA . PRO B 1 142 ? -9.188 -4.277 6.148 1 94.31 142 PRO B CA 1
ATOM 3474 C C . PRO B 1 142 ? -10.141 -4.801 5.074 1 94.31 142 PRO B C 1
ATOM 3476 O O . PRO B 1 142 ? -11.352 -4.605 5.172 1 94.31 142 PRO B O 1
ATOM 3479 N N . PHE B 1 143 ? -9.656 -5.477 4.09 1 95.25 143 PHE B N 1
ATOM 3480 C CA . PHE B 1 143 ? -10.5 -6.039 3.041 1 95.25 143 PHE B CA 1
ATOM 3481 C C . PHE B 1 143 ? -11.289 -7.234 3.564 1 95.25 143 PHE B C 1
ATOM 3483 O O . PHE B 1 143 ? -12.328 -7.59 3.006 1 95.25 143 PHE B O 1
ATOM 3490 N N . VAL B 1 144 ? -10.734 -7.918 4.57 1 95.12 144 VAL B N 1
ATOM 3491 C CA . VAL B 1 144 ? -11.492 -8.969 5.246 1 95.12 144 VAL B CA 1
ATOM 3492 C C . VAL B 1 144 ? -12.68 -8.359 5.988 1 95.12 144 VAL B C 1
ATOM 3494 O O . VAL B 1 144 ? -13.805 -8.859 5.887 1 95.12 144 VAL B O 1
ATOM 3497 N N . ILE B 1 145 ? -12.406 -7.262 6.66 1 93.12 145 ILE B N 1
ATOM 3498 C CA . ILE B 1 145 ? -13.43 -6.57 7.438 1 93.12 145 ILE B CA 1
ATOM 3499 C C . ILE B 1 145 ? -14.547 -6.098 6.516 1 93.12 145 ILE B C 1
ATOM 3501 O O . ILE B 1 145 ? -15.734 -6.258 6.832 1 93.12 145 ILE B O 1
ATOM 3505 N N . GLY B 1 146 ? -14.203 -5.531 5.355 1 92.06 146 GLY B N 1
ATOM 3506 C CA . GLY B 1 146 ? -15.188 -4.996 4.43 1 92.06 146 GLY B CA 1
ATOM 3507 C C . GLY B 1 146 ? -15.992 -6.074 3.734 1 92.06 146 GLY B C 1
ATOM 3508 O O . GLY B 1 146 ? -17.094 -5.812 3.234 1 92.06 146 GLY B O 1
ATOM 3509 N N . GLY B 1 147 ? -15.414 -7.301 3.613 1 90.62 147 GLY B N 1
ATOM 3510 C CA . GLY B 1 147 ? -16.156 -8.445 3.088 1 90.62 147 GLY B CA 1
ATOM 3511 C C . GLY B 1 147 ? -16.375 -8.367 1.588 1 90.62 147 GLY B C 1
ATOM 3512 O O . GLY B 1 147 ? -15.531 -7.844 0.856 1 90.62 147 GLY B O 1
ATOM 3513 N N . PRO B 1 148 ? -17.453 -8.945 1.149 1 89.5 148 PRO B N 1
ATOM 3514 C CA . PRO B 1 148 ? -17.703 -9.133 -0.283 1 89.5 148 PRO B CA 1
ATOM 3515 C C . PRO B 1 148 ? -17.922 -7.812 -1.021 1 89.5 148 PRO B C 1
ATOM 3517 O O . PRO B 1 148 ? -17.766 -7.75 -2.244 1 89.5 148 PRO B O 1
ATOM 3520 N N . ALA B 1 149 ? -18.234 -6.801 -0.341 1 88.5 149 ALA B N 1
ATOM 3521 C CA . ALA B 1 149 ? -18.5 -5.512 -0.971 1 88.5 149 ALA B CA 1
ATOM 3522 C C . ALA B 1 149 ? -17.203 -4.832 -1.408 1 88.5 149 ALA B C 1
ATOM 3524 O O . ALA B 1 149 ? -17.234 -3.895 -2.209 1 88.5 149 ALA B O 1
ATOM 3525 N N . MET B 1 150 ? -16.125 -5.273 -0.872 1 93.75 150 MET B N 1
ATOM 3526 C CA . MET B 1 150 ? -14.836 -4.66 -1.192 1 93.75 150 MET B CA 1
ATOM 3527 C C . MET B 1 150 ? -14.383 -5.051 -2.594 1 93.75 150 MET B C 1
ATOM 3529 O O . MET B 1 150 ? -14.633 -6.168 -3.045 1 93.75 150 MET B O 1
ATOM 3533 N N . PRO B 1 151 ? -13.727 -4.09 -3.273 1 95.44 151 PRO B N 1
ATOM 3534 C CA . PRO B 1 151 ? -13.133 -4.477 -4.555 1 95.44 151 PRO B CA 1
ATOM 3535 C C . PRO B 1 151 ? -12.031 -5.523 -4.398 1 95.44 151 PRO B C 1
ATOM 3537 O O . PRO B 1 151 ? -11.602 -5.809 -3.279 1 95.44 151 PRO B O 1
ATOM 3540 N N . GLU B 1 152 ? -11.641 -6.102 -5.527 1 97.31 152 GLU B N 1
ATOM 3541 C CA . GLU B 1 152 ? -10.57 -7.098 -5.527 1 97.31 152 GLU B CA 1
ATOM 3542 C C . GLU B 1 152 ? -9.258 -6.496 -5.047 1 97.31 152 GLU B C 1
ATOM 3544 O O . GLU B 1 152 ? -8.828 -5.453 -5.543 1 97.31 152 GLU B O 1
ATOM 3549 N N . ALA B 1 153 ? -8.641 -7.121 -4.066 1 97.62 153 ALA B N 1
ATOM 3550 C CA . ALA B 1 153 ? -7.367 -6.637 -3.543 1 97.62 153 ALA B CA 1
ATOM 3551 C C . ALA B 1 153 ? -6.191 -7.344 -4.215 1 97.62 153 ALA B C 1
ATOM 3553 O O . ALA B 1 153 ? -5.152 -6.73 -4.469 1 97.62 153 ALA B O 1
ATOM 3554 N N . VAL B 1 154 ? -6.363 -8.625 -4.473 1 98.56 154 VAL B N 1
ATOM 3555 C CA . VAL B 1 154 ? -5.289 -9.492 -4.949 1 98.56 154 VAL B CA 1
ATOM 3556 C C . VAL B 1 154 ? -5.805 -10.383 -6.078 1 98.56 154 VAL B C 1
ATOM 3558 O O . VAL B 1 154 ? -6.91 -10.922 -5.996 1 98.56 154 VAL B O 1
ATOM 3561 N N . CYS B 1 155 ? -5.039 -10.523 -7.082 1 98.69 155 CYS B N 1
ATOM 3562 C CA . CYS B 1 155 ? -5.25 -11.5 -8.141 1 98.69 155 CYS B CA 1
ATOM 3563 C C . CYS B 1 155 ? -3.998 -12.336 -8.367 1 98.69 155 CYS B C 1
ATOM 3565 O O . CYS B 1 155 ? -2.883 -11.82 -8.328 1 98.69 155 CYS B O 1
ATOM 3567 N N . ASN B 1 156 ? -4.234 -13.602 -8.703 1 98.81 156 ASN B N 1
ATOM 3568 C CA . ASN B 1 156 ? -3.096 -14.508 -8.789 1 98.81 156 ASN B CA 1
ATOM 3569 C C . ASN B 1 156 ? -3.125 -15.328 -10.07 1 98.81 156 ASN B C 1
ATOM 3571 O O . ASN B 1 156 ? -4.199 -15.625 -10.602 1 98.81 156 ASN B O 1
ATOM 3575 N N . PHE B 1 157 ? -1.973 -15.625 -10.492 1 98.94 157 PHE B N 1
ATOM 3576 C CA . PHE B 1 157 ? -1.728 -16.594 -11.562 1 98.94 157 PHE B CA 1
ATOM 3577 C C . PHE B 1 157 ? -0.75 -17.672 -11.102 1 98.94 157 PHE B C 1
ATOM 3579 O O . PHE B 1 157 ? 0.385 -17.359 -10.727 1 98.94 157 PHE B O 1
ATOM 3586 N N . MET B 1 158 ? -1.176 -18.875 -11.062 1 98.94 158 MET B N 1
ATOM 3587 C CA . MET B 1 158 ? -0.334 -20.047 -10.789 1 98.94 158 MET B CA 1
ATOM 3588 C C . MET B 1 158 ? -0.097 -20.859 -12.062 1 98.94 158 MET B C 1
ATOM 3590 O O . MET B 1 158 ? -1.002 -21.531 -12.547 1 98.94 158 MET B O 1
ATOM 3594 N N . VAL B 1 159 ? 1.082 -20.781 -12.539 1 98.94 159 VAL B N 1
ATOM 3595 C CA . VAL B 1 159 ? 1.438 -21.5 -13.758 1 98.94 159 VAL B CA 1
ATOM 3596 C C . VAL B 1 159 ? 2.082 -22.844 -13.383 1 98.94 159 VAL B C 1
ATOM 3598 O O . VAL B 1 159 ? 3.025 -22.891 -12.594 1 98.94 159 VAL B O 1
ATOM 3601 N N . ALA B 1 160 ? 1.581 -23.891 -13.977 1 98.88 160 ALA B N 1
ATOM 3602 C CA . ALA B 1 160 ? 2.207 -25.203 -13.781 1 98.88 160 ALA B CA 1
ATOM 3603 C C . ALA B 1 160 ? 3.49 -25.312 -14.594 1 98.88 160 ALA B C 1
ATOM 3605 O O . ALA B 1 160 ? 3.455 -25.281 -15.828 1 98.88 160 ALA B O 1
ATOM 3606 N N . LEU B 1 161 ? 4.582 -25.453 -13.891 1 98.75 161 LEU B N 1
ATOM 3607 C CA . LEU B 1 161 ? 5.852 -25.688 -14.57 1 98.75 161 LEU B CA 1
ATOM 3608 C C . LEU B 1 161 ? 6.09 -27.172 -14.773 1 98.75 161 LEU B C 1
ATOM 3610 O O . LEU B 1 161 ? 6.836 -27.578 -15.672 1 98.75 161 LEU B O 1
ATOM 3614 N N . THR B 1 162 ? 5.609 -27.984 -13.922 1 98.56 162 THR B N 1
ATOM 3615 C CA . THR B 1 162 ? 5.512 -29.438 -14 1 98.56 162 THR B CA 1
ATOM 3616 C C . THR B 1 162 ? 4.051 -29.875 -13.938 1 98.56 162 THR B C 1
ATOM 3618 O O . THR B 1 162 ? 3.158 -29.062 -13.703 1 98.56 162 THR B O 1
ATOM 3621 N N . PRO B 1 163 ? 3.816 -31.203 -14.219 1 98.75 163 PRO B N 1
ATOM 3622 C CA . PRO B 1 163 ? 2.424 -31.641 -14.07 1 98.75 163 PRO B CA 1
ATOM 3623 C C . PRO B 1 163 ? 1.883 -31.406 -12.664 1 98.75 163 PRO B C 1
ATOM 3625 O O . PRO B 1 163 ? 2.584 -31.656 -11.68 1 98.75 163 PRO B O 1
ATOM 3628 N N . PHE B 1 164 ? 0.72 -30.781 -12.562 1 98.88 164 PHE B N 1
ATOM 3629 C CA . PHE B 1 164 ? -0.056 -30.703 -11.328 1 98.88 164 PHE B CA 1
ATOM 3630 C C . PHE B 1 164 ? -1.087 -31.812 -11.258 1 98.88 164 PHE B C 1
ATOM 3632 O O . PHE B 1 164 ? -1.982 -31.891 -12.102 1 98.88 164 PHE B O 1
ATOM 3639 N N . THR B 1 165 ? -0.968 -32.656 -10.312 1 98.62 165 THR B N 1
ATOM 3640 C CA . THR B 1 165 ? -1.943 -33.719 -10.078 1 98.62 165 THR B CA 1
ATOM 3641 C C . THR B 1 165 ? -2.461 -33.656 -8.641 1 98.62 165 THR B C 1
ATOM 3643 O O . THR B 1 165 ? -1.866 -33 -7.785 1 98.62 165 THR B O 1
ATOM 3646 N N . ALA B 1 166 ? -3.578 -34.344 -8.422 1 97.88 166 ALA B N 1
ATOM 3647 C CA . ALA B 1 166 ? -4.145 -34.406 -7.074 1 97.88 166 ALA B CA 1
ATOM 3648 C C . ALA B 1 166 ? -3.172 -35.031 -6.094 1 97.88 166 ALA B C 1
ATOM 3650 O O . ALA B 1 166 ? -3.166 -34.719 -4.906 1 97.88 166 ALA B O 1
ATOM 3651 N N . GLU B 1 167 ? -2.271 -35.844 -6.566 1 98.25 167 GLU B N 1
ATOM 3652 C CA . GLU B 1 167 ? -1.389 -36.625 -5.715 1 98.25 167 GLU B CA 1
ATOM 3653 C C . GLU B 1 167 ? -0.096 -35.875 -5.414 1 98.25 167 GLU B C 1
ATOM 3655 O O . GLU B 1 167 ? 0.578 -36.156 -4.422 1 98.25 167 GLU B O 1
ATOM 3660 N N . ASN B 1 168 ? 0.26 -34.906 -6.312 1 98.38 168 ASN B N 1
ATOM 3661 C CA . ASN B 1 168 ? 1.61 -34.406 -6.145 1 98.38 168 ASN B CA 1
ATOM 3662 C C . ASN B 1 168 ? 1.593 -32.969 -5.625 1 98.38 168 ASN B C 1
ATOM 3664 O O . ASN B 1 168 ? 2.562 -32.219 -5.801 1 98.38 168 ASN B O 1
ATOM 3668 N N . GLY B 1 169 ? 0.437 -32.531 -5.094 1 97.94 169 GLY B 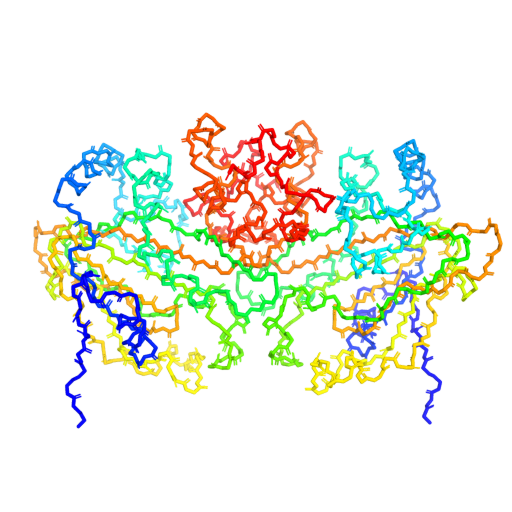N 1
ATOM 3669 C CA . GLY B 1 169 ? 0.422 -31.25 -4.398 1 97.94 169 GLY B CA 1
ATOM 3670 C C . GLY B 1 169 ? -0.175 -30.125 -5.223 1 97.94 169 GLY B C 1
ATOM 3671 O O . GLY B 1 169 ? 0.094 -28.953 -4.965 1 97.94 169 GLY B O 1
ATOM 3672 N N . ALA B 1 170 ? -0.949 -30.422 -6.23 1 98.69 170 ALA B N 1
ATOM 3673 C CA . ALA B 1 170 ? -1.653 -29.375 -6.977 1 98.69 170 ALA B CA 1
ATOM 3674 C C . ALA B 1 170 ? -2.398 -28.438 -6.035 1 98.69 170 ALA B C 1
ATOM 3676 O O . ALA B 1 170 ? -2.941 -28.859 -5.016 1 98.69 170 ALA B O 1
ATOM 3677 N N . THR B 1 171 ? -2.377 -27.141 -6.41 1 98.62 171 THR B N 1
ATOM 3678 C CA . THR B 1 171 ? -3.127 -26.172 -5.609 1 98.62 171 THR B CA 1
ATOM 3679 C C . THR B 1 171 ? -4.598 -26.578 -5.516 1 98.62 171 THR B C 1
ATOM 3681 O O . THR B 1 171 ? -5.199 -26.984 -6.508 1 98.62 171 THR B O 1
ATOM 3684 N N . VAL B 1 172 ? -5.117 -26.5 -4.355 1 98.44 172 VAL B N 1
ATOM 3685 C CA . VAL B 1 172 ? -6.527 -26.812 -4.152 1 98.44 172 VAL B CA 1
ATOM 3686 C C . VAL B 1 172 ? -7.32 -25.516 -3.977 1 98.44 172 VAL B C 1
ATOM 3688 O O . VAL B 1 172 ? -6.805 -24.531 -3.445 1 98.44 172 VAL B O 1
ATOM 3691 N N . PHE B 1 173 ? -8.586 -25.562 -4.48 1 98.62 173 PHE B N 1
ATOM 3692 C CA . PHE B 1 173 ? -9.477 -24.422 -4.402 1 98.62 173 PHE B CA 1
ATOM 3693 C C . PHE B 1 173 ? -10.852 -24.828 -3.896 1 98.62 173 PHE B C 1
ATOM 3695 O O . PHE B 1 173 ? -11.273 -25.969 -4.098 1 98.62 173 PHE B O 1
ATOM 3702 N N . ALA B 1 174 ? -11.484 -23.922 -3.211 1 98 174 ALA B N 1
ATOM 3703 C CA . ALA B 1 174 ? -12.914 -24.016 -2.959 1 98 174 ALA B CA 1
ATOM 3704 C C . ALA B 1 174 ? -13.68 -22.984 -3.797 1 98 174 ALA B C 1
ATOM 3706 O O . ALA B 1 174 ? -14.055 -21.922 -3.303 1 98 174 ALA B O 1
ATOM 3707 N N . PRO B 1 175 ? -13.984 -23.422 -5.066 1 97.69 175 PRO B N 1
ATOM 3708 C CA . PRO B 1 175 ? -14.602 -22.453 -5.98 1 97.69 175 PRO B CA 1
ATOM 3709 C C . PRO B 1 175 ? -15.891 -21.859 -5.426 1 97.69 175 PRO B C 1
ATOM 3711 O O . PRO B 1 175 ? -16.672 -22.562 -4.789 1 97.69 175 PRO B O 1
ATOM 3714 N N . GLY B 1 176 ? -16.094 -20.547 -5.676 1 96.25 176 GLY B N 1
ATOM 3715 C CA . GLY B 1 176 ? -17.312 -19.859 -5.27 1 96.25 176 GLY B CA 1
ATOM 3716 C C . GLY B 1 176 ? -17.188 -19.188 -3.918 1 96.25 176 GLY B C 1
ATOM 3717 O O . GLY B 1 176 ? -18.031 -18.359 -3.559 1 96.25 176 GLY B O 1
ATOM 3718 N N . THR B 1 177 ? -16.141 -19.484 -3.158 1 96.88 177 THR B N 1
ATOM 3719 C CA . THR B 1 177 ? -16.047 -18.984 -1.791 1 96.88 177 THR B CA 1
ATOM 3720 C C . THR B 1 177 ? -15.703 -17.5 -1.781 1 96.88 177 THR B C 1
ATOM 3722 O O . THR B 1 177 ? -15.812 -16.844 -0.746 1 96.88 177 THR B O 1
ATOM 3725 N N . HIS B 1 178 ? -15.312 -16.922 -2.93 1 96.38 178 HIS B N 1
ATOM 3726 C CA . HIS B 1 178 ? -15.102 -15.492 -3.037 1 96.38 178 HIS B CA 1
ATOM 3727 C C . HIS B 1 178 ? -16.406 -14.727 -2.893 1 96.38 178 HIS B C 1
ATOM 3729 O O . HIS B 1 178 ? -16.406 -13.508 -2.717 1 96.38 178 HIS B O 1
ATOM 3735 N N . LEU B 1 179 ? -17.531 -15.492 -2.924 1 95.31 179 LEU B N 1
ATOM 3736 C CA . LEU B 1 179 ? -18.859 -14.883 -2.824 1 95.31 179 LEU B CA 1
ATOM 3737 C C . LEU B 1 179 ? -19.453 -15.094 -1.435 1 95.31 179 LEU B C 1
ATOM 3739 O O . LEU B 1 179 ? -20.625 -14.812 -1.208 1 95.31 179 LEU B O 1
ATOM 3743 N N . ASN B 1 180 ? -18.641 -15.664 -0.528 1 96.38 180 ASN B N 1
ATOM 3744 C CA . ASN B 1 180 ? -19.125 -15.805 0.839 1 96.38 180 ASN B CA 1
ATOM 3745 C C . ASN B 1 180 ? -19.625 -14.477 1.396 1 96.38 180 ASN B C 1
ATOM 3747 O O . ASN B 1 180 ? -19.156 -13.414 0.99 1 96.38 180 ASN B O 1
ATOM 3751 N N . GLU B 1 181 ? -20.484 -14.57 2.377 1 94.94 181 GLU B N 1
ATOM 3752 C CA . GLU B 1 181 ? -21.047 -13.375 2.988 1 94.94 181 GLU B CA 1
ATOM 3753 C C . GLU B 1 181 ? -20.047 -12.672 3.891 1 94.94 181 GLU B C 1
ATOM 3755 O O . GLU B 1 181 ? -20.172 -11.484 4.172 1 94.94 181 GLU B O 1
ATOM 3760 N N . SER B 1 182 ? -19.172 -13.43 4.375 1 94.88 182 SER B N 1
ATOM 3761 C CA . SER B 1 182 ? -18.109 -12.938 5.23 1 94.88 182 SER B CA 1
ATOM 3762 C C . SER B 1 182 ? -16.797 -13.641 4.938 1 94.88 182 SER B C 1
ATOM 3764 O O . SER B 1 182 ? -16.781 -14.805 4.527 1 94.88 182 SER B O 1
ATOM 3766 N N . PHE B 1 183 ? -15.75 -12.93 5.145 1 95.62 183 PHE B N 1
ATOM 3767 C CA . PHE B 1 183 ? -14.43 -13.5 4.93 1 95.62 183 PHE B CA 1
ATOM 3768 C C . PHE B 1 183 ? -13.711 -13.727 6.254 1 95.62 183 PHE B C 1
ATOM 3770 O O . PHE B 1 183 ? -12.562 -14.172 6.277 1 95.62 183 PHE B O 1
ATOM 3777 N N . GLU B 1 184 ? -14.32 -13.484 7.324 1 92.75 184 GLU B N 1
ATOM 3778 C CA . GLU B 1 184 ? -13.742 -13.695 8.648 1 92.75 184 GLU B CA 1
ATOM 3779 C C . GLU B 1 184 ? -13.641 -15.18 8.984 1 92.75 184 GLU B C 1
ATOM 3781 O O . GLU B 1 184 ? -14.531 -15.961 8.648 1 92.75 184 GLU B O 1
ATOM 3786 N N . ARG B 1 185 ? -12.57 -15.531 9.617 1 93.38 185 ARG B N 1
ATOM 3787 C CA . ARG B 1 185 ? -12.445 -16.891 10.133 1 93.38 185 ARG B CA 1
ATOM 3788 C C . ARG B 1 185 ? -13.383 -17.109 11.32 1 93.38 185 ARG B C 1
ATOM 3790 O O . ARG B 1 185 ? -13.664 -16.188 12.078 1 93.38 185 ARG B O 1
ATOM 3797 N N . LEU B 1 186 ? -13.734 -18.391 11.445 1 92.62 186 LEU B N 1
ATOM 3798 C CA . LEU B 1 186 ? -14.539 -18.781 12.602 1 92.62 186 LEU B CA 1
ATOM 3799 C C . LEU B 1 186 ? -13.688 -18.859 13.859 1 92.62 186 LEU B C 1
ATOM 3801 O O . LEU B 1 186 ? -12.461 -18.781 13.789 1 92.62 186 LEU B O 1
ATOM 3805 N N . GLU B 1 187 ? -14.297 -18.969 14.969 1 91.81 187 GLU B N 1
ATOM 3806 C CA . GLU B 1 187 ? -13.617 -19 16.266 1 91.81 187 GLU B CA 1
ATOM 3807 C C . GLU B 1 187 ? -12.586 -20.125 16.312 1 91.81 187 GLU B C 1
ATOM 3809 O O . GLU B 1 187 ? -11.531 -19.984 16.938 1 91.81 187 GLU B O 1
ATOM 3814 N N . ASP B 1 188 ? -12.844 -21.141 15.609 1 91.31 188 ASP B N 1
ATOM 3815 C CA . ASP B 1 188 ? -11.93 -22.266 15.625 1 91.31 188 ASP B CA 1
ATOM 3816 C C . ASP B 1 188 ? -10.844 -22.109 14.562 1 91.31 188 ASP B C 1
ATOM 3818 O O . ASP B 1 188 ? -10.055 -23.031 14.336 1 91.31 188 ASP B O 1
ATOM 3822 N N . GLY B 1 189 ? -10.938 -21 13.844 1 91.62 189 GLY B N 1
ATOM 3823 C CA . GLY B 1 189 ? -9.906 -20.719 12.852 1 91.62 189 GLY B CA 1
ATOM 3824 C C . GLY B 1 189 ? -10.273 -21.188 11.461 1 91.62 189 GLY B C 1
ATOM 3825 O O . GLY B 1 189 ? -9.57 -20.891 10.492 1 91.62 189 GLY B O 1
ATOM 3826 N N . GLU B 1 190 ? -11.375 -21.859 11.344 1 92.81 190 GLU B N 1
ATOM 3827 C CA . GLU B 1 190 ? -11.781 -22.438 10.07 1 92.81 190 GLU B CA 1
ATOM 3828 C C . GLU B 1 190 ? -12.383 -21.375 9.148 1 92.81 190 GLU B C 1
ATOM 3830 O O . GLU B 1 190 ? -12.812 -20.312 9.617 1 92.81 190 GLU B O 1
ATOM 3835 N N . LEU B 1 191 ? -12.312 -21.672 7.898 1 95.31 191 LEU B N 1
ATOM 3836 C CA . LEU B 1 191 ? -12.93 -20.828 6.879 1 95.31 191 LEU B CA 1
ATOM 3837 C C . LEU B 1 191 ? -14.148 -21.516 6.277 1 95.31 191 LEU B C 1
ATOM 3839 O O . LEU B 1 191 ? -14.039 -22.609 5.723 1 95.31 191 LEU B O 1
ATOM 3843 N N . PRO B 1 192 ? -15.266 -20.875 6.367 1 93.06 192 PRO B N 1
ATOM 3844 C CA . PRO B 1 192 ? -16.469 -21.5 5.785 1 93.06 192 PRO B CA 1
ATOM 3845 C C . PRO B 1 192 ? -16.281 -21.875 4.316 1 93.06 192 PRO B C 1
ATOM 3847 O O . PRO B 1 192 ? -15.914 -21.016 3.5 1 93.06 192 PRO B O 1
ATOM 3850 N N . GLY B 1 193 ? -16.516 -23.125 4.02 1 92.94 193 GLY B N 1
ATOM 3851 C CA . GLY B 1 193 ? -16.344 -23.641 2.666 1 92.94 193 GLY B CA 1
ATOM 3852 C C . GLY B 1 193 ? -14.961 -24.203 2.406 1 92.94 193 GLY B C 1
ATOM 3853 O O . GLY B 1 193 ? -14.703 -24.766 1.344 1 92.94 193 GLY B O 1
ATOM 3854 N N . GLY B 1 194 ? -14.094 -24.094 3.379 1 92.75 194 GLY B N 1
ATOM 3855 C CA . GLY B 1 194 ? -12.711 -24.516 3.229 1 92.75 194 GLY B CA 1
ATOM 3856 C C . GLY B 1 194 ? -12.562 -26.031 3.207 1 92.75 194 GLY B C 1
ATOM 3857 O O . GLY B 1 194 ? -11.5 -26.547 2.836 1 92.75 194 GLY B O 1
ATOM 3858 N N . ASP B 1 195 ? -13.586 -26.719 3.51 1 92.38 195 ASP B N 1
ATOM 3859 C CA . ASP B 1 195 ? -13.547 -28.172 3.543 1 92.38 195 ASP B CA 1
ATOM 3860 C C . ASP B 1 195 ? -13.922 -28.766 2.186 1 92.38 195 ASP B C 1
ATOM 3862 O O . ASP B 1 195 ? -13.828 -29.984 1.981 1 92.38 195 ASP B O 1
ATOM 3866 N N . LYS B 1 196 ? -14.25 -27.969 1.245 1 93.69 196 LYS B N 1
ATOM 3867 C CA . LYS B 1 196 ? -14.711 -28.422 -0.061 1 93.69 196 LYS B CA 1
ATOM 3868 C C . LYS B 1 196 ? -13.727 -28.031 -1.161 1 93.69 196 LYS B C 1
ATOM 3870 O O . LYS B 1 196 ? -14.125 -27.5 -2.199 1 93.69 196 LYS B O 1
ATOM 3875 N N . THR B 1 197 ? -12.516 -28.312 -0.951 1 96.69 197 THR B N 1
ATOM 3876 C CA . THR B 1 197 ? -11.516 -27.938 -1.943 1 96.69 197 THR B CA 1
ATOM 3877 C C . THR B 1 197 ? -11.359 -29.016 -2.998 1 96.69 197 THR B C 1
ATOM 3879 O O . THR B 1 197 ? -11.57 -30.203 -2.715 1 96.69 197 THR B O 1
ATOM 3882 N N . ILE B 1 198 ? -11.062 -28.625 -4.164 1 97.12 198 ILE B N 1
ATOM 3883 C CA . ILE B 1 198 ? -10.734 -29.516 -5.27 1 97.12 198 ILE B CA 1
ATOM 3884 C C . ILE B 1 198 ? -9.383 -29.125 -5.867 1 97.12 198 ILE B C 1
ATOM 3886 O O . ILE B 1 198 ? -9.055 -27.938 -5.949 1 97.12 198 ILE B O 1
ATOM 3890 N N . SER B 1 199 ? -8.648 -30.125 -6.32 1 98 199 SER B N 1
ATOM 3891 C CA . SER B 1 199 ? -7.324 -29.906 -6.883 1 98 199 SER B CA 1
ATOM 3892 C C . SER B 1 199 ? -7.414 -29.297 -8.281 1 98 199 SER B C 1
ATOM 3894 O O . SER B 1 199 ? -8.203 -29.766 -9.109 1 98 199 SER B O 1
ATOM 3896 N N . ALA B 1 200 ? -6.645 -28.312 -8.57 1 98.56 200 ALA B N 1
ATOM 3897 C CA . ALA B 1 200 ? -6.473 -27.812 -9.938 1 98.56 200 ALA B CA 1
ATOM 3898 C C . ALA B 1 200 ? -5.469 -28.672 -10.703 1 98.56 200 ALA B C 1
ATOM 3900 O O . ALA B 1 200 ? -4.281 -28.344 -10.766 1 98.56 200 ALA B O 1
ATOM 3901 N N . VAL B 1 201 ? -5.953 -29.703 -11.289 1 98.56 201 VAL B N 1
ATOM 3902 C CA . VAL B 1 201 ? -5.105 -30.531 -12.125 1 98.56 201 VAL B CA 1
ATOM 3903 C C . VAL B 1 201 ? -4.758 -29.797 -13.414 1 98.56 201 VAL B C 1
ATOM 3905 O O . VAL B 1 201 ? -5.645 -29.281 -14.102 1 98.56 201 VAL B O 1
ATOM 3908 N N . MET B 1 202 ? -3.457 -29.734 -13.734 1 98.81 202 MET B N 1
ATOM 3909 C CA . MET B 1 202 ? -2.996 -28.922 -14.852 1 98.81 202 MET B CA 1
ATOM 3910 C C . MET B 1 202 ? -1.8 -29.562 -15.547 1 98.81 202 MET B C 1
ATOM 3912 O O . MET B 1 202 ? -0.966 -30.203 -14.891 1 98.81 202 MET B O 1
ATOM 3916 N N . ASN B 1 203 ? -1.774 -29.422 -16.844 1 98.69 203 ASN B N 1
ATOM 3917 C CA . ASN B 1 203 ? -0.562 -29.719 -17.594 1 98.69 203 ASN B CA 1
ATOM 3918 C C . ASN B 1 203 ? 0.449 -28.578 -17.516 1 98.69 203 ASN B C 1
ATOM 3920 O O . ASN B 1 203 ? 0.074 -27.422 -17.312 1 98.69 203 ASN B O 1
ATOM 3924 N N . PRO B 1 204 ? 1.738 -28.984 -17.641 1 98.81 204 PRO B N 1
ATOM 3925 C CA . PRO B 1 204 ? 2.711 -27.891 -17.734 1 98.81 204 PRO B CA 1
ATOM 3926 C C . PRO B 1 204 ? 2.326 -26.844 -18.766 1 98.81 204 PRO B C 1
ATOM 3928 O O . PRO B 1 204 ? 1.922 -27.188 -19.891 1 98.81 204 PRO B O 1
ATOM 3931 N N . GLY B 1 205 ? 2.377 -25.578 -18.344 1 98.69 205 GLY B N 1
ATOM 3932 C CA . GLY B 1 205 ? 2.004 -24.484 -19.234 1 98.69 205 GLY B CA 1
ATOM 3933 C C . GLY B 1 205 ? 0.613 -23.938 -18.953 1 98.69 205 GLY B C 1
ATOM 3934 O O . GLY B 1 205 ? 0.281 -22.828 -19.375 1 98.69 205 GLY B O 1
ATOM 3935 N N . ASP B 1 206 ? -0.276 -24.75 -18.344 1 98.88 206 ASP B N 1
ATOM 3936 C CA . ASP B 1 206 ? -1.573 -24.25 -17.906 1 98.88 206 ASP B CA 1
ATOM 3937 C C . ASP B 1 206 ? -1.416 -23.281 -16.734 1 98.88 206 ASP B C 1
ATOM 3939 O O . ASP B 1 206 ? -0.371 -23.25 -16.078 1 98.88 206 ASP B O 1
ATOM 3943 N N . CYS B 1 207 ? -2.449 -22.453 -16.5 1 98.94 207 CYS B N 1
ATOM 3944 C CA . CYS B 1 207 ? -2.402 -21.453 -15.445 1 98.94 207 CYS B CA 1
ATOM 3945 C C . CYS B 1 207 ? -3.742 -21.344 -14.727 1 98.94 207 CYS B C 1
ATOM 3947 O O . CYS B 1 207 ? -4.789 -21.219 -15.359 1 98.94 207 CYS B O 1
ATOM 3949 N N . ALA B 1 208 ? -3.719 -21.5 -13.453 1 98.94 208 ALA B N 1
ATOM 3950 C CA . ALA B 1 208 ? -4.898 -21.156 -12.672 1 98.94 208 ALA B CA 1
ATOM 3951 C C . ALA B 1 208 ? -4.934 -19.656 -12.375 1 98.94 208 ALA B C 1
ATOM 3953 O O . ALA B 1 208 ? -4.016 -19.109 -11.758 1 98.94 208 ALA B O 1
ATOM 3954 N N . PHE B 1 209 ? -5.891 -18.953 -12.922 1 98.94 209 PHE B N 1
ATOM 3955 C CA . PHE B 1 209 ? -6.203 -17.562 -12.602 1 98.94 209 PHE B CA 1
ATOM 3956 C C . PHE B 1 209 ? -7.258 -17.484 -11.508 1 98.94 209 PHE B C 1
ATOM 3958 O O . PHE B 1 209 ? -8.352 -18.047 -11.641 1 98.94 209 PHE B O 1
ATOM 3965 N N . PHE B 1 210 ? -6.906 -16.766 -10.32 1 98.88 210 PHE B N 1
ATOM 3966 C CA . PHE B 1 210 ? -7.867 -16.844 -9.227 1 98.88 210 PHE B CA 1
ATOM 3967 C C . PHE B 1 210 ? -7.816 -15.586 -8.367 1 98.88 210 PHE B C 1
ATOM 3969 O O . PHE B 1 210 ? -6.797 -14.898 -8.328 1 98.88 210 PHE B O 1
ATOM 3976 N N . SER B 1 211 ? -8.93 -15.32 -7.719 1 98.62 211 SER B N 1
ATOM 3977 C CA . SER B 1 211 ? -9.148 -14.188 -6.828 1 98.62 211 SER B CA 1
ATOM 3978 C C . SER B 1 211 ? -8.461 -14.406 -5.484 1 98.62 211 SER B C 1
ATOM 3980 O O . SER B 1 211 ? -8.43 -15.523 -4.969 1 98.62 211 SER B O 1
ATOM 3982 N N . GLY B 1 212 ? -7.977 -13.32 -4.906 1 98.44 212 GLY B N 1
ATOM 3983 C CA . GLY B 1 212 ? -7.477 -13.391 -3.545 1 98.44 212 GLY B CA 1
ATOM 3984 C C . GLY B 1 212 ? -8.555 -13.703 -2.527 1 98.44 212 GLY B C 1
ATOM 3985 O O . GLY B 1 212 ? -8.258 -14.023 -1.373 1 98.44 212 GLY B O 1
ATOM 3986 N N . LYS B 1 213 ? -9.789 -13.695 -2.908 1 98.12 213 LYS B N 1
ATOM 3987 C CA . LYS B 1 213 ? -10.938 -13.945 -2.041 1 98.12 213 LYS B CA 1
ATOM 3988 C C . LYS B 1 213 ? -11.266 -15.438 -1.983 1 98.12 213 LYS B C 1
ATOM 3990 O O . LYS B 1 213 ? -12.016 -15.875 -1.108 1 98.12 213 LYS B O 1
ATOM 3995 N N . VAL B 1 214 ? -10.797 -16.203 -2.891 1 97.88 214 VAL B N 1
ATOM 3996 C CA . VAL B 1 214 ? -11.164 -17.609 -2.936 1 97.88 214 VAL B CA 1
ATOM 3997 C C . VAL B 1 214 ? -10.266 -18.406 -1.982 1 97.88 214 VAL B C 1
ATOM 3999 O O . VAL B 1 214 ? -9.062 -18.172 -1.908 1 97.88 214 VAL B O 1
ATOM 4002 N N . ILE B 1 215 ? -10.844 -19.312 -1.259 1 98.06 215 ILE B N 1
ATOM 4003 C CA . ILE B 1 215 ? -10.094 -20.188 -0.366 1 98.06 215 ILE B CA 1
ATOM 4004 C C . ILE B 1 215 ? -9.242 -21.156 -1.188 1 98.06 215 ILE B C 1
ATOM 4006 O O . ILE B 1 215 ? -9.734 -21.766 -2.135 1 98.06 215 ILE B O 1
ATOM 4010 N N . HIS B 1 216 ? -8.016 -21.266 -0.822 1 98.5 216 HIS B N 1
ATOM 4011 C CA . HIS B 1 216 ? -7.098 -22.125 -1.554 1 98.5 216 HIS B CA 1
ATOM 4012 C C . HIS B 1 216 ? -5.898 -22.516 -0.693 1 98.5 216 HIS B C 1
ATOM 4014 O O . HIS B 1 216 ? -5.805 -22.094 0.465 1 98.5 216 HIS B O 1
ATOM 4020 N N . GLY B 1 217 ? -5.062 -23.359 -1.249 1 97.81 217 GLY B N 1
ATOM 4021 C CA . GLY B 1 217 ? -3.791 -23.734 -0.648 1 97.81 217 GLY B CA 1
ATOM 4022 C C . GLY B 1 217 ? -3.033 -24.766 -1.452 1 97.81 217 GLY B C 1
ATOM 4023 O O . GLY B 1 217 ? -3.611 -25.438 -2.309 1 97.81 217 GLY B O 1
ATOM 4024 N N . GLY B 1 218 ? -1.725 -24.812 -1.208 1 97.25 218 GLY B N 1
ATOM 4025 C CA . GLY B 1 218 ? -0.979 -25.922 -1.771 1 97.25 218 GLY B CA 1
ATOM 4026 C C . GLY B 1 218 ? -1.46 -27.281 -1.278 1 97.25 218 GLY B C 1
ATOM 4027 O O . GLY B 1 218 ? -1.712 -27.453 -0.085 1 97.25 218 GLY B O 1
ATOM 4028 N N . GLY B 1 219 ? -1.592 -28.188 -2.143 1 97.06 219 GLY B N 1
ATOM 4029 C CA . GLY B 1 219 ? -2.082 -29.516 -1.774 1 97.06 219 GLY B CA 1
ATOM 4030 C C . GLY B 1 219 ? -1.007 -30.406 -1.181 1 97.06 219 GLY B C 1
ATOM 4031 O O . GLY B 1 219 ? 0.167 -30.031 -1.143 1 97.06 219 GLY B O 1
ATOM 4032 N N . THR B 1 220 ? -1.498 -31.531 -0.718 1 96.62 220 THR B N 1
ATOM 4033 C CA . THR B 1 220 ? -0.588 -32.562 -0.231 1 96.62 220 THR B CA 1
ATOM 4034 C C . THR B 1 220 ? 0.164 -33.219 -1.39 1 96.62 220 THR B C 1
ATOM 4036 O O . THR B 1 220 ? -0.429 -33.531 -2.424 1 96.62 220 THR B O 1
ATOM 4039 N N . ASN B 1 221 ? 1.466 -33.281 -1.171 1 98.12 221 ASN B N 1
ATOM 4040 C CA . ASN B 1 221 ? 2.217 -34.156 -2.066 1 98.12 221 ASN B CA 1
ATOM 4041 C C . ASN B 1 221 ? 2.416 -35.531 -1.463 1 98.12 221 ASN B C 1
ATOM 4043 O O . ASN B 1 221 ? 3.352 -35.75 -0.692 1 98.12 221 ASN B O 1
ATOM 4047 N N . SER B 1 222 ? 1.638 -36.438 -1.857 1 98.06 222 SER B N 1
ATOM 4048 C CA . SER B 1 222 ? 1.659 -37.781 -1.285 1 98.06 222 SER B CA 1
ATOM 4049 C C . SER B 1 222 ? 2.605 -38.688 -2.057 1 98.06 222 SER B C 1
ATOM 4051 O O . SER B 1 222 ? 2.748 -39.875 -1.723 1 98.06 222 SER B O 1
ATOM 4053 N N . THR B 1 223 ? 3.199 -38.188 -3.092 1 98.19 223 THR B N 1
ATOM 4054 C CA . THR B 1 223 ? 4.129 -39 -3.873 1 98.19 223 THR B CA 1
ATOM 4055 C C . THR B 1 223 ? 5.457 -39.156 -3.137 1 98.19 223 THR B C 1
ATOM 4057 O O . THR B 1 223 ? 5.684 -38.5 -2.111 1 98.19 223 THR B O 1
ATOM 4060 N N . THR B 1 224 ? 6.285 -40.062 -3.662 1 97.5 224 THR B N 1
ATOM 4061 C CA . THR B 1 224 ? 7.547 -40.375 -2.992 1 97.5 224 THR B CA 1
ATOM 4062 C C . THR B 1 224 ? 8.719 -39.719 -3.736 1 97.5 224 THR B C 1
ATOM 4064 O O . THR B 1 224 ? 9.82 -39.625 -3.199 1 97.5 224 THR B O 1
ATOM 4067 N N . ASP B 1 225 ? 8.461 -39.25 -4.984 1 97.31 225 ASP B N 1
ATOM 4068 C CA . ASP B 1 225 ? 9.641 -38.844 -5.75 1 97.31 225 ASP B CA 1
ATOM 4069 C C . ASP B 1 225 ? 9.297 -37.719 -6.707 1 97.31 225 ASP B C 1
ATOM 4071 O O . ASP B 1 225 ? 10.117 -37.344 -7.559 1 97.31 225 ASP B O 1
ATOM 4075 N N . GLU B 1 226 ? 8.133 -37.156 -6.699 1 97.94 226 GLU B N 1
ATOM 4076 C CA . GLU B 1 226 ? 7.758 -36.062 -7.617 1 97.94 226 GLU B CA 1
ATOM 4077 C C . GLU B 1 226 ? 7.879 -34.719 -6.941 1 97.94 226 GLU B C 1
ATOM 4079 O O . GLU B 1 226 ? 7.449 -34.531 -5.801 1 97.94 226 GLU B O 1
ATOM 4084 N N . PHE B 1 227 ? 8.516 -33.781 -7.633 1 97.44 227 PHE B N 1
ATOM 4085 C CA . PHE B 1 227 ? 8.57 -32.406 -7.23 1 97.44 227 PHE B CA 1
ATOM 4086 C C . PHE B 1 227 ? 7.633 -31.547 -8.078 1 97.44 227 PHE B C 1
ATOM 4088 O O . PHE B 1 227 ? 7.828 -31.422 -9.289 1 97.44 227 PHE B O 1
ATOM 4095 N N . ARG B 1 228 ? 6.645 -31.062 -7.492 1 98.12 228 ARG B N 1
ATOM 4096 C CA . ARG B 1 228 ? 5.676 -30.219 -8.188 1 98.12 228 ARG B CA 1
ATOM 4097 C C . ARG B 1 228 ? 6.105 -28.766 -8.164 1 98.12 228 ARG B C 1
ATOM 4099 O O . ARG B 1 228 ? 6.207 -28.156 -7.098 1 98.12 228 ARG B O 1
ATOM 4106 N N . ARG B 1 229 ? 6.32 -28.188 -9.32 1 98.12 229 ARG B N 1
ATOM 4107 C CA . ARG B 1 229 ? 6.809 -26.812 -9.43 1 98.12 229 ARG B CA 1
ATOM 4108 C C . ARG B 1 229 ? 5.754 -25.906 -10.055 1 98.12 229 ARG B C 1
ATOM 4110 O O . ARG B 1 229 ? 5.176 -26.25 -11.094 1 98.12 229 ARG B O 1
ATOM 4117 N N . GLY B 1 230 ? 5.508 -24.812 -9.391 1 98.56 230 GLY B N 1
ATOM 4118 C CA . GLY B 1 230 ? 4.613 -23.797 -9.914 1 98.56 230 GLY B CA 1
ATOM 4119 C C . GLY B 1 230 ? 5.199 -22.391 -9.844 1 98.56 230 GLY B C 1
ATOM 4120 O O . GLY B 1 230 ? 5.957 -22.078 -8.93 1 98.56 230 GLY B O 1
ATOM 4121 N N . LEU B 1 231 ? 4.898 -21.609 -10.844 1 98.81 231 LEU B N 1
ATOM 4122 C CA . LEU B 1 231 ? 5.191 -20.188 -10.828 1 98.81 231 LEU B CA 1
ATOM 4123 C C . LEU B 1 231 ? 3.994 -19.391 -10.32 1 98.81 231 LEU B C 1
ATOM 4125 O O . LEU B 1 231 ? 2.945 -19.359 -10.969 1 98.81 231 LEU B O 1
ATOM 4129 N N . SER B 1 232 ? 4.168 -18.828 -9.18 1 98.44 232 SER B N 1
ATOM 4130 C CA . SER B 1 232 ? 3.145 -17.969 -8.602 1 98.44 232 SER B CA 1
ATOM 4131 C C . SER B 1 232 ? 3.41 -16.5 -8.93 1 98.44 232 SER B C 1
ATOM 4133 O O . SER B 1 232 ? 4.488 -15.977 -8.641 1 98.44 232 SER B O 1
ATOM 4135 N N . MET B 1 233 ? 2.504 -15.828 -9.555 1 98.69 233 MET B N 1
ATOM 4136 C CA . MET B 1 233 ? 2.508 -14.391 -9.789 1 98.69 233 MET B CA 1
ATOM 4137 C C . MET B 1 233 ? 1.305 -13.727 -9.117 1 98.69 233 MET B C 1
ATOM 4139 O O . MET B 1 233 ? 0.159 -14.039 -9.453 1 98.69 233 MET B O 1
ATOM 4143 N N . SER B 1 234 ? 1.561 -12.906 -8.203 1 98.62 234 SER B N 1
ATOM 4144 C CA . SER B 1 234 ? 0.524 -12.195 -7.453 1 98.62 234 SER B CA 1
ATOM 4145 C C . SER B 1 234 ? 0.546 -10.703 -7.754 1 98.62 234 SER B C 1
ATOM 4147 O O . SER B 1 234 ? 1.613 -10.086 -7.793 1 98.62 234 SER B O 1
ATOM 4149 N N . PHE B 1 235 ? -0.611 -10.164 -7.984 1 98.81 235 PHE B N 1
ATOM 4150 C CA . PHE B 1 235 ? -0.763 -8.734 -8.258 1 98.81 235 PHE B CA 1
ATOM 4151 C C . PHE B 1 235 ? -1.768 -8.102 -7.305 1 98.81 235 PHE B C 1
ATOM 4153 O O . PHE B 1 235 ? -2.719 -8.758 -6.871 1 98.81 235 PHE B O 1
ATOM 4160 N N . ILE B 1 236 ? -1.527 -6.82 -7.059 1 98.56 236 ILE B N 1
ATOM 4161 C CA . ILE B 1 236 ? -2.385 -6.113 -6.113 1 98.56 236 ILE B CA 1
ATOM 4162 C C . ILE B 1 236 ? -2.684 -4.711 -6.637 1 98.56 236 ILE B C 1
ATOM 4164 O O . ILE B 1 236 ? -2.045 -4.246 -7.586 1 98.56 236 ILE B O 1
ATOM 4168 N N . ARG B 1 237 ? -3.68 -4.113 -6.012 1 97.06 237 ARG B N 1
ATOM 4169 C CA . ARG B 1 237 ? -3.965 -2.709 -6.297 1 97.06 237 ARG B CA 1
ATOM 4170 C C . ARG B 1 237 ? -2.762 -1.83 -5.973 1 97.06 237 ARG B C 1
ATOM 4172 O O . ARG B 1 237 ? -2.072 -2.055 -4.977 1 97.06 237 ARG B O 1
ATOM 4179 N N . ARG B 1 238 ? -2.621 -0.779 -6.73 1 95.88 238 ARG B N 1
ATOM 4180 C CA . ARG B 1 238 ? -1.483 0.123 -6.586 1 95.88 238 ARG B CA 1
ATOM 4181 C C . ARG B 1 238 ? -1.479 0.785 -5.211 1 95.88 238 ARG B C 1
ATOM 4183 O O . ARG B 1 238 ? -0.416 1.106 -4.676 1 95.88 238 ARG B O 1
ATOM 4190 N N . ILE B 1 239 ? -2.562 0.909 -4.586 1 96.56 239 ILE B N 1
ATOM 4191 C CA . ILE B 1 239 ? -2.666 1.579 -3.295 1 96.56 239 ILE B CA 1
ATOM 4192 C C . ILE B 1 239 ? -2.182 0.645 -2.189 1 96.56 239 ILE B C 1
ATOM 4194 O O . ILE B 1 239 ? -2.061 1.054 -1.032 1 96.56 239 ILE B O 1
ATOM 4198 N N . LEU B 1 240 ? -1.886 -0.607 -2.5 1 97.5 240 LEU B N 1
ATOM 4199 C CA . LEU B 1 240 ? -1.438 -1.573 -1.504 1 97.5 240 LEU B CA 1
ATOM 4200 C C . LEU B 1 240 ? 0.066 -1.805 -1.608 1 97.5 240 LEU B C 1
ATOM 4202 O O . LEU B 1 240 ? 0.617 -1.84 -2.711 1 97.5 240 LEU B O 1
ATOM 4206 N N . SER B 1 241 ? 0.666 -2.033 -0.458 1 97.44 241 SER B N 1
ATOM 4207 C CA . SER B 1 241 ? 2.092 -2.34 -0.41 1 97.44 241 SER B CA 1
ATOM 4208 C C . SER B 1 241 ? 2.354 -3.799 -0.77 1 97.44 241 SER B C 1
ATOM 4210 O O . SER B 1 241 ? 1.707 -4.703 -0.234 1 97.44 241 SER B O 1
ATOM 4212 N N . PRO B 1 242 ? 3.305 -3.992 -1.637 1 97.75 242 PRO B N 1
ATOM 4213 C CA . PRO B 1 242 ? 3.631 -5.379 -1.975 1 97.75 242 PRO B CA 1
ATOM 4214 C C . PRO B 1 242 ? 4.375 -6.102 -0.853 1 97.75 242 PRO B C 1
ATOM 4216 O O . PRO B 1 242 ? 4.957 -5.453 0.023 1 97.75 242 PRO B O 1
ATOM 4219 N N . GLU B 1 243 ? 4.297 -7.395 -0.875 1 96.31 243 GLU B N 1
ATOM 4220 C CA . GLU B 1 243 ? 5.117 -8.219 0.009 1 96.31 243 GLU B CA 1
ATOM 4221 C C . GLU B 1 243 ? 6.602 -8.055 -0.31 1 96.31 243 GLU B C 1
ATOM 4223 O O . GLU B 1 243 ? 7.426 -7.91 0.596 1 96.31 243 GLU B O 1
ATOM 4228 N N . GLN B 1 244 ? 6.91 -8.102 -1.583 1 96.88 244 GLN B N 1
ATOM 4229 C CA . GLN B 1 244 ? 8.305 -7.996 -1.99 1 96.88 244 GLN B CA 1
ATOM 4230 C C . GLN B 1 244 ? 8.672 -6.551 -2.328 1 96.88 244 GLN B C 1
ATOM 4232 O O . GLN B 1 244 ? 8.016 -5.918 -3.156 1 96.88 244 GLN B O 1
ATOM 4237 N N . ALA B 1 245 ? 9.703 -6.051 -1.719 1 97.56 245 ALA B N 1
ATOM 4238 C CA . ALA B 1 245 ? 10.164 -4.684 -1.95 1 97.56 245 ALA B CA 1
ATOM 4239 C C . ALA B 1 245 ? 10.977 -4.586 -3.238 1 97.56 245 ALA B C 1
ATOM 4241 O O . ALA B 1 245 ? 12.148 -4.219 -3.209 1 97.56 245 ALA B O 1
ATOM 4242 N N . HIS B 1 246 ? 10.352 -4.711 -4.359 1 97.25 246 HIS B N 1
ATOM 4243 C CA . HIS B 1 246 ? 10.984 -4.797 -5.672 1 97.25 246 HIS B CA 1
ATOM 4244 C C . HIS B 1 246 ? 11.836 -3.566 -5.953 1 97.25 246 HIS B C 1
ATOM 4246 O O . HIS B 1 246 ? 12.977 -3.689 -6.406 1 97.25 246 HIS B O 1
ATOM 4252 N N . PRO B 1 247 ? 11.375 -2.369 -5.633 1 96.81 247 PRO B N 1
ATOM 4253 C CA . PRO B 1 247 ? 12.148 -1.185 -6.016 1 96.81 247 PRO B CA 1
ATOM 4254 C C . PRO B 1 247 ? 13.5 -1.111 -5.309 1 96.81 247 PRO B C 1
ATOM 4256 O O . PRO B 1 247 ? 14.398 -0.392 -5.758 1 96.81 247 PRO B O 1
ATOM 4259 N N . LEU B 1 248 ? 13.609 -1.832 -4.234 1 97.06 248 LEU B N 1
ATOM 4260 C CA . LEU B 1 248 ? 14.836 -1.74 -3.455 1 97.06 248 LEU B CA 1
ATOM 4261 C C . LEU B 1 248 ? 15.711 -2.973 -3.668 1 97.06 248 LEU B C 1
ATOM 4263 O O . LEU B 1 248 ? 16.844 -3.033 -3.172 1 97.06 248 LEU B O 1
ATOM 4267 N N . SER B 1 249 ? 15.227 -3.928 -4.43 1 94.75 249 SER B N 1
ATOM 4268 C CA . SER B 1 249 ? 15.969 -5.184 -4.527 1 94.75 249 SER B CA 1
ATOM 4269 C C . SER B 1 249 ? 16.422 -5.453 -5.957 1 94.75 249 SER B C 1
ATOM 4271 O O . SER B 1 249 ? 17.172 -6.387 -6.211 1 94.75 249 SER B O 1
ATOM 4273 N N . ILE B 1 250 ? 15.945 -4.707 -6.887 1 96.62 250 ILE B N 1
ATOM 4274 C CA . ILE B 1 250 ? 16.281 -4.918 -8.289 1 96.62 250 ILE B CA 1
ATOM 4275 C C . ILE B 1 250 ? 17.25 -3.832 -8.758 1 96.62 250 ILE B C 1
ATOM 4277 O O . ILE B 1 250 ? 17.047 -2.646 -8.477 1 96.62 250 ILE B O 1
ATOM 4281 N N . SER B 1 251 ? 18.234 -4.176 -9.453 1 95.69 251 SER B N 1
ATOM 4282 C CA . SER B 1 251 ? 19.281 -3.234 -9.859 1 95.69 251 SER B CA 1
ATOM 4283 C C . SER B 1 251 ? 18.797 -2.334 -10.992 1 95.69 251 SER B C 1
ATOM 4285 O O . SER B 1 251 ? 17.906 -2.719 -11.766 1 95.69 251 SER B O 1
ATOM 4287 N N . ARG B 1 252 ? 19.359 -1.229 -11.055 1 94.38 252 ARG B N 1
ATOM 4288 C CA . ARG B 1 252 ? 19.078 -0.279 -12.117 1 94.38 252 ARG B CA 1
ATOM 4289 C C . ARG B 1 252 ? 19.375 -0.885 -13.484 1 94.38 252 ARG B C 1
ATOM 4291 O O . ARG B 1 252 ? 18.641 -0.653 -14.445 1 94.38 252 ARG B O 1
ATOM 4298 N N . GLU B 1 253 ? 20.469 -1.634 -13.586 1 96.69 253 GLU B N 1
ATOM 4299 C CA . GLU B 1 253 ? 20.859 -2.26 -14.844 1 96.69 253 GLU B CA 1
ATOM 4300 C C . GLU B 1 253 ? 19.75 -3.15 -15.391 1 96.69 253 GLU B C 1
ATOM 4302 O O . GLU B 1 253 ? 19.453 -3.125 -16.594 1 96.69 253 GLU B O 1
ATOM 4307 N N . ILE B 1 254 ? 19.125 -3.842 -14.539 1 97.56 254 ILE B N 1
ATOM 4308 C CA . ILE B 1 254 ? 18.047 -4.742 -14.938 1 97.56 254 ILE B CA 1
ATOM 4309 C C . ILE B 1 254 ? 16.828 -3.93 -15.344 1 97.56 254 ILE B C 1
ATOM 4311 O O . ILE B 1 254 ? 16.234 -4.168 -16.406 1 97.56 254 ILE B O 1
ATOM 4315 N N . ILE B 1 255 ? 16.516 -2.93 -14.555 1 97.56 255 ILE B N 1
ATOM 4316 C CA . ILE B 1 255 ? 15.289 -2.156 -14.766 1 97.56 255 ILE B CA 1
ATOM 4317 C C . ILE B 1 255 ? 15.367 -1.418 -16.094 1 97.56 255 ILE B C 1
ATOM 4319 O O . ILE B 1 255 ? 14.367 -1.292 -16.812 1 97.56 255 ILE B O 1
ATOM 4323 N N . GLU B 1 256 ? 16.5 -1.016 -16.453 1 96.56 256 GLU B N 1
ATOM 4324 C CA . GLU B 1 256 ? 16.688 -0.24 -17.672 1 96.56 256 GLU B CA 1
ATOM 4325 C C . GLU B 1 256 ? 16.453 -1.101 -18.922 1 96.56 256 GLU B C 1
ATOM 4327 O O . GLU B 1 256 ? 16.266 -0.577 -20.016 1 96.56 256 GLU B O 1
ATOM 4332 N N . THR B 1 257 ? 16.516 -2.402 -18.75 1 96.94 257 THR B N 1
ATOM 4333 C CA . THR B 1 257 ? 16.281 -3.289 -19.891 1 96.94 257 THR B CA 1
ATOM 4334 C C . THR B 1 257 ? 14.789 -3.539 -20.078 1 96.94 257 THR B C 1
ATOM 4336 O O . THR B 1 257 ? 14.383 -4.129 -21.078 1 96.94 257 THR B O 1
ATOM 4339 N N . MET B 1 258 ? 14.016 -3.064 -19.156 1 97.06 258 MET B N 1
ATOM 4340 C CA . MET B 1 258 ? 12.609 -3.469 -19.125 1 97.06 258 MET B CA 1
ATOM 4341 C C . MET B 1 258 ? 11.734 -2.424 -19.797 1 97.06 258 MET B C 1
ATOM 4343 O O . MET B 1 258 ? 12.141 -1.271 -19.953 1 97.06 258 MET B O 1
ATOM 4347 N N . SER B 1 259 ? 10.562 -2.895 -20.203 1 95.5 259 SER B N 1
ATOM 4348 C CA . SER B 1 259 ? 9.547 -1.999 -20.75 1 95.5 259 SER B CA 1
ATOM 4349 C C . SER B 1 259 ? 8.969 -1.094 -19.656 1 95.5 259 SER B C 1
ATOM 4351 O O . SER B 1 259 ? 9.195 -1.319 -18.469 1 95.5 259 SER B O 1
ATOM 4353 N N . TYR B 1 260 ? 8.18 -0.078 -20.078 1 94.62 260 TYR B N 1
ATOM 4354 C CA . TYR B 1 260 ? 7.469 0.771 -19.141 1 94.62 260 TYR B CA 1
ATOM 4355 C C . TYR B 1 260 ? 6.547 -0.056 -18.25 1 94.62 260 TYR B C 1
ATOM 4357 O O . TYR B 1 260 ? 6.508 0.134 -17.031 1 94.62 260 TYR B O 1
ATOM 4365 N N . ARG B 1 261 ? 5.828 -1.002 -18.875 1 95.81 261 ARG B N 1
ATOM 4366 C CA . ARG B 1 261 ? 4.926 -1.86 -18.125 1 95.81 261 ARG B CA 1
ATOM 4367 C C . ARG B 1 261 ? 5.688 -2.68 -17.094 1 95.81 261 ARG B C 1
ATOM 4369 O O . ARG B 1 261 ? 5.289 -2.746 -15.922 1 95.81 261 ARG B O 1
ATOM 4376 N N . GLY B 1 262 ? 6.738 -3.312 -17.547 1 97.19 262 GLY B N 1
ATOM 4377 C CA . GLY B 1 262 ? 7.555 -4.07 -16.609 1 97.19 262 GLY B CA 1
ATOM 4378 C C . GLY B 1 262 ? 8.062 -3.234 -15.445 1 97.19 262 GLY B C 1
ATOM 4379 O O . GLY B 1 262 ? 8.016 -3.668 -14.289 1 97.19 262 GLY B O 1
ATOM 4380 N N . GLN B 1 263 ? 8.531 -2.043 -15.742 1 97.38 263 GLN B N 1
ATOM 4381 C CA . GLN B 1 263 ? 9 -1.119 -14.719 1 97.38 263 GLN B CA 1
ATOM 4382 C C . GLN B 1 263 ? 7.879 -0.75 -13.75 1 97.38 263 GLN B C 1
ATOM 4384 O O . GLN B 1 263 ? 8.086 -0.694 -12.539 1 97.38 263 GLN B O 1
ATOM 4389 N N . ALA B 1 264 ? 6.719 -0.507 -14.328 1 96.94 264 ALA B N 1
ATOM 4390 C CA . ALA B 1 264 ? 5.57 -0.141 -13.508 1 96.94 264 ALA B CA 1
ATOM 4391 C C . ALA B 1 264 ? 5.172 -1.282 -12.578 1 96.94 264 ALA B C 1
ATOM 4393 O O . ALA B 1 264 ? 4.875 -1.059 -11.406 1 96.94 264 ALA B O 1
ATOM 4394 N N . MET B 1 265 ? 5.258 -2.512 -13.062 1 98.06 265 MET B N 1
ATOM 4395 C CA . MET B 1 265 ? 4.879 -3.67 -12.258 1 98.06 265 MET B CA 1
ATOM 4396 C C . MET B 1 265 ? 5.812 -3.836 -11.062 1 98.06 265 MET B C 1
ATOM 4398 O O . MET B 1 265 ? 5.418 -4.379 -10.031 1 98.06 265 MET B O 1
ATOM 4402 N N . LEU B 1 266 ? 6.973 -3.311 -11.242 1 98.25 266 LEU B N 1
ATOM 4403 C CA . LEU B 1 266 ? 7.977 -3.535 -10.203 1 98.25 266 LEU B CA 1
ATOM 4404 C C . LEU B 1 266 ? 8.234 -2.258 -9.406 1 98.25 266 LEU B C 1
ATOM 4406 O O . LEU B 1 266 ? 9.219 -2.168 -8.672 1 98.25 266 LEU B O 1
ATOM 4410 N N . GLY B 1 267 ? 7.445 -1.247 -9.555 1 97.5 267 GLY B N 1
ATOM 4411 C CA . GLY B 1 267 ? 7.43 -0.082 -8.688 1 97.5 267 GLY B CA 1
ATOM 4412 C C . GLY B 1 267 ? 8.406 0.996 -9.109 1 97.5 267 GLY B C 1
ATOM 4413 O O . GLY B 1 267 ? 8.789 1.85 -8.312 1 97.5 267 GLY B O 1
ATOM 4414 N N . PHE B 1 268 ? 8.797 0.971 -10.367 1 97.56 268 PHE B N 1
ATOM 4415 C CA . PHE B 1 268 ? 9.734 1.983 -10.844 1 97.56 268 PHE B CA 1
ATOM 4416 C C . PHE B 1 268 ? 9.016 3.043 -11.672 1 97.56 268 PHE B C 1
ATOM 4418 O O . PHE B 1 268 ? 9.648 3.902 -12.281 1 97.56 268 PHE B O 1
ATOM 4425 N N . ARG B 1 269 ? 7.695 2.902 -11.766 1 95.5 269 ARG B N 1
ATOM 4426 C CA . ARG B 1 269 ? 6.785 3.902 -12.312 1 95.5 269 ARG B CA 1
ATOM 4427 C C . ARG B 1 269 ? 5.621 4.16 -11.367 1 95.5 269 ARG B C 1
ATOM 4429 O O . ARG B 1 269 ? 5.281 3.309 -10.539 1 95.5 269 ARG B O 1
ATOM 4436 N N . SER B 1 270 ? 5.023 5.312 -11.516 1 93.25 270 SER B N 1
ATOM 4437 C CA . SER B 1 270 ? 3.955 5.691 -10.594 1 93.25 270 SER B CA 1
ATOM 4438 C C . SER B 1 270 ? 2.598 5.211 -11.094 1 93.25 270 SER B C 1
ATOM 4440 O O . SER B 1 270 ? 1.691 4.957 -10.297 1 93.25 270 SER B O 1
ATOM 4442 N N . ASN B 1 271 ? 2.541 5.125 -12.398 1 89.31 271 ASN B N 1
ATOM 4443 C CA . ASN B 1 271 ? 1.228 4.812 -12.953 1 89.31 271 ASN B CA 1
ATOM 4444 C C . ASN B 1 271 ? 1.289 3.623 -13.906 1 89.31 271 ASN B C 1
ATOM 4446 O O . ASN B 1 271 ? 2.156 3.566 -14.781 1 89.31 271 ASN B O 1
ATOM 4450 N N . TRP B 1 272 ? 0.305 2.771 -13.664 1 90.12 272 TRP B N 1
ATOM 4451 C CA . TRP B 1 272 ? -0.094 1.786 -14.664 1 90.12 272 TRP B CA 1
ATOM 4452 C C . TRP B 1 272 ? -1.572 1.437 -14.523 1 90.12 272 TRP B C 1
ATOM 4454 O O . TRP B 1 272 ? -2.047 1.153 -13.422 1 90.12 272 TRP B O 1
ATOM 4464 N N . PRO B 1 273 ? -2.42 1.295 -15.609 1 86.88 273 PRO B N 1
ATOM 4465 C CA . PRO B 1 273 ? -1.995 1.709 -16.953 1 86.88 273 PRO B CA 1
ATOM 4466 C C . PRO B 1 273 ? -1.69 3.203 -17.031 1 86.88 273 PRO B C 1
ATOM 4468 O O . PRO B 1 273 ? -2.17 3.984 -16.203 1 86.88 273 PRO B O 1
ATOM 4471 N N . ALA B 1 274 ? -0.759 3.496 -17.891 1 70.38 274 ALA B N 1
ATOM 4472 C CA . ALA B 1 274 ? -0.416 4.895 -18.125 1 70.38 274 ALA B CA 1
ATOM 4473 C C . ALA B 1 274 ? -1.494 5.594 -18.953 1 70.38 274 ALA B C 1
ATOM 4475 O O . ALA B 1 274 ? -1.701 5.262 -20.125 1 70.38 274 ALA B O 1
ATOM 4476 N N . ILE B 1 275 ? -2.381 6.059 -18.25 1 62.88 275 ILE B N 1
ATOM 4477 C CA . ILE B 1 275 ? -3.455 6.691 -19 1 62.88 275 ILE B CA 1
ATOM 4478 C C . ILE B 1 275 ? -3.176 8.188 -19.141 1 62.88 275 ILE B C 1
ATOM 4480 O O . ILE B 1 275 ? -3.252 8.93 -18.172 1 62.88 275 ILE B O 1
ATOM 4484 N N . GLY B 1 276 ? -2.779 8.586 -20.297 1 62.25 276 GLY B N 1
ATOM 4485 C CA . GLY B 1 276 ? -2.635 9.992 -20.656 1 62.25 276 GLY B CA 1
ATOM 4486 C C . GLY B 1 276 ? -1.633 10.719 -19.766 1 62.25 276 GLY B C 1
ATOM 4487 O O . GLY B 1 276 ? -0.548 10.203 -19.5 1 62.25 276 GLY B O 1
ATOM 4488 N N . ASP B 1 277 ? -1.976 11.922 -19.438 1 65.06 277 ASP B N 1
ATOM 4489 C CA . ASP B 1 277 ? -1.144 12.836 -18.656 1 65.06 277 ASP B CA 1
ATOM 4490 C C . ASP B 1 277 ? -1.653 12.961 -17.219 1 65.06 277 ASP B C 1
ATOM 4492 O O . ASP B 1 277 ? -1.514 14.016 -16.594 1 65.06 277 ASP B O 1
ATOM 4496 N N . GLU B 1 278 ? -2.135 11.812 -16.797 1 71.81 278 GLU B N 1
ATOM 4497 C CA . GLU B 1 278 ? -2.664 11.852 -15.438 1 71.81 278 GLU B CA 1
ATOM 4498 C C . GLU B 1 278 ? -1.543 12.016 -14.414 1 71.81 278 GLU B C 1
ATOM 4500 O O . GLU B 1 278 ? -0.466 11.438 -14.57 1 71.81 278 GLU B O 1
ATOM 4505 N N . PRO B 1 279 ? -1.825 12.945 -13.477 1 76.06 279 PRO B N 1
ATOM 4506 C CA . PRO B 1 279 ? -0.801 13.133 -12.445 1 76.06 279 PRO B CA 1
ATOM 4507 C C . PRO B 1 279 ? -0.531 11.859 -11.648 1 76.06 279 PRO B C 1
ATOM 4509 O O . PRO B 1 279 ? -1.417 11.016 -11.508 1 76.06 279 PRO B O 1
ATOM 4512 N N . ALA B 1 280 ? 0.696 11.734 -11.328 1 83.88 280 ALA B N 1
ATOM 4513 C CA . ALA B 1 280 ? 1.062 10.656 -10.406 1 83.88 280 ALA B CA 1
ATOM 4514 C C . ALA B 1 280 ? 0.806 11.07 -8.961 1 83.88 280 ALA B C 1
ATOM 4516 O O . ALA B 1 280 ? 1.334 12.086 -8.492 1 83.88 280 ALA B O 1
ATOM 4517 N N . ILE B 1 281 ? -0.04 10.367 -8.352 1 88.69 281 ILE B N 1
ATOM 4518 C CA . ILE B 1 281 ? -0.372 10.695 -6.965 1 88.69 281 ILE B CA 1
ATOM 4519 C C . ILE B 1 281 ? 0.251 9.664 -6.027 1 88.69 281 ILE B C 1
ATOM 4521 O O . ILE B 1 281 ? 1.125 9.992 -5.223 1 88.69 281 ILE B O 1
ATOM 4525 N N . ILE B 1 282 ? -0.082 8.43 -6.227 1 93.81 282 ILE B N 1
ATOM 4526 C CA . ILE B 1 282 ? 0.46 7.355 -5.398 1 93.81 282 ILE B CA 1
ATOM 4527 C C . ILE B 1 282 ? 1.839 6.949 -5.914 1 93.81 282 ILE B C 1
ATOM 4529 O O . ILE B 1 282 ? 2.037 6.801 -7.121 1 93.81 282 ILE B O 1
ATOM 4533 N N . TRP B 1 283 ? 2.748 6.898 -4.98 1 96.19 283 TRP B N 1
ATOM 4534 C CA . TRP B 1 283 ? 4.098 6.441 -5.301 1 96.19 283 TRP B CA 1
ATOM 4535 C C . TRP B 1 283 ? 4.762 7.375 -6.305 1 96.19 283 TRP B C 1
ATOM 4537 O O . TRP B 1 283 ? 5.273 6.926 -7.332 1 96.19 283 TRP B O 1
ATOM 4547 N N . SER B 1 284 ? 4.711 8.688 -5.98 1 93.69 284 SER B N 1
ATOM 4548 C CA . SER B 1 284 ? 5.176 9.727 -6.898 1 93.69 284 SER B CA 1
ATOM 4549 C C . SER B 1 284 ? 6.363 10.484 -6.316 1 93.69 284 SER B C 1
ATOM 4551 O O . SER B 1 284 ? 6.793 10.219 -5.191 1 93.69 284 SER B O 1
ATOM 4553 N N . TYR B 1 285 ? 6.898 11.312 -7.121 1 91.62 285 TYR B N 1
ATOM 4554 C CA . TYR B 1 285 ? 7.867 12.32 -6.711 1 91.62 285 TYR B CA 1
ATOM 4555 C C . TYR B 1 285 ? 7.336 13.727 -6.969 1 91.62 285 TYR B C 1
ATOM 4557 O O . TYR B 1 285 ? 7.434 14.234 -8.086 1 91.62 285 TYR B O 1
ATOM 4565 N N . GLN B 1 286 ? 6.852 14.32 -5.938 1 80.5 286 GLN B N 1
ATOM 4566 C CA . GLN B 1 286 ? 6.32 15.672 -6.012 1 80.5 286 GLN B CA 1
ATOM 4567 C C . GLN B 1 286 ? 5.305 15.805 -7.141 1 80.5 286 GLN B C 1
ATOM 4569 O O . GLN B 1 286 ? 5.41 16.703 -7.977 1 80.5 286 GLN B O 1
ATOM 4574 N N . GLY B 1 287 ? 4.426 14.812 -7.207 1 80.12 287 GLY B N 1
ATOM 4575 C CA . GLY B 1 287 ? 3.338 14.867 -8.172 1 80.12 287 GLY B CA 1
ATOM 4576 C C . GLY B 1 287 ? 3.717 14.312 -9.531 1 80.12 287 GLY B C 1
ATOM 4577 O O . GLY B 1 287 ? 2.875 14.227 -10.43 1 80.12 287 GLY B O 1
ATOM 4578 N N . SER B 1 288 ? 4.895 13.961 -9.703 1 85.75 288 SER B N 1
ATOM 4579 C CA . SER B 1 288 ? 5.375 13.445 -10.984 1 85.75 288 SER B CA 1
ATOM 4580 C C . SER B 1 288 ? 5.711 11.961 -10.883 1 85.75 288 SER B C 1
ATOM 4582 O O . SER B 1 288 ? 5.953 11.445 -9.789 1 85.75 288 SER B O 1
ATOM 4584 N N . ASP B 1 289 ? 5.738 11.375 -12.094 1 91.31 289 ASP B N 1
ATOM 4585 C CA . ASP B 1 289 ? 6.117 9.961 -12.18 1 91.31 289 ASP B CA 1
ATOM 4586 C C . ASP B 1 289 ? 7.496 9.727 -11.57 1 91.31 289 ASP B C 1
ATOM 4588 O O . ASP B 1 289 ? 8.469 10.398 -11.938 1 91.31 289 ASP B O 1
ATOM 4592 N N . ILE B 1 290 ? 7.629 8.75 -10.734 1 94.88 290 ILE B N 1
ATOM 4593 C CA . ILE B 1 290 ? 8.883 8.461 -10.047 1 94.88 290 ILE B CA 1
ATOM 4594 C C . ILE B 1 290 ? 9.938 8.016 -11.055 1 94.88 290 ILE B C 1
ATOM 4596 O O . ILE B 1 290 ? 11.133 8.289 -10.875 1 94.88 290 ILE B O 1
ATOM 4600 N N . GLY B 1 291 ? 9.516 7.414 -12.141 1 94.19 291 GLY B N 1
ATOM 4601 C CA . GLY B 1 291 ? 10.445 7.012 -13.18 1 94.19 291 GLY B CA 1
ATOM 4602 C C . GLY B 1 291 ? 11.188 8.18 -13.805 1 94.19 291 GLY B C 1
ATOM 4603 O O . GLY B 1 291 ? 12.367 8.062 -14.148 1 94.19 291 GLY B O 1
ATOM 4604 N N . LYS B 1 292 ? 10.5 9.266 -13.922 1 90.38 292 LYS B N 1
ATOM 4605 C CA . LYS B 1 292 ? 11.156 10.461 -14.438 1 90.38 292 LYS B CA 1
ATOM 4606 C C . LYS B 1 292 ? 12.273 10.922 -13.5 1 90.38 292 LYS B C 1
ATOM 4608 O O . LYS B 1 292 ? 13.375 11.242 -13.953 1 90.38 292 LYS B O 1
ATOM 4613 N N . LYS B 1 293 ? 11.953 10.922 -12.266 1 91.06 293 LYS B N 1
ATOM 4614 C CA . LYS B 1 293 ? 12.953 11.289 -11.266 1 91.06 293 LYS B CA 1
ATOM 4615 C C . LYS B 1 293 ? 14.164 10.359 -11.328 1 91.06 293 LYS B C 1
ATOM 4617 O O . LYS B 1 293 ? 15.297 10.789 -11.133 1 91.06 293 LYS B O 1
ATOM 4622 N N . LEU B 1 294 ? 13.906 9.125 -11.68 1 95.06 294 LEU B N 1
ATOM 4623 C CA . LEU B 1 294 ? 14.961 8.117 -11.711 1 95.06 294 LEU B CA 1
ATOM 4624 C C . LEU B 1 294 ? 15.711 8.164 -13.031 1 95.06 294 LEU B C 1
ATOM 4626 O O . LEU B 1 294 ? 16.688 7.434 -13.219 1 95.06 294 LEU B O 1
ATOM 4630 N N . GLY B 1 295 ? 15.266 8.977 -13.898 1 94.12 295 GLY B N 1
ATOM 4631 C CA . GLY B 1 295 ? 15.922 9.078 -15.195 1 94.12 295 GLY B CA 1
ATOM 4632 C C . GLY B 1 295 ? 15.578 7.945 -16.141 1 94.12 295 GLY B C 1
ATOM 4633 O O . GLY B 1 295 ? 16.359 7.602 -17.016 1 94.12 295 GLY B O 1
ATOM 4634 N N . LEU B 1 296 ? 14.445 7.281 -15.93 1 93.69 296 LEU B N 1
ATOM 4635 C CA . LEU B 1 296 ? 14.047 6.145 -16.75 1 93.69 296 LEU B CA 1
ATOM 4636 C C . LEU B 1 296 ? 13.266 6.613 -17.969 1 93.69 296 LEU B C 1
ATOM 4638 O O . LEU B 1 296 ? 12.812 5.793 -18.781 1 93.69 296 LEU B O 1
ATOM 4642 N N . GLY B 1 297 ? 13.172 7.832 -18.203 1 82.94 297 GLY B N 1
ATOM 4643 C CA . GLY B 1 297 ? 12.523 8.383 -19.391 1 82.94 297 GLY B CA 1
ATOM 4644 C C . GLY B 1 297 ? 11.016 8.414 -19.281 1 82.94 297 GLY B C 1
ATOM 4645 O O . GLY B 1 297 ? 10.453 8.086 -18.234 1 82.94 297 GLY B O 1
ATOM 4646 N N . ASP B 1 298 ? 10.383 8.992 -20.375 1 74.19 298 ASP B N 1
ATOM 4647 C CA . ASP B 1 298 ? 8.93 9.102 -20.438 1 74.19 298 ASP B CA 1
ATOM 4648 C C . ASP B 1 298 ? 8.305 7.812 -20.953 1 74.19 298 ASP B C 1
ATOM 4650 O O . ASP B 1 298 ? 9 6.93 -21.453 1 74.19 298 ASP B O 1
ATOM 4654 N N . LYS B 1 299 ? 7.016 7.723 -20.562 1 63.78 299 LYS B N 1
ATOM 4655 C CA . LYS B 1 299 ? 6.25 6.621 -21.141 1 63.78 299 LYS B CA 1
ATOM 4656 C C . LYS B 1 299 ? 6.344 6.621 -22.656 1 63.78 299 LYS B C 1
ATOM 4658 O O . LYS B 1 299 ? 6.363 7.684 -23.281 1 63.78 299 LYS B O 1
ATOM 4663 N N . ASN B 1 300 ? 7.156 5.699 -23.297 1 49.72 300 ASN B N 1
ATOM 4664 C CA . ASN B 1 300 ? 7.238 5.719 -24.766 1 49.72 300 ASN B CA 1
ATOM 4665 C C . ASN B 1 300 ? 5.906 5.348 -25.406 1 49.72 300 ASN B C 1
ATOM 4667 O O . ASN B 1 300 ? 5.145 4.555 -24.844 1 49.72 300 ASN B O 1
#

InterPro domains:
  IPR008775 Phytanoyl-CoA dioxygenase-like [PF05721] (22-229)

Radius of gyration: 24.88 Å; Cα contacts (8 Å, |Δi|>4): 1363; chains: 2; bounding box: 50×81×56 Å